Protein AF-0000000084937947 (afdb_homodimer)

Sequence (422 aa):
MNEEAKLVRDTLIARGLETPLVDSELNNEQKYARIKGLMAEVMGTLGLDLSDDSLRETPHRIAKMYVEEIFAGLDYEQFPKLCVIDNKMGVDEMVKVKEISLVSTCEHHFVTIDGTATVAYIPDKKVIGLSKINRIVQFFARRPQVQERLTQQVLVALQTLLGTNNVAVSIQATHYCVKARGVADASSYTETTALGGVFKTKAATRAEFLRMNEEAKLVRDTLIARGLETPLVDSELNNEQKYARIKGLMAEVMGTLGLDLSDDSLRETPHRIAKMYVEEIFAGLDYEQFPKLCVIDNKMGVDEMVKVKEISLVSTCEHHFVTIDGTATVAYIPDKKVIGLSKINRIVQFFARRPQVQERLTQQVLVALQTLLGTNNVAVSIQATHYCVKARGVADASSYTETTALGGVFKTKAATRAEFLR

Solvent-accessible surface area (backbone atoms only — not comparable to full-atom values): 21789 Å² total; per-residue (Å²): 110,54,70,68,41,51,52,36,52,52,53,29,50,74,68,70,52,48,78,63,62,42,90,56,89,61,53,68,69,52,36,31,54,51,34,21,53,41,42,43,49,45,39,39,53,75,14,42,31,54,84,39,84,75,38,47,54,16,26,53,43,33,16,47,37,48,58,68,48,52,33,31,40,72,41,54,74,65,46,76,87,76,65,71,39,70,36,80,82,63,58,72,57,78,47,73,50,71,72,40,76,45,52,30,25,32,43,47,56,69,30,48,25,44,35,32,32,32,42,34,35,41,41,62,61,25,43,66,52,72,68,54,55,54,47,50,50,46,35,57,28,14,20,71,34,51,71,67,48,46,39,45,45,48,39,50,40,50,25,62,75,41,71,34,52,30,27,36,25,36,38,42,31,34,51,40,66,49,34,63,34,86,86,44,52,85,76,66,66,47,76,46,76,35,63,23,51,51,42,63,72,32,66,68,55,32,51,59,65,77,98,109,54,69,67,41,49,53,36,52,52,52,29,51,75,69,70,50,48,77,62,62,42,90,56,89,59,53,68,70,54,34,28,56,52,34,20,53,41,42,44,49,44,40,38,53,76,14,43,32,53,85,39,84,74,40,48,53,16,26,54,45,32,17,47,38,48,57,67,48,52,31,30,41,74,40,55,74,64,47,74,87,76,64,72,39,71,37,81,83,62,57,73,57,78,46,72,50,70,72,40,76,45,51,31,24,31,45,47,55,68,29,48,27,43,36,33,33,33,43,32,35,41,41,63,60,25,41,68,52,72,70,54,54,53,46,49,50,47,34,58,29,14,21,71,37,51,70,65,49,45,40,45,44,50,40,51,39,48,25,61,76,40,69,36,51,32,27,34,25,35,38,42,32,34,50,40,66,50,35,64,35,83,88,45,52,84,75,66,67,46,77,45,76,36,63,22,50,53,42,62,72,32,65,69,54,32,51,59,65,75,99

Radius of gyration: 24.55 Å; Cα contacts (8 Å, |Δi|>4): 829; chains: 2; bounding box: 45×76×60 Å

InterPro domains:
  IPR001474 GTP cyclohydrolase I [MF_00223] (31-211)
  IPR001474 GTP cyclohydrolase I [NF006826] (31-210)
  IPR001474 GTP cyclohydrolase I [PTHR11109] (24-211)
  IPR001474 GTP cyclohydrolase I [TIGR00063] (35-211)
  IPR018234 GTP cyclohydrolase I, conserved site [PS00859] (93-109)
  IPR018234 GTP cyclohydrolase I, conserved site [PS00860] (141-151)
  IPR020602 GTP cyclohydrolase I domain [PF01227] (38-210)
  IPR043133 GTP cyclohydrolase I, C-terminal/NADPH-dependent 7-cyano-7-deazaguanine reductase [G3DSA:3.30.1130.10] (82-211)
  IPR043134 GTP cyclohydrolase I, N-terminal domain [G3DSA:1.10.286.10] (1-81)

pLDDT: mean 93.49, std 8.25, range [47.84, 98.88]

Structure (mmCIF, N/CA/C/O backbone):
data_AF-0000000084937947-model_v1
#
loop_
_entity.id
_entity.type
_entity.pdbx_description
1 polymer 'GTP cyclohydrolase 1'
#
loop_
_atom_site.group_PDB
_atom_site.id
_atom_site.type_symbol
_atom_site.label_atom_id
_atom_site.label_alt_id
_atom_site.label_comp_id
_atom_site.label_asym_id
_atom_site.label_entity_id
_atom_site.label_seq_id
_atom_site.pdbx_PDB_ins_code
_atom_site.Cartn_x
_atom_site.Cartn_y
_atom_site.Cartn_z
_atom_site.occupancy
_atom_site.B_iso_or_equiv
_atom_site.auth_seq_id
_atom_site.auth_comp_id
_atom_site.auth_asym_id
_atom_site.auth_atom_id
_atom_site.pdbx_PDB_model_num
ATOM 1 N N . MET A 1 1 ? -0.843 -30.859 1.226 1 83.56 1 MET A N 1
ATOM 2 C CA . MET A 1 1 ? -0.792 -30.25 -0.105 1 83.56 1 MET A CA 1
ATOM 3 C C . MET A 1 1 ? -1.388 -31.203 -1.148 1 83.56 1 MET A C 1
ATOM 5 O O . MET A 1 1 ? -1.056 -32.375 -1.184 1 83.56 1 MET A O 1
ATOM 9 N N . ASN A 1 2 ? -2.346 -30.672 -1.926 1 86 2 ASN A N 1
ATOM 10 C CA . ASN A 1 2 ? -2.975 -31.531 -2.922 1 86 2 ASN A CA 1
ATOM 11 C C . ASN A 1 2 ? -2.064 -31.75 -4.129 1 86 2 ASN A C 1
ATOM 13 O O . ASN A 1 2 ? -1.031 -31.094 -4.258 1 86 2 ASN A O 1
ATOM 17 N N . GLU A 1 3 ? -2.361 -32.719 -4.871 1 90.25 3 GLU A N 1
ATOM 18 C CA . GLU A 1 3 ? -1.52 -33.156 -5.98 1 90.25 3 GLU A CA 1
ATOM 19 C C . GLU A 1 3 ? -1.329 -32.062 -7.004 1 90.25 3 GLU A C 1
ATOM 21 O O . GLU A 1 3 ? -0.242 -31.891 -7.566 1 90.25 3 GLU A O 1
ATOM 26 N N . GLU A 1 4 ? -2.328 -31.297 -7.273 1 91.56 4 GLU A N 1
ATOM 27 C CA . GLU A 1 4 ? -2.254 -30.188 -8.219 1 91.56 4 GLU A CA 1
ATOM 28 C C . GLU A 1 4 ? -1.274 -29.125 -7.742 1 91.56 4 GLU A C 1
ATOM 30 O O . GLU A 1 4 ? -0.479 -28.594 -8.531 1 91.56 4 GLU A O 1
ATOM 35 N N . ALA A 1 5 ? -1.322 -28.844 -6.438 1 94.94 5 ALA A N 1
ATOM 36 C CA . ALA A 1 5 ? -0.422 -27.859 -5.84 1 94.94 5 ALA A CA 1
ATOM 37 C C . ALA A 1 5 ? 1.031 -28.312 -5.949 1 94.94 5 ALA A C 1
ATOM 39 O O . ALA A 1 5 ? 1.91 -27.516 -6.293 1 94.94 5 ALA A O 1
ATOM 40 N N . LYS A 1 6 ? 1.21 -29.547 -5.672 1 95.5 6 LYS A N 1
ATOM 41 C CA . LYS A 1 6 ? 2.555 -30.109 -5.75 1 95.5 6 LYS A CA 1
ATOM 42 C C . LYS A 1 6 ? 3.098 -30.047 -7.176 1 95.5 6 LYS A C 1
ATOM 44 O O . LYS A 1 6 ? 4.254 -29.672 -7.387 1 95.5 6 LYS A O 1
ATOM 49 N N . LEU A 1 7 ? 2.254 -30.453 -8.078 1 95.38 7 LEU A N 1
ATOM 50 C CA . LEU A 1 7 ? 2.646 -30.438 -9.484 1 95.38 7 LEU A CA 1
ATOM 51 C C . LEU A 1 7 ? 3.01 -29.031 -9.93 1 95.38 7 LEU A C 1
ATOM 53 O O . LEU A 1 7 ? 4.035 -28.812 -10.586 1 95.38 7 LEU A O 1
ATOM 57 N N . VAL A 1 8 ? 2.199 -28.031 -9.609 1 96.75 8 VAL A N 1
ATOM 58 C CA . VAL A 1 8 ? 2.426 -26.641 -9.984 1 96.75 8 VAL A CA 1
ATOM 59 C C . VAL A 1 8 ? 3.709 -26.141 -9.328 1 96.75 8 VAL A C 1
ATOM 61 O O . VAL A 1 8 ? 4.566 -25.562 -10 1 96.75 8 VAL A O 1
ATOM 64 N N . ARG A 1 9 ? 3.865 -26.344 -8.016 1 97 9 ARG A N 1
ATOM 65 C CA . ARG A 1 9 ? 5.055 -25.922 -7.277 1 97 9 ARG A CA 1
ATOM 66 C C . ARG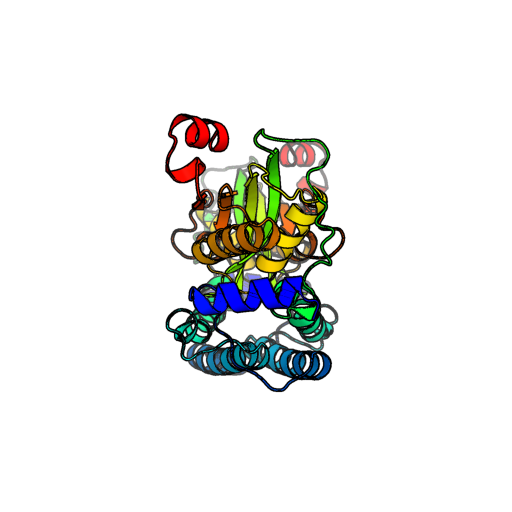 A 1 9 ? 6.32 -26.484 -7.914 1 97 9 ARG A C 1
ATOM 68 O O . ARG A 1 9 ? 7.277 -25.75 -8.164 1 97 9 ARG A O 1
ATOM 75 N N . ASP A 1 10 ? 6.309 -27.797 -8.203 1 97.5 10 ASP A N 1
ATOM 76 C CA . ASP A 1 10 ? 7.477 -28.469 -8.766 1 97.5 10 ASP A CA 1
ATOM 77 C C . ASP A 1 10 ? 7.812 -27.906 -10.148 1 97.5 10 ASP A C 1
ATOM 79 O O . ASP A 1 10 ? 8.984 -27.734 -10.484 1 97.5 10 ASP A O 1
ATOM 83 N N . THR A 1 11 ? 6.785 -27.703 -10.922 1 98.06 11 THR A N 1
ATOM 84 C CA . THR A 1 11 ? 6.996 -27.125 -12.25 1 98.06 11 THR A CA 1
ATOM 85 C C . THR A 1 11 ? 7.602 -25.734 -12.156 1 98.06 11 THR A C 1
ATOM 87 O O . THR A 1 11 ? 8.523 -25.391 -12.898 1 98.06 11 THR A O 1
ATOM 90 N N . LEU A 1 12 ? 7.094 -24.906 -11.234 1 98.06 12 LEU A N 1
ATOM 91 C CA . LEU A 1 12 ? 7.605 -23.547 -11.055 1 98.06 12 LEU A CA 1
ATOM 92 C C . LEU A 1 12 ? 9.055 -23.578 -10.586 1 98.06 12 LEU A C 1
ATOM 94 O O . LEU A 1 12 ? 9.867 -22.766 -11.023 1 98.06 12 LEU A O 1
ATOM 98 N N . ILE A 1 13 ? 9.359 -24.453 -9.656 1 97.19 13 ILE A N 1
ATOM 99 C CA . ILE A 1 13 ? 10.727 -24.594 -9.172 1 97.19 13 ILE A CA 1
ATOM 100 C C . ILE A 1 13 ? 11.648 -24.984 -10.336 1 97.19 13 ILE A C 1
ATOM 102 O O . ILE A 1 13 ? 12.711 -24.391 -10.516 1 97.19 13 ILE A O 1
ATOM 106 N N . ALA A 1 14 ? 11.234 -25.938 -11.125 1 97.88 14 ALA A N 1
ATOM 107 C CA . ALA A 1 14 ? 12.031 -26.422 -12.258 1 97.88 14 ALA A CA 1
ATOM 108 C C . ALA A 1 14 ? 12.289 -25.297 -13.266 1 97.88 14 ALA A C 1
ATOM 110 O O . ALA A 1 14 ? 13.352 -25.266 -13.891 1 97.88 14 ALA A O 1
ATOM 111 N N . ARG A 1 15 ? 11.398 -24.391 -13.391 1 97.25 15 ARG A N 1
ATOM 112 C CA . ARG A 1 15 ? 11.508 -23.328 -14.383 1 97.25 15 ARG A CA 1
ATOM 113 C C . ARG A 1 15 ? 12.148 -22.078 -13.773 1 97.25 15 ARG A C 1
ATOM 115 O O . ARG A 1 15 ? 12.281 -21.062 -14.438 1 97.25 15 ARG A O 1
ATOM 122 N N . GLY A 1 16 ? 12.461 -22.078 -12.469 1 96.5 16 GLY A N 1
ATOM 123 C CA . GLY A 1 16 ? 13.062 -20.938 -11.805 1 96.5 16 GLY A CA 1
ATOM 124 C C . GLY A 1 16 ? 12.086 -19.797 -11.586 1 96.5 16 GLY A C 1
ATOM 125 O O . GLY A 1 16 ? 12.484 -18.625 -11.555 1 96.5 16 GLY A O 1
ATOM 126 N N . LEU A 1 17 ? 10.797 -20.125 -11.453 1 97.5 17 LEU A N 1
ATOM 127 C CA . LEU A 1 17 ? 9.766 -19.094 -11.398 1 97.5 17 LEU A CA 1
ATOM 128 C C . LEU A 1 17 ? 9.125 -19.047 -10.008 1 97.5 17 LEU A C 1
ATOM 130 O O . LEU A 1 17 ? 8.258 -18.219 -9.75 1 97.5 17 LEU A O 1
ATOM 134 N N . GLU A 1 18 ? 9.523 -20 -9.133 1 97.5 18 GLU A N 1
ATOM 135 C CA . GLU A 1 18 ? 8.984 -19.953 -7.777 1 97.5 18 GLU A CA 1
ATOM 136 C C . GLU A 1 18 ? 9.594 -18.797 -6.98 1 97.5 18 GLU A C 1
ATOM 138 O O . GLU A 1 18 ? 10.711 -18.359 -7.262 1 97.5 18 GLU A O 1
ATOM 143 N N . THR A 1 19 ? 8.773 -18.234 -6.035 1 96.75 19 THR A N 1
ATOM 144 C CA . THR A 1 19 ? 9.312 -17.25 -5.098 1 96.75 19 THR A CA 1
ATOM 145 C C . THR A 1 19 ? 10.547 -17.797 -4.398 1 96.75 19 THR A C 1
ATOM 147 O O . THR A 1 19 ? 10.57 -18.953 -3.973 1 96.75 19 THR A O 1
ATOM 150 N N . PRO A 1 20 ? 11.57 -17.031 -4.41 1 96.69 20 PRO A N 1
ATOM 151 C CA . PRO A 1 20 ? 12.758 -17.516 -3.697 1 96.69 20 PRO A CA 1
ATOM 152 C C . PRO A 1 20 ? 12.5 -17.734 -2.209 1 96.69 20 PRO A C 1
ATOM 154 O O . PRO A 1 20 ? 12.383 -16.766 -1.449 1 96.69 20 PRO A O 1
ATOM 157 N N . LEU A 1 21 ? 12.461 -18.969 -1.865 1 96.44 21 LEU A N 1
ATOM 158 C CA . LEU A 1 21 ? 12.086 -19.312 -0.498 1 96.44 21 LEU A CA 1
ATOM 159 C C . LEU A 1 21 ? 13.156 -20.203 0.146 1 96.44 21 LEU A C 1
ATOM 161 O O . LEU A 1 21 ? 13.891 -20.906 -0.55 1 96.44 21 LEU A O 1
ATOM 165 N N . VAL A 1 22 ? 13.25 -20.078 1.361 1 95.06 22 VAL A N 1
ATOM 166 C CA . VAL A 1 22 ? 14.023 -20.969 2.217 1 95.06 22 VAL A CA 1
ATOM 167 C C . VAL A 1 22 ? 13.172 -21.438 3.395 1 95.06 22 VAL A C 1
ATOM 169 O O . VAL A 1 22 ? 12.312 -20.688 3.875 1 95.06 22 VAL A O 1
ATOM 172 N N . ASP A 1 23 ? 13.281 -22.672 3.734 1 91.75 23 ASP A N 1
ATOM 173 C CA . ASP A 1 23 ? 12.492 -23.188 4.848 1 91.75 23 ASP A CA 1
ATOM 174 C C . ASP A 1 23 ? 12.82 -22.453 6.145 1 91.75 23 ASP A C 1
ATOM 176 O O . ASP A 1 23 ? 13.961 -22.484 6.613 1 91.75 23 ASP A O 1
ATOM 180 N N . SER A 1 24 ? 11.859 -21.766 6.691 1 90.88 24 SER A N 1
ATOM 181 C CA . SER A 1 24 ? 12.062 -21.078 7.965 1 90.88 24 SER A CA 1
ATOM 182 C C . SER A 1 24 ? 11.906 -22.047 9.141 1 90.88 24 SER A C 1
ATOM 184 O O . SER A 1 24 ? 12.305 -21.734 10.266 1 90.88 24 SER A O 1
ATOM 186 N N . GLU A 1 25 ? 11.32 -23.188 8.93 1 93.06 25 GLU A N 1
ATOM 187 C CA . GLU A 1 25 ? 11.055 -24.219 9.938 1 93.06 25 GLU A CA 1
ATOM 188 C C . GLU A 1 25 ? 10.031 -23.719 10.961 1 93.06 25 GLU A C 1
ATOM 190 O O . GLU A 1 25 ? 9.992 -24.203 12.094 1 93.06 25 GLU A O 1
ATOM 195 N N . LEU A 1 26 ? 9.281 -22.688 10.648 1 96.38 26 LEU A N 1
ATOM 196 C CA . LEU A 1 26 ? 8.266 -22.125 11.523 1 96.38 26 LEU A CA 1
ATOM 197 C C . LEU A 1 26 ? 6.867 -22.406 10.984 1 96.38 26 LEU A C 1
ATOM 199 O O . LEU A 1 26 ? 6.641 -22.344 9.773 1 96.38 26 LEU A O 1
ATOM 203 N N . ASN A 1 27 ? 6.023 -22.734 11.867 1 95.31 27 ASN A N 1
ATOM 204 C CA . ASN A 1 27 ? 4.621 -22.797 11.461 1 95.31 27 ASN A CA 1
ATOM 205 C C . ASN A 1 27 ? 3.955 -21.422 11.523 1 95.31 27 ASN A C 1
ATOM 207 O O . ASN A 1 27 ? 4.582 -20.453 11.93 1 95.31 27 ASN A O 1
ATOM 211 N N . ASN A 1 28 ? 2.773 -21.359 11.148 1 95.94 28 ASN A N 1
ATOM 212 C CA . ASN A 1 28 ? 2.088 -20.078 11.023 1 95.94 28 ASN A CA 1
ATOM 213 C C . ASN A 1 28 ? 1.983 -19.375 12.367 1 95.94 28 ASN A C 1
ATOM 215 O O . ASN A 1 28 ? 2.131 -18.156 12.445 1 95.94 28 ASN A O 1
ATOM 219 N N . GLU A 1 29 ? 1.659 -20.141 13.406 1 97.44 29 GLU A N 1
ATOM 220 C CA . GLU A 1 29 ? 1.55 -19.547 14.734 1 97.44 29 GLU A CA 1
ATOM 221 C C . GLU A 1 29 ? 2.879 -18.953 15.18 1 97.44 29 GLU A C 1
ATOM 223 O O . GLU A 1 29 ? 2.908 -17.875 15.773 1 97.44 29 GLU A O 1
ATOM 228 N N . GLN A 1 30 ? 3.916 -19.656 14.891 1 98.38 30 GLN A N 1
ATOM 229 C CA . GLN A 1 30 ? 5.254 -19.188 15.234 1 98.38 30 GLN A CA 1
ATOM 230 C C . GLN A 1 30 ? 5.637 -17.969 14.406 1 98.38 30 GLN A C 1
ATOM 232 O O . GLN A 1 30 ? 6.211 -17 14.93 1 98.38 30 GLN A O 1
ATOM 237 N N . LYS A 1 31 ? 5.371 -18.031 13.133 1 98.38 31 LYS A N 1
ATOM 238 C CA . LYS A 1 31 ? 5.621 -16.875 12.273 1 98.38 31 LYS A CA 1
ATOM 239 C C . LYS A 1 31 ? 4.875 -15.648 12.773 1 98.38 31 LYS A C 1
ATOM 241 O O . LYS A 1 31 ? 5.453 -14.562 12.883 1 98.38 31 LYS A O 1
ATOM 246 N N . TYR A 1 32 ? 3.604 -15.883 13.102 1 98.44 32 TYR A N 1
ATOM 247 C CA . TYR A 1 32 ? 2.766 -14.805 13.617 1 98.44 32 TYR A CA 1
ATOM 248 C C . TYR A 1 32 ? 3.393 -14.18 14.859 1 98.44 32 TYR A C 1
ATOM 250 O O . TYR A 1 32 ? 3.541 -12.953 14.938 1 98.44 32 TYR A O 1
ATOM 258 N N . ALA A 1 33 ? 3.717 -14.977 15.797 1 98.81 33 ALA A N 1
ATOM 259 C CA . ALA A 1 33 ? 4.25 -14.492 17.062 1 98.81 33 ALA A CA 1
ATOM 260 C C . ALA A 1 33 ? 5.555 -13.727 16.859 1 98.81 33 ALA A C 1
ATOM 262 O O . ALA A 1 33 ? 5.758 -12.664 17.438 1 98.81 33 ALA A O 1
ATOM 263 N N . ARG A 1 34 ? 6.387 -14.266 16.016 1 98.75 34 ARG A N 1
ATOM 264 C CA . ARG A 1 34 ? 7.676 -13.633 15.758 1 98.75 34 ARG A CA 1
ATOM 265 C C . ARG A 1 34 ? 7.492 -12.305 15.039 1 98.75 34 ARG A C 1
ATOM 267 O O . ARG A 1 34 ? 8.094 -11.297 15.422 1 98.75 34 ARG A O 1
ATOM 274 N N . ILE A 1 35 ? 6.68 -12.266 14.023 1 98.81 35 ILE A N 1
ATOM 275 C CA . ILE A 1 35 ? 6.465 -11.055 13.234 1 98.81 35 ILE A CA 1
ATOM 276 C C . ILE A 1 35 ? 5.781 -10 14.094 1 98.81 35 ILE A C 1
ATOM 278 O O . ILE A 1 35 ? 6.09 -8.805 13.992 1 98.81 35 ILE A O 1
ATOM 282 N N . LYS A 1 36 ? 4.844 -10.445 14.945 1 98.81 36 LYS A N 1
ATOM 283 C CA . LYS A 1 36 ? 4.199 -9.508 15.859 1 98.81 36 LYS A CA 1
ATOM 284 C C . LYS A 1 36 ? 5.234 -8.766 16.703 1 98.81 36 LYS A C 1
ATOM 286 O O . LYS A 1 36 ? 5.195 -7.539 16.812 1 98.81 36 LYS A O 1
ATOM 291 N N . GLY A 1 37 ? 6.156 -9.516 17.234 1 98.81 37 GLY A N 1
ATOM 292 C CA . GLY A 1 37 ? 7.215 -8.906 18.031 1 98.81 37 GLY A CA 1
ATOM 293 C C . GLY A 1 37 ? 8.117 -8 17.203 1 98.81 37 GLY A C 1
ATOM 294 O O . GLY A 1 37 ? 8.484 -6.91 17.656 1 98.81 37 GLY A O 1
ATOM 295 N N . LEU A 1 38 ? 8.5 -8.438 16.047 1 98.88 38 LEU A N 1
ATOM 296 C CA . LEU A 1 38 ? 9.391 -7.668 15.188 1 98.88 38 LEU A CA 1
ATOM 297 C C . LEU A 1 38 ? 8.727 -6.359 14.758 1 98.88 38 LEU A C 1
ATOM 299 O O . LEU A 1 38 ? 9.375 -5.309 14.742 1 98.88 38 LEU A O 1
ATOM 303 N N . MET A 1 39 ? 7.434 -6.41 14.438 1 98.81 39 MET A N 1
ATOM 304 C CA . MET A 1 39 ? 6.75 -5.203 13.984 1 98.81 39 MET A CA 1
ATOM 305 C C . MET A 1 39 ? 6.531 -4.234 15.141 1 98.81 39 MET A C 1
ATOM 307 O O . MET A 1 39 ? 6.566 -3.018 14.953 1 98.81 39 MET A O 1
ATOM 311 N N . ALA A 1 40 ? 6.324 -4.766 16.359 1 98.75 40 ALA A N 1
ATOM 312 C CA . ALA A 1 40 ? 6.305 -3.893 17.531 1 98.75 40 ALA A CA 1
ATOM 313 C C . ALA A 1 40 ? 7.613 -3.123 17.656 1 98.75 40 ALA A C 1
ATOM 315 O O . ALA A 1 40 ? 7.613 -1.925 17.953 1 98.75 40 ALA A O 1
ATOM 316 N N . GLU A 1 41 ? 8.68 -3.793 17.406 1 98.69 41 GLU A N 1
ATOM 317 C CA . GLU A 1 41 ? 9.984 -3.152 17.469 1 98.69 41 GLU A CA 1
ATOM 318 C C . GLU A 1 41 ? 10.156 -2.123 16.359 1 98.69 41 GLU A C 1
ATOM 320 O O . GLU A 1 41 ? 10.727 -1.054 16.578 1 98.69 41 GLU A O 1
ATOM 325 N N . VAL A 1 42 ? 9.711 -2.459 15.172 1 98.75 42 VAL A N 1
ATOM 326 C CA . VAL A 1 42 ? 9.766 -1.513 14.062 1 98.75 42 VAL A CA 1
ATOM 327 C C . VAL A 1 42 ? 9.016 -0.236 14.43 1 98.75 42 VAL A C 1
ATOM 329 O O . VAL A 1 42 ? 9.547 0.867 14.297 1 98.75 42 VAL A O 1
ATOM 332 N N . MET A 1 43 ? 7.812 -0.397 14.953 1 98.56 43 MET A N 1
ATOM 333 C CA . MET A 1 43 ? 6.969 0.741 15.305 1 98.56 43 MET A CA 1
ATOM 334 C C . MET A 1 43 ? 7.59 1.546 16.438 1 98.56 43 MET A C 1
ATOM 336 O O . MET A 1 43 ? 7.59 2.777 16.406 1 98.56 43 MET A O 1
ATOM 340 N N . GLY A 1 44 ? 8.117 0.854 17.422 1 98.12 44 GLY A N 1
ATOM 341 C CA . GLY A 1 44 ? 8.828 1.536 18.484 1 98.12 44 GLY A CA 1
ATOM 342 C C . GLY A 1 44 ? 10.031 2.316 18 1 98.12 44 GLY A C 1
ATOM 343 O O . GLY A 1 44 ? 10.297 3.422 18.469 1 98.12 44 GLY A O 1
ATOM 344 N N . THR A 1 45 ? 10.734 1.728 17.062 1 98.38 45 THR A N 1
ATOM 345 C CA . THR A 1 45 ? 11.906 2.381 16.484 1 98.38 45 THR A CA 1
ATOM 346 C C . THR A 1 45 ? 11.5 3.674 15.773 1 98.38 45 THR A C 1
ATOM 348 O O . THR A 1 45 ? 12.234 4.664 15.82 1 98.38 45 THR A O 1
ATOM 351 N N . LEU A 1 46 ? 10.32 3.686 15.148 1 97.81 46 LEU A N 1
ATOM 352 C CA . LEU A 1 46 ? 9.797 4.852 14.453 1 97.81 46 LEU A CA 1
ATOM 353 C C . LEU A 1 46 ? 9.258 5.883 15.438 1 97.81 46 LEU A C 1
ATOM 355 O O . LEU A 1 46 ? 8.898 6.996 15.047 1 97.81 46 LEU A O 1
ATOM 359 N N . GLY A 1 47 ? 9.156 5.492 16.734 1 97.44 47 GLY A N 1
ATOM 360 C CA . GLY A 1 47 ? 8.672 6.395 17.781 1 97.44 47 GLY A CA 1
ATOM 361 C C . GLY A 1 47 ? 7.164 6.383 17.922 1 97.44 47 GLY A C 1
ATOM 362 O O . GLY A 1 47 ? 6.586 7.316 18.484 1 97.44 47 GLY A O 1
ATOM 363 N N . LEU A 1 48 ? 6.488 5.348 17.391 1 98.19 48 LEU A N 1
ATOM 364 C CA . LEU A 1 48 ? 5.039 5.238 17.531 1 98.19 48 LEU A CA 1
ATOM 365 C C . LEU A 1 48 ? 4.668 4.719 18.922 1 98.19 48 LEU A C 1
ATOM 367 O O . LEU A 1 48 ? 5.281 3.773 19.422 1 98.19 48 LEU A O 1
ATOM 371 N N . ASP A 1 49 ? 3.721 5.352 19.562 1 98 49 ASP A N 1
ATOM 372 C CA . ASP A 1 49 ? 3.318 5.027 20.938 1 98 49 ASP A CA 1
ATOM 373 C C . ASP A 1 49 ? 2.369 3.83 20.953 1 98 49 ASP A C 1
ATOM 375 O O . ASP A 1 49 ? 1.156 3.99 20.812 1 98 49 ASP A O 1
ATOM 379 N N . LEU A 1 50 ? 2.877 2.73 21.312 1 97.44 50 LEU A N 1
ATOM 380 C CA . LEU A 1 50 ? 2.1 1.496 21.281 1 97.44 50 LEU A CA 1
ATOM 381 C C . LEU A 1 50 ? 1.18 1.398 22.484 1 97.44 50 LEU A C 1
ATOM 383 O O . LEU A 1 50 ? 0.401 0.449 22.609 1 97.44 50 LEU A O 1
ATOM 387 N N . SER A 1 51 ? 1.267 2.367 23.375 1 97.19 51 SER A N 1
ATOM 388 C CA . SER A 1 51 ? 0.282 2.412 24.453 1 97.19 51 SER A CA 1
ATOM 389 C C . SER A 1 51 ? -1.019 3.057 23.984 1 97.19 51 SER A C 1
ATOM 391 O O . SER A 1 51 ? -2.047 2.953 24.672 1 97.19 51 SER A O 1
ATOM 393 N N . ASP A 1 52 ? -0.932 3.756 22.875 1 97.12 52 ASP A N 1
ATOM 394 C CA . ASP A 1 52 ? -2.119 4.375 22.297 1 97.12 52 ASP A CA 1
ATOM 395 C C . ASP A 1 52 ? -3.104 3.318 21.797 1 97.12 52 ASP A C 1
ATOM 397 O O . ASP A 1 52 ? -2.697 2.32 21.203 1 97.12 52 ASP A O 1
ATOM 401 N N . ASP A 1 53 ? -4.383 3.559 21.922 1 96.06 53 ASP A N 1
ATOM 402 C CA . ASP A 1 53 ? -5.438 2.607 21.578 1 96.06 53 ASP A CA 1
ATOM 403 C C . ASP A 1 53 ? -5.426 2.291 20.078 1 96.06 53 ASP A C 1
ATOM 405 O O . ASP A 1 53 ? -5.703 1.159 19.688 1 96.06 53 ASP A O 1
ATOM 409 N N . SER A 1 54 ? -5.105 3.225 19.312 1 95 54 SER A N 1
ATOM 410 C CA . SER A 1 54 ? -5.145 3.07 17.859 1 95 54 SER A CA 1
ATOM 411 C C . SER A 1 54 ? -3.992 2.207 17.359 1 95 54 SER A C 1
ATOM 413 O O . SER A 1 54 ? -4.129 1.495 16.359 1 95 54 SER A O 1
ATOM 415 N N . LEU A 1 55 ? -2.818 2.229 18.078 1 97.94 55 LEU A N 1
ATOM 416 C CA . LEU A 1 55 ? -1.584 1.637 17.578 1 97.94 55 LEU A CA 1
ATOM 417 C C . LEU A 1 55 ? -1.265 0.338 18.312 1 97.94 55 LEU A C 1
ATOM 419 O O . LEU A 1 55 ? -0.52 -0.501 17.797 1 97.94 55 LEU A O 1
ATOM 423 N N . ARG A 1 56 ? -1.873 0.093 19.453 1 97.88 56 ARG A N 1
ATOM 424 C CA . ARG A 1 56 ? -1.479 -0.99 20.359 1 97.88 56 ARG A CA 1
ATOM 425 C C . ARG A 1 56 ? -1.643 -2.348 19.688 1 97.88 56 ARG A C 1
ATOM 427 O O . ARG A 1 56 ? -0.841 -3.256 19.906 1 97.88 56 ARG A O 1
ATOM 434 N N . GLU A 1 57 ? -2.674 -2.43 18.859 1 98.12 57 GLU A N 1
ATOM 435 C CA . GLU A 1 57 ? -2.941 -3.721 18.234 1 98.12 57 GLU A CA 1
ATOM 436 C C . GLU A 1 57 ? -2.35 -3.783 16.828 1 98.12 57 GLU A C 1
ATOM 438 O O . GLU A 1 57 ? -2.523 -4.777 16.109 1 98.12 57 GLU A O 1
ATOM 443 N N . THR A 1 58 ? -1.669 -2.754 16.406 1 98.44 58 THR A N 1
ATOM 444 C CA . THR A 1 58 ? -1.152 -2.689 15.047 1 98.44 58 THR A CA 1
ATOM 445 C C . THR A 1 58 ? -0.162 -3.82 14.789 1 98.44 58 THR A C 1
ATOM 447 O O . THR A 1 58 ? -0.239 -4.496 13.766 1 98.44 58 THR A O 1
ATOM 450 N N . PRO A 1 59 ? 0.797 -4.121 15.719 1 98.75 59 PRO A N 1
ATOM 451 C CA . PRO A 1 59 ? 1.692 -5.254 15.477 1 98.75 59 PRO A CA 1
ATOM 452 C C . PRO A 1 59 ? 0.939 -6.566 15.25 1 98.75 59 PRO A C 1
ATOM 454 O O . PRO A 1 59 ? 1.29 -7.34 14.359 1 98.75 59 PRO A O 1
ATOM 457 N N . HIS A 1 60 ? -0.114 -6.785 16.031 1 98.62 60 HIS A N 1
ATOM 458 C CA . HIS A 1 60 ? -0.972 -7.957 15.875 1 98.62 60 HIS A CA 1
ATOM 459 C C . HIS A 1 60 ? -1.624 -7.984 14.492 1 98.62 60 HIS A C 1
ATOM 461 O O . HIS A 1 60 ? -1.604 -9.016 13.812 1 98.62 60 HIS A O 1
ATOM 467 N N . ARG A 1 61 ? -2.152 -6.883 14.102 1 98.12 61 ARG A N 1
ATOM 468 C CA . ARG A 1 61 ? -2.877 -6.797 12.844 1 98.12 61 ARG A CA 1
ATOM 469 C C . ARG A 1 61 ? -1.939 -7.02 11.656 1 98.12 61 ARG A C 1
ATOM 471 O O . ARG A 1 61 ? -2.307 -7.68 10.688 1 98.12 61 ARG A O 1
ATOM 478 N N . ILE A 1 62 ? -0.729 -6.461 11.758 1 98.25 62 ILE A N 1
ATOM 479 C CA . ILE A 1 62 ? 0.242 -6.625 10.68 1 98.25 62 ILE A CA 1
ATOM 480 C C . ILE A 1 62 ? 0.685 -8.086 10.602 1 98.25 62 ILE A C 1
ATOM 482 O O . ILE A 1 62 ? 0.753 -8.664 9.516 1 98.25 62 ILE A O 1
ATOM 486 N N . ALA A 1 63 ? 0.948 -8.672 11.727 1 98.56 63 ALA A N 1
ATOM 487 C CA . ALA A 1 63 ? 1.374 -10.07 11.75 1 98.56 63 ALA A CA 1
ATOM 488 C C . ALA A 1 63 ? 0.305 -10.984 11.156 1 98.56 63 ALA A C 1
ATOM 490 O O . ALA A 1 63 ? 0.605 -11.836 10.32 1 98.56 63 ALA A O 1
ATOM 491 N N . LYS A 1 64 ? -0.905 -10.773 11.586 1 97.88 64 LYS A N 1
ATOM 492 C CA . LYS A 1 64 ? -2.016 -11.555 11.055 1 97.88 64 LYS A CA 1
ATOM 493 C C . LYS A 1 64 ? -2.154 -11.359 9.547 1 97.88 64 LYS A C 1
ATOM 495 O O . LYS A 1 64 ? -2.316 -12.328 8.797 1 97.88 64 LYS A O 1
ATOM 500 N N . MET A 1 65 ? -2.076 -10.133 9.141 1 97.25 65 MET A N 1
ATOM 501 C CA . MET A 1 65 ? -2.205 -9.797 7.723 1 97.25 65 MET A CA 1
ATOM 502 C C . MET A 1 65 ? -1.118 -10.484 6.902 1 97.25 65 MET A C 1
ATOM 504 O O . MET A 1 65 ? -1.409 -11.125 5.887 1 97.25 65 MET A O 1
ATOM 508 N N . TYR A 1 66 ? 0.151 -10.398 7.391 1 97.88 66 TYR A N 1
ATOM 509 C CA . TYR A 1 66 ? 1.272 -10.977 6.66 1 97.88 66 TYR A CA 1
ATOM 510 C C . TYR A 1 66 ? 1.138 -12.492 6.566 1 97.88 66 TYR A C 1
ATOM 512 O O . TYR A 1 66 ? 1.296 -13.07 5.488 1 97.88 66 TYR A O 1
ATOM 520 N N . VAL A 1 67 ? 0.743 -13.133 7.641 1 97.19 67 VAL A N 1
ATOM 521 C CA . VAL A 1 67 ? 0.834 -14.586 7.727 1 97.19 67 VAL A CA 1
ATOM 522 C C . VAL A 1 67 ? -0.429 -15.219 7.148 1 97.19 67 VAL A C 1
ATOM 524 O O . VAL A 1 67 ? -0.36 -16.234 6.445 1 97.19 67 VAL A O 1
ATOM 527 N N . GLU A 1 68 ? -1.54 -14.555 7.371 1 95.44 68 GLU A N 1
ATOM 528 C CA . GLU A 1 68 ? -2.797 -15.242 7.094 1 95.44 68 GLU A CA 1
ATOM 529 C C . GLU A 1 68 ? -3.496 -14.656 5.875 1 95.44 68 GLU A C 1
ATOM 531 O O . GLU A 1 68 ? -4.418 -15.258 5.324 1 95.44 68 GLU A O 1
ATOM 536 N N . GLU A 1 69 ? -3.053 -13.547 5.469 1 95.69 69 GLU A N 1
ATOM 537 C CA . GLU A 1 69 ? -3.865 -12.875 4.453 1 95.69 69 GLU A CA 1
ATOM 538 C C . GLU A 1 69 ? -3.043 -12.562 3.207 1 95.69 69 GLU A C 1
ATOM 540 O O . GLU A 1 69 ? -2.977 -13.375 2.283 1 95.69 69 GLU A O 1
ATOM 545 N N . ILE A 1 70 ? -2.139 -11.555 3.25 1 95.81 70 ILE A N 1
ATOM 546 C CA . ILE A 1 70 ? -1.617 -11.008 2.002 1 95.81 70 ILE A CA 1
ATOM 547 C C . ILE A 1 70 ? -0.438 -11.852 1.521 1 95.81 70 ILE A C 1
ATOM 549 O O . ILE A 1 70 ? -0.03 -11.758 0.361 1 95.81 70 ILE A O 1
ATOM 553 N N . PHE A 1 71 ? 0.134 -12.719 2.396 1 97.5 71 PHE A N 1
ATOM 554 C CA . PHE A 1 71 ? 1.215 -13.602 1.963 1 97.5 71 PHE A CA 1
ATOM 555 C C . PHE A 1 71 ? 0.819 -15.062 2.119 1 97.5 71 PHE A C 1
ATOM 557 O O . PHE A 1 71 ? 1.681 -15.945 2.162 1 97.5 71 PHE A O 1
ATOM 564 N N . ALA A 1 72 ? -0.478 -15.305 2.164 1 95.38 72 ALA A N 1
ATOM 565 C CA . ALA A 1 72 ? -0.988 -16.672 2.332 1 95.38 72 ALA A CA 1
ATOM 566 C C . ALA A 1 72 ? -0.611 -17.547 1.142 1 95.38 72 ALA A C 1
ATOM 568 O O . ALA A 1 72 ? -0.524 -18.766 1.267 1 95.38 72 ALA A O 1
ATOM 569 N N . GLY A 1 73 ? -0.319 -16.938 -0.023 1 96.12 73 GLY A N 1
ATOM 570 C CA . GLY A 1 73 ? 0.021 -17.672 -1.232 1 96.12 73 GLY A CA 1
ATOM 571 C C . GLY A 1 73 ? 1.413 -18.266 -1.194 1 96.12 73 GLY A C 1
ATOM 572 O O . GLY A 1 73 ? 1.783 -19.047 -2.076 1 96.12 73 GLY A O 1
ATOM 573 N N . LEU A 1 74 ? 2.186 -17.922 -0.144 1 96.69 74 LEU A N 1
ATOM 574 C CA . LEU A 1 74 ? 3.486 -18.562 0.048 1 96.69 74 LEU A CA 1
ATOM 575 C C . LEU A 1 74 ? 3.328 -20 0.506 1 96.69 74 LEU A C 1
ATOM 577 O O . LEU A 1 74 ? 4.262 -20.797 0.395 1 96.69 74 LEU A O 1
ATOM 581 N N . ASP A 1 75 ? 2.188 -20.312 1.08 1 94.5 75 ASP A N 1
ATOM 582 C CA . ASP A 1 75 ? 1.859 -21.641 1.592 1 94.5 75 ASP A CA 1
ATOM 583 C C . ASP A 1 75 ? 1.019 -22.422 0.586 1 94.5 75 ASP A C 1
ATOM 585 O O . ASP A 1 75 ? -0.175 -22.156 0.428 1 94.5 75 ASP A O 1
ATOM 589 N N . TYR A 1 76 ? 1.538 -23.469 0.009 1 94.88 76 TYR A N 1
ATOM 590 C CA . TYR A 1 76 ? 0.857 -24.219 -1.036 1 94.88 76 TYR A CA 1
ATOM 591 C C . TYR A 1 76 ? -0.303 -25.031 -0.46 1 94.88 76 TYR A C 1
ATOM 593 O O . TYR A 1 76 ? -1.135 -25.547 -1.205 1 94.88 76 TYR A O 1
ATOM 601 N N . GLU A 1 77 ? -0.312 -25.078 0.886 1 92.88 77 GLU A N 1
ATOM 602 C CA . GLU A 1 77 ? -1.504 -25.672 1.488 1 92.88 77 GLU A CA 1
ATOM 603 C C . GLU A 1 77 ? -2.746 -24.844 1.188 1 92.88 77 GLU A C 1
ATOM 605 O O . GLU A 1 77 ? -3.871 -25.328 1.275 1 92.88 77 GLU A O 1
ATOM 610 N N . GLN A 1 78 ? -2.477 -23.594 0.799 1 93.56 78 GLN A N 1
ATOM 611 C CA . GLN A 1 78 ? -3.58 -22.688 0.511 1 93.56 78 GLN A CA 1
ATOM 612 C C . GLN A 1 78 ? -3.91 -22.672 -0.979 1 93.56 78 GLN A C 1
ATOM 614 O O . GLN A 1 78 ? -4.777 -21.922 -1.422 1 93.56 78 GLN A O 1
ATOM 619 N N . PHE A 1 79 ? -3.242 -23.484 -1.772 1 95 79 PHE A N 1
ATOM 620 C CA . PHE A 1 79 ? -3.545 -23.562 -3.195 1 95 79 PHE A CA 1
ATOM 621 C C . PHE A 1 79 ? -4.977 -24.031 -3.42 1 95 79 PHE A C 1
ATOM 623 O O . PHE A 1 79 ? -5.449 -24.953 -2.74 1 95 79 PHE A O 1
ATOM 630 N N . PRO A 1 80 ? -5.676 -23.375 -4.336 1 91.62 80 PRO A N 1
ATOM 631 C CA . PRO A 1 80 ? -7.09 -23.734 -4.496 1 91.62 80 PRO A CA 1
ATOM 632 C C . PRO A 1 80 ? -7.285 -25.172 -4.941 1 91.62 80 PRO A C 1
ATOM 634 O O . PRO A 1 80 ? -6.492 -25.703 -5.73 1 91.62 80 PRO A O 1
ATOM 637 N N . LYS A 1 81 ? -8.289 -25.812 -4.305 1 83.94 81 LYS A N 1
ATOM 638 C CA . LYS A 1 81 ? -8.664 -27.141 -4.75 1 83.94 81 LYS A CA 1
ATOM 639 C C . LYS A 1 81 ? -9.344 -27.094 -6.117 1 83.94 81 LYS A C 1
ATOM 641 O O . LYS A 1 81 ? -10.336 -26.391 -6.297 1 83.94 81 LYS A O 1
ATOM 646 N N . LEU A 1 82 ? -8.672 -27.688 -7.047 1 74.19 82 LEU A N 1
ATOM 647 C CA . LEU A 1 82 ? -9.102 -27.484 -8.43 1 74.19 82 LEU A CA 1
ATOM 648 C C . LEU A 1 82 ? -9.969 -28.641 -8.898 1 74.19 82 LEU A C 1
ATOM 650 O O . LEU A 1 82 ? -9.75 -29.797 -8.492 1 74.19 82 LEU A O 1
ATOM 654 N N . CYS A 1 83 ? -11.07 -28.172 -9.391 1 70.69 83 CYS A N 1
ATOM 655 C CA . CYS A 1 83 ? -11.906 -29.109 -10.125 1 70.69 83 CYS A CA 1
ATOM 656 C C . CYS A 1 83 ? -11.625 -29.016 -11.625 1 70.69 83 CYS A C 1
ATOM 658 O O . CYS A 1 83 ? -12.18 -28.172 -12.32 1 70.69 83 CYS A O 1
ATOM 660 N N . VAL A 1 84 ? -10.617 -29.641 -12.062 1 76.69 84 VAL A N 1
ATOM 661 C CA . VAL A 1 84 ? -10.352 -29.781 -13.492 1 76.69 84 VAL A CA 1
ATOM 662 C C . VAL A 1 84 ? -11.164 -30.953 -14.047 1 76.69 84 VAL A C 1
ATOM 664 O O . VAL A 1 84 ? -11.164 -32.031 -13.477 1 76.69 84 VAL A O 1
ATOM 667 N N . ILE A 1 85 ? -12.008 -30.547 -14.984 1 81.12 85 ILE A N 1
ATOM 668 C CA . ILE A 1 85 ? -12.891 -31.578 -15.531 1 81.12 85 ILE A CA 1
ATOM 669 C C . ILE A 1 85 ? -12.5 -31.875 -16.969 1 81.12 85 ILE A C 1
ATOM 671 O O . ILE A 1 85 ? -11.859 -31.047 -17.641 1 81.12 85 ILE A O 1
ATOM 675 N N . ASP A 1 86 ? -12.852 -33.062 -17.391 1 87.56 86 ASP A N 1
ATOM 676 C CA . ASP A 1 86 ? -12.617 -33.406 -18.781 1 87.56 86 ASP A CA 1
ATOM 677 C C . ASP A 1 86 ? -13.445 -32.562 -19.734 1 87.56 86 ASP A C 1
ATOM 679 O O . ASP A 1 86 ? -14.602 -32.219 -19.438 1 87.56 86 ASP A O 1
ATOM 683 N N . ASN A 1 87 ? -12.805 -32.188 -20.781 1 89.31 87 ASN A N 1
ATOM 684 C CA . ASN A 1 87 ? -13.477 -31.375 -21.812 1 89.31 87 ASN A CA 1
ATOM 685 C C . ASN A 1 87 ? -14.508 -32.219 -22.578 1 89.31 87 ASN A C 1
ATOM 687 O O . ASN A 1 87 ? -14.375 -32.406 -23.781 1 89.31 87 ASN A O 1
ATOM 691 N N . LYS A 1 88 ? -15.5 -32.625 -22 1 85.5 88 LYS A N 1
ATOM 692 C CA . LYS A 1 88 ? -16.531 -33.469 -22.609 1 85.5 88 LYS A CA 1
ATOM 693 C C . LYS A 1 88 ? -17.406 -32.625 -23.562 1 85.5 88 LYS A C 1
ATOM 695 O O . LYS A 1 88 ? -17.969 -33.188 -24.5 1 85.5 88 LYS A O 1
ATOM 700 N N . MET A 1 89 ? -17.422 -31.359 -23.297 1 85.12 89 MET A N 1
ATOM 701 C CA . MET A 1 89 ? -18.234 -30.453 -24.094 1 85.12 89 MET A CA 1
ATOM 702 C C . MET A 1 89 ? -17.578 -30.172 -25.438 1 85.12 89 MET A C 1
ATOM 704 O O . MET A 1 89 ? -18.219 -29.609 -26.344 1 85.12 89 MET A O 1
ATOM 708 N N . GLY A 1 90 ? -16.359 -30.531 -25.547 1 86.62 90 GLY A N 1
ATOM 709 C CA . GLY A 1 90 ? -15.633 -30.328 -26.797 1 86.62 90 GLY A CA 1
ATOM 710 C C . GLY A 1 90 ? -15.336 -28.859 -27.078 1 86.62 90 GLY A C 1
ATOM 711 O O . GLY A 1 90 ? -15.383 -28.422 -28.219 1 86.62 90 GLY A O 1
ATOM 712 N N . VAL A 1 91 ? -15.219 -28.078 -25.984 1 82.69 91 VAL A N 1
ATOM 713 C CA . VAL A 1 91 ? -14.844 -26.672 -26.141 1 82.69 91 VAL A CA 1
ATOM 714 C C . VAL A 1 91 ? -13.484 -26.578 -26.828 1 82.69 91 VAL A C 1
ATOM 716 O O . VAL A 1 91 ? -12.508 -27.172 -26.359 1 82.69 91 VAL A O 1
ATOM 719 N N . ASP A 1 92 ? -13.484 -25.906 -27.969 1 88.25 92 ASP A N 1
ATOM 720 C CA . ASP A 1 92 ? -12.227 -25.797 -28.703 1 88.25 92 ASP A CA 1
ATOM 721 C C . ASP A 1 92 ? -11.914 -24.344 -29.047 1 88.25 92 ASP A C 1
ATOM 723 O O . ASP A 1 92 ? -11.016 -24.078 -29.844 1 88.25 92 ASP A O 1
ATOM 727 N N . GLU A 1 93 ? -12.703 -23.438 -28.391 1 89.88 93 GLU A N 1
ATOM 728 C CA . GLU A 1 93 ? -12.477 -22 -28.578 1 89.88 93 GLU A CA 1
ATOM 729 C C . GLU A 1 93 ? -11.883 -21.375 -27.328 1 89.88 93 GLU A C 1
ATOM 731 O O . GLU A 1 93 ? -11.898 -21.969 -26.25 1 89.88 93 GLU A O 1
ATOM 736 N N . MET A 1 94 ? -11.383 -20.141 -27.516 1 93.44 94 MET A N 1
ATOM 737 C CA . MET A 1 94 ? -10.727 -19.406 -26.438 1 93.44 94 MET A CA 1
ATOM 738 C C . MET A 1 94 ? -11.711 -19.094 -25.312 1 93.44 94 MET A C 1
ATOM 740 O O . MET A 1 94 ? -12.812 -18.609 -25.562 1 93.44 94 MET A O 1
ATOM 744 N N . VAL A 1 95 ? -11.383 -19.453 -24.125 1 94.06 95 VAL A N 1
ATOM 745 C CA . VAL A 1 95 ? -12.039 -19 -22.922 1 94.06 95 VAL A CA 1
ATOM 746 C C . VAL A 1 95 ? -11.227 -17.875 -22.281 1 94.06 95 VAL A C 1
ATOM 748 O O . VAL A 1 95 ? -10.039 -18.047 -21.984 1 94.06 95 VAL A O 1
ATOM 751 N N . LYS A 1 96 ? -11.828 -16.703 -22.109 1 96.44 96 LYS A N 1
ATOM 752 C CA . LYS A 1 96 ? -11.117 -15.516 -21.625 1 96.44 96 LYS A CA 1
ATOM 753 C C . LYS A 1 96 ? -11.812 -14.914 -20.406 1 96.44 96 LYS A C 1
ATOM 755 O O . LYS A 1 96 ? -13.023 -14.664 -20.453 1 96.44 96 LYS A O 1
ATOM 760 N N . VAL A 1 97 ? -11.18 -14.773 -19.344 1 95.94 97 VAL A N 1
ATOM 761 C CA . VAL A 1 97 ? -11.648 -14.062 -18.156 1 95.94 97 VAL A CA 1
ATOM 762 C C . VAL A 1 97 ? -10.898 -12.742 -18.016 1 95.94 97 VAL A C 1
ATOM 764 O O . VAL A 1 97 ? -9.672 -12.727 -17.891 1 95.94 97 VAL A O 1
ATOM 767 N N . LYS A 1 98 ? -11.656 -11.625 -18.047 1 95.06 98 LYS A N 1
ATOM 768 C CA . LYS A 1 98 ? -11.047 -10.297 -18.016 1 95.06 98 LYS A CA 1
ATOM 769 C C . LYS A 1 98 ? -11.305 -9.586 -16.703 1 95.06 98 LYS A C 1
ATOM 771 O O . LYS A 1 98 ? -12.25 -9.93 -15.984 1 95.06 98 LYS A O 1
ATOM 776 N N . GLU A 1 99 ? -10.453 -8.695 -16.359 1 93.75 99 GLU A N 1
ATOM 777 C CA . GLU A 1 99 ? -10.617 -7.742 -15.266 1 93.75 99 GLU A CA 1
ATOM 778 C C . GLU A 1 99 ? -10.711 -8.461 -13.922 1 93.75 99 GLU A C 1
ATOM 780 O O . GLU A 1 99 ? -11.586 -8.164 -13.109 1 93.75 99 GLU A O 1
ATOM 785 N N . ILE A 1 100 ? -9.859 -9.508 -13.789 1 94.31 100 ILE A N 1
ATOM 786 C CA . ILE A 1 100 ? -9.703 -10.117 -12.477 1 94.31 100 ILE A CA 1
ATOM 787 C C . ILE A 1 100 ? -8.961 -9.164 -11.547 1 94.31 100 ILE A C 1
ATOM 789 O O . ILE A 1 100 ? -7.773 -8.891 -11.75 1 94.31 100 ILE A O 1
ATOM 793 N N . SER A 1 101 ? -9.641 -8.664 -10.586 1 93.12 101 SER A N 1
ATOM 794 C CA . SER A 1 101 ? -9 -7.75 -9.641 1 93.12 101 SER A CA 1
ATOM 795 C C . SER A 1 101 ? -7.906 -8.453 -8.844 1 93.12 101 SER A C 1
ATOM 797 O O . SER A 1 101 ? -8.086 -9.594 -8.414 1 93.12 101 SER A O 1
ATOM 799 N N . LEU A 1 102 ? -6.742 -7.809 -8.719 1 92.94 102 LEU A N 1
ATOM 800 C CA . LEU A 1 102 ? -5.707 -8.375 -7.867 1 92.94 102 LEU A CA 1
ATOM 801 C C . LEU A 1 102 ? -4.977 -7.285 -7.09 1 92.94 102 LEU A C 1
ATOM 803 O O . LEU A 1 102 ? -4.832 -6.164 -7.582 1 92.94 102 LEU A O 1
ATOM 807 N N . VAL A 1 103 ? -4.656 -7.551 -5.863 1 94.62 103 VAL A N 1
ATOM 808 C CA . VAL A 1 103 ? -3.775 -6.773 -5 1 94.62 103 VAL A CA 1
ATOM 809 C C . VAL A 1 103 ? -2.59 -7.629 -4.562 1 94.62 103 VAL A C 1
ATOM 811 O O . VAL A 1 103 ? -2.77 -8.758 -4.102 1 94.62 103 VAL A O 1
ATOM 814 N N . SER A 1 104 ? -1.441 -7.117 -4.832 1 96.81 104 SER A N 1
ATOM 815 C CA . SER A 1 104 ? -0.223 -7.816 -4.438 1 96.81 104 SER A CA 1
ATOM 816 C C . SER A 1 104 ? 0.73 -6.887 -3.695 1 96.81 104 SER A C 1
ATOM 818 O O . SER A 1 104 ? 0.326 -5.824 -3.221 1 96.81 104 SER A O 1
ATOM 820 N N . THR A 1 105 ? 1.921 -7.391 -3.391 1 97.75 105 THR A N 1
ATOM 821 C CA . THR A 1 105 ? 2.924 -6.641 -2.641 1 97.75 105 THR A CA 1
ATOM 822 C C . THR A 1 105 ? 4.281 -6.711 -3.336 1 97.75 105 THR A C 1
ATOM 824 O O . THR A 1 105 ? 4.785 -7.797 -3.619 1 97.75 105 THR A O 1
ATOM 827 N N . CYS A 1 106 ? 4.797 -5.582 -3.676 1 97.44 106 CYS A N 1
ATOM 828 C CA . CYS A 1 106 ? 6.125 -5.543 -4.277 1 97.44 106 CYS A CA 1
ATOM 829 C C . CYS A 1 106 ? 7.156 -6.203 -3.369 1 97.44 106 CYS A C 1
ATOM 831 O O . CYS A 1 106 ? 7.281 -5.832 -2.201 1 97.44 106 CYS A O 1
ATOM 833 N N . GLU A 1 107 ? 7.93 -7.09 -3.857 1 98.25 107 GLU A N 1
ATOM 834 C CA . GLU A 1 107 ? 8.867 -7.797 -2.992 1 98.25 107 GLU A CA 1
ATOM 835 C C . GLU A 1 107 ? 10.07 -6.918 -2.648 1 98.25 107 GLU A C 1
ATOM 837 O O . GLU A 1 107 ? 10.82 -7.223 -1.719 1 98.25 107 GLU A O 1
ATOM 842 N N . HIS A 1 108 ? 10.203 -5.832 -3.365 1 97.19 108 HIS A N 1
ATOM 843 C CA . HIS A 1 108 ? 11.367 -4.977 -3.162 1 97.19 108 HIS A CA 1
ATOM 844 C C . HIS A 1 108 ? 11.125 -3.982 -2.029 1 97.19 108 HIS A C 1
ATOM 846 O O . HIS A 1 108 ? 12.07 -3.561 -1.358 1 97.19 108 HIS A O 1
ATOM 852 N N . HIS A 1 109 ? 9.852 -3.615 -1.801 1 97.5 109 HIS A N 1
ATOM 853 C CA . HIS A 1 109 ? 9.594 -2.547 -0.842 1 97.5 109 HIS A CA 1
ATOM 854 C C . HIS A 1 109 ? 8.477 -2.932 0.123 1 97.5 109 HIS A C 1
ATOM 856 O O . HIS A 1 109 ? 8.195 -2.203 1.078 1 97.5 109 HIS A O 1
ATOM 862 N N . PHE A 1 110 ? 7.781 -4.074 -0.114 1 97.81 110 PHE A N 1
ATOM 863 C CA . PHE A 1 110 ? 6.617 -4.5 0.655 1 97.81 110 PHE A CA 1
ATOM 864 C C . PHE A 1 110 ? 5.512 -3.453 0.587 1 97.81 110 PHE A C 1
ATOM 866 O O . PHE A 1 110 ? 4.883 -3.141 1.601 1 97.81 110 PHE A O 1
ATOM 873 N N . VAL A 1 111 ? 5.328 -2.893 -0.625 1 97 111 VAL A N 1
ATOM 874 C CA . VAL A 1 111 ? 4.281 -1.906 -0.869 1 97 111 VAL A CA 1
ATOM 875 C C . VAL A 1 111 ? 3.252 -2.475 -1.844 1 97 111 VAL A C 1
ATOM 877 O O . VAL A 1 111 ? 3.578 -3.326 -2.674 1 97 111 VAL A O 1
ATOM 880 N N . THR A 1 112 ? 2.109 -1.959 -1.826 1 96.06 112 THR A N 1
ATOM 881 C CA . THR A 1 112 ? 0.933 -2.459 -2.529 1 96.06 112 THR A CA 1
ATOM 882 C C . THR A 1 112 ? 1.123 -2.361 -4.039 1 96.06 112 THR A C 1
ATOM 884 O O . THR A 1 112 ? 1.63 -1.355 -4.543 1 96.06 112 THR A O 1
ATOM 887 N N . ILE A 1 113 ? 0.821 -3.365 -4.711 1 95.62 113 ILE A N 1
ATOM 888 C CA . ILE A 1 113 ? 0.564 -3.402 -6.145 1 95.62 113 ILE A CA 1
ATOM 889 C C . ILE A 1 113 ? -0.926 -3.617 -6.398 1 95.62 113 ILE A C 1
ATOM 891 O O . ILE A 1 113 ? -1.541 -4.508 -5.809 1 95.62 113 ILE A O 1
ATOM 895 N N . ASP A 1 114 ? -1.519 -2.805 -7.172 1 94.38 114 ASP A N 1
ATOM 896 C CA . ASP A 1 114 ? -2.955 -2.891 -7.414 1 94.38 114 ASP A CA 1
ATOM 897 C C . ASP A 1 114 ? -3.258 -2.916 -8.914 1 94.38 114 ASP A C 1
ATOM 899 O O . ASP A 1 114 ? -2.824 -2.033 -9.656 1 94.38 114 ASP A O 1
ATOM 903 N N . GLY A 1 115 ? -4.039 -3.941 -9.359 1 93.88 115 GLY A N 1
ATOM 904 C CA . GLY A 1 115 ? -4.328 -3.977 -10.781 1 93.88 115 GLY A CA 1
ATOM 905 C C . GLY A 1 115 ? -5.328 -5.055 -11.156 1 93.88 115 GLY A C 1
ATOM 906 O O . GLY A 1 115 ? -6.195 -5.414 -10.359 1 93.88 115 GLY A O 1
ATOM 907 N N . THR A 1 116 ? -5.273 -5.395 -12.438 1 95.44 116 THR A N 1
ATOM 908 C CA . THR A 1 116 ? -6.172 -6.402 -12.984 1 95.44 116 THR A CA 1
ATOM 909 C C . THR A 1 116 ? -5.402 -7.395 -13.852 1 95.44 116 THR A C 1
ATOM 911 O O . THR A 1 116 ? -4.379 -7.051 -14.438 1 95.44 116 THR A O 1
ATOM 914 N N . ALA A 1 117 ? -5.957 -8.586 -13.859 1 97.06 117 ALA A N 1
ATOM 915 C CA . ALA A 1 117 ? -5.414 -9.625 -14.719 1 97.06 117 ALA A CA 1
ATOM 916 C C . ALA A 1 117 ? -6.449 -10.086 -15.75 1 97.06 117 ALA A C 1
ATOM 918 O O . ALA A 1 117 ? -7.648 -10.086 -15.469 1 97.06 117 ALA A O 1
ATOM 919 N N . THR A 1 118 ? -5.98 -10.352 -16.906 1 97.56 118 THR A N 1
ATOM 920 C CA . THR A 1 118 ? -6.727 -11.062 -17.938 1 97.56 118 THR A CA 1
ATOM 921 C C . THR A 1 118 ? -6.074 -12.406 -18.25 1 97.56 118 THR A C 1
ATOM 923 O O . THR A 1 118 ? -4.863 -12.484 -18.453 1 97.56 118 THR A O 1
ATOM 926 N N . VAL A 1 119 ? -6.879 -13.484 -18.234 1 97.75 119 VAL A N 1
ATOM 927 C CA . VAL A 1 119 ? -6.387 -14.836 -18.484 1 97.75 119 VAL A CA 1
ATOM 928 C C . VAL A 1 119 ? -7.215 -15.492 -19.578 1 97.75 119 VAL A C 1
ATOM 930 O O . VAL A 1 119 ? -8.445 -15.391 -19.578 1 97.75 119 VAL A O 1
ATOM 933 N N . ALA A 1 120 ? -6.539 -16.094 -20.531 1 97.56 120 ALA A N 1
ATOM 934 C CA . ALA A 1 120 ? -7.215 -16.859 -21.578 1 97.56 120 ALA A CA 1
ATOM 935 C C . ALA A 1 120 ? -6.555 -18.219 -21.797 1 97.56 120 ALA A C 1
ATOM 937 O O . ALA A 1 120 ? -5.367 -18.375 -21.516 1 97.56 120 ALA A O 1
ATOM 938 N N . TYR A 1 121 ? -7.359 -19.188 -22.203 1 96.38 121 TYR A N 1
ATOM 939 C CA . TYR A 1 121 ? -6.816 -20.469 -22.625 1 96.38 121 TYR A CA 1
ATOM 940 C C . TYR A 1 121 ? -7.707 -21.125 -23.672 1 96.38 121 TYR A C 1
ATOM 942 O O . TYR A 1 121 ? -8.867 -20.75 -23.828 1 96.38 121 TYR A O 1
ATOM 950 N N . ILE A 1 122 ? -7.145 -21.953 -24.469 1 95.44 122 ILE A N 1
ATOM 951 C CA . ILE A 1 122 ? -7.855 -22.812 -25.406 1 95.44 122 ILE A CA 1
ATOM 952 C C . ILE A 1 122 ? -7.77 -24.266 -24.938 1 95.44 122 ILE A C 1
ATOM 954 O O . ILE A 1 122 ? -6.688 -24.859 -24.922 1 95.44 122 ILE A O 1
ATOM 958 N N . PRO A 1 123 ? -8.977 -24.781 -24.562 1 93.19 123 PRO A N 1
ATOM 959 C CA . PRO A 1 123 ? -8.969 -26.125 -23.984 1 93.19 123 PRO A CA 1
ATOM 960 C C . PRO A 1 123 ? -8.539 -27.203 -24.984 1 93.19 123 PRO A C 1
ATOM 962 O O . PRO A 1 123 ? -8.766 -27.062 -26.188 1 93.19 123 PRO A O 1
ATOM 965 N N . ASP A 1 124 ? -7.852 -28.219 -24.453 1 91.69 124 ASP A N 1
ATOM 966 C CA . ASP A 1 124 ? -7.629 -29.469 -25.156 1 91.69 124 ASP A CA 1
ATOM 967 C C . ASP A 1 124 ? -8.414 -30.609 -24.516 1 91.69 124 ASP A C 1
ATOM 969 O O . ASP A 1 124 ? -9.609 -30.766 -24.766 1 91.69 124 ASP A O 1
ATOM 973 N N . LYS A 1 125 ? -7.898 -31.141 -23.5 1 90.06 125 LYS A N 1
ATOM 974 C CA . LYS A 1 125 ? -8.539 -32.281 -22.875 1 90.06 125 LYS A CA 1
ATOM 975 C C . LYS A 1 125 ? -9.242 -31.875 -21.578 1 90.06 125 LYS A C 1
ATOM 977 O O . LYS A 1 125 ? -10.102 -32.625 -21.078 1 90.06 125 LYS A O 1
ATOM 982 N N . LYS A 1 126 ? -8.883 -30.75 -21.109 1 91.69 126 LYS A N 1
ATOM 983 C CA . LYS A 1 126 ? -9.391 -30.344 -19.797 1 91.69 126 LYS A CA 1
ATOM 984 C C . LYS A 1 126 ? -9.945 -28.938 -19.828 1 91.69 126 LYS A C 1
ATOM 986 O O . LYS A 1 126 ? -9.508 -28.094 -20.625 1 91.69 126 LYS A O 1
ATOM 991 N N . VAL A 1 127 ? -10.93 -28.719 -19.016 1 91.5 127 VAL A N 1
ATOM 992 C CA . VAL A 1 127 ? -11.484 -27.391 -18.781 1 91.5 127 VAL A CA 1
ATOM 993 C C . VAL A 1 127 ? -11.461 -27.094 -17.281 1 91.5 127 VAL A C 1
ATOM 995 O O . VAL A 1 127 ? -11.516 -28 -16.453 1 91.5 127 VAL A O 1
ATOM 998 N N . ILE A 1 128 ? -11.305 -25.844 -16.984 1 91.44 128 ILE A N 1
ATOM 999 C CA . ILE A 1 128 ? -11.25 -25.422 -15.586 1 91.44 128 ILE A CA 1
ATOM 1000 C C . ILE A 1 128 ? -12.422 -24.5 -15.273 1 91.44 128 ILE A C 1
ATOM 1002 O O . ILE A 1 128 ? -12.875 -23.75 -16.141 1 91.44 128 ILE A O 1
ATOM 1006 N N . GLY A 1 129 ? -13 -24.656 -14.055 1 88.5 129 GLY A N 1
ATOM 1007 C CA . GLY A 1 129 ? -14.016 -23.719 -13.625 1 88.5 129 GLY A CA 1
ATOM 1008 C C . GLY A 1 129 ? -13.547 -22.281 -13.648 1 88.5 129 GLY A C 1
ATOM 1009 O O . GLY A 1 129 ? -12.414 -21.984 -13.266 1 88.5 129 GLY A O 1
ATOM 1010 N N . LEU A 1 130 ? -14.398 -21.391 -14.109 1 87.69 130 LEU A N 1
ATOM 1011 C CA . LEU A 1 130 ? -14.031 -19.984 -14.289 1 87.69 130 LEU A CA 1
ATOM 1012 C C . LEU A 1 130 ? -13.562 -19.375 -12.969 1 87.69 130 LEU A C 1
ATOM 1014 O O . LEU A 1 130 ? -12.57 -18.656 -12.93 1 87.69 130 LEU A O 1
ATOM 1018 N N . SER A 1 131 ? -14.148 -19.672 -11.852 1 90.94 131 SER A N 1
ATOM 1019 C CA . SER A 1 131 ? -13.82 -19.125 -10.547 1 90.94 131 SER A CA 1
ATOM 1020 C C . SER A 1 131 ? -12.445 -19.578 -10.078 1 90.94 131 SER A C 1
ATOM 1022 O O . SER A 1 131 ? -11.797 -18.922 -9.266 1 90.94 131 SER A O 1
ATOM 1024 N N . LYS A 1 132 ? -12.047 -20.734 -10.609 1 92.81 132 LYS A N 1
ATOM 1025 C CA . LYS A 1 132 ? -10.75 -21.281 -10.219 1 92.81 132 LYS A CA 1
ATOM 1026 C C . LYS A 1 132 ? -9.609 -20.469 -10.82 1 92.81 132 LYS A C 1
ATOM 1028 O O . LYS A 1 132 ? -8.547 -20.344 -10.219 1 92.81 132 LYS A O 1
ATOM 1033 N N . ILE A 1 133 ? -9.844 -19.906 -11.969 1 94.44 133 ILE A N 1
ATOM 1034 C CA . ILE A 1 133 ? -8.852 -19.031 -12.586 1 94.44 133 ILE A CA 1
ATOM 1035 C C . ILE A 1 133 ? -8.594 -17.828 -11.68 1 94.44 133 ILE A C 1
ATOM 1037 O O . ILE A 1 133 ? -7.441 -17.484 -11.414 1 94.44 133 ILE A O 1
ATOM 1041 N N . ASN A 1 134 ? -9.695 -17.25 -11.148 1 94.44 134 ASN A N 1
ATOM 1042 C CA . ASN A 1 134 ? -9.57 -16.125 -10.234 1 94.44 134 ASN A CA 1
ATOM 1043 C C . ASN A 1 134 ? -8.773 -16.5 -8.984 1 94.44 134 ASN A C 1
ATOM 1045 O O . ASN A 1 134 ? -7.926 -15.727 -8.531 1 94.44 134 ASN A O 1
ATOM 1049 N N . ARG A 1 135 ? -9.031 -17.641 -8.516 1 94.56 135 ARG A N 1
ATOM 1050 C CA . ARG A 1 135 ? -8.391 -18.094 -7.289 1 94.56 135 ARG A CA 1
ATOM 1051 C C . ARG A 1 135 ? -6.898 -18.344 -7.508 1 94.56 135 ARG A C 1
ATOM 1053 O O . ARG A 1 135 ? -6.086 -18.094 -6.613 1 94.56 135 ARG A O 1
ATOM 1060 N N . ILE A 1 136 ? -6.566 -18.844 -8.672 1 96.06 136 ILE A N 1
ATOM 1061 C CA . ILE A 1 136 ? -5.164 -19.062 -9 1 96.06 136 ILE A CA 1
ATOM 1062 C C . ILE A 1 136 ? -4.426 -17.734 -9.078 1 96.06 136 ILE A C 1
ATOM 1064 O O . ILE A 1 136 ? -3.328 -17.594 -8.531 1 96.06 136 ILE A O 1
ATOM 1068 N N . VAL A 1 137 ? -5.07 -16.781 -9.734 1 97.25 137 VAL A N 1
ATOM 1069 C CA . VAL A 1 137 ? -4.488 -15.445 -9.812 1 97.25 137 VAL A CA 1
ATOM 1070 C C . VAL A 1 137 ? -4.273 -14.891 -8.406 1 97.25 137 VAL A C 1
ATOM 1072 O O . VAL A 1 137 ? -3.197 -14.383 -8.086 1 97.25 137 VAL A O 1
ATOM 1075 N N . GLN A 1 138 ? -5.223 -15.062 -7.527 1 95.69 138 GLN A N 1
ATOM 1076 C CA . GLN A 1 138 ? -5.148 -14.555 -6.16 1 95.69 138 GLN A CA 1
ATOM 1077 C C . GLN A 1 138 ? -4.059 -15.273 -5.367 1 95.69 138 GLN A C 1
ATOM 1079 O O . GLN A 1 138 ? -3.346 -14.648 -4.578 1 95.69 138 GLN A O 1
ATOM 1084 N N . PHE A 1 139 ? -3.994 -16.547 -5.605 1 96.88 139 PHE A N 1
ATOM 1085 C CA . PHE A 1 139 ? -2.986 -17.328 -4.895 1 96.88 139 PHE A CA 1
ATOM 1086 C C . PHE A 1 139 ? -1.591 -16.781 -5.156 1 96.88 139 PHE A C 1
ATOM 1088 O O . PHE A 1 139 ? -0.81 -16.594 -4.223 1 96.88 139 PHE A O 1
ATOM 1095 N N . PHE A 1 140 ? -1.312 -16.469 -6.332 1 98.12 140 PHE A N 1
ATOM 1096 C CA . PHE A 1 140 ? 0.026 -16.016 -6.68 1 98.12 140 PHE A CA 1
ATOM 1097 C C . PHE A 1 140 ? 0.175 -14.523 -6.379 1 98.12 140 PHE A C 1
ATOM 1099 O O . PHE A 1 140 ? 1.29 -14.031 -6.188 1 98.12 140 PHE A O 1
ATOM 1106 N N . ALA A 1 141 ? -0.904 -13.789 -6.348 1 97.5 141 ALA A N 1
ATOM 1107 C CA . ALA A 1 141 ? -0.85 -12.375 -6 1 97.5 141 ALA A CA 1
ATOM 1108 C C . ALA A 1 141 ? -0.574 -12.188 -4.512 1 97.5 141 ALA A C 1
ATOM 1110 O O . ALA A 1 141 ? -0 -11.172 -4.102 1 97.5 141 ALA A O 1
ATOM 1111 N N . ARG A 1 142 ? -0.963 -13.125 -3.691 1 96.75 142 ARG A N 1
ATOM 1112 C CA . ARG A 1 142 ? -0.846 -13.016 -2.24 1 96.75 142 ARG A CA 1
ATOM 1113 C C . ARG A 1 142 ? 0.521 -13.5 -1.765 1 96.75 142 ARG A C 1
ATOM 1115 O O . ARG A 1 142 ? 0.611 -14.352 -0.882 1 96.75 142 ARG A O 1
ATOM 1122 N N . ARG A 1 143 ? 1.545 -12.875 -2.395 1 97.38 143 ARG A N 1
ATOM 1123 C CA . ARG A 1 143 ? 2.973 -13.047 -2.146 1 97.38 143 ARG A CA 1
ATOM 1124 C C . ARG A 1 143 ? 3.725 -11.734 -2.326 1 97.38 143 ARG A C 1
ATOM 1126 O O . ARG A 1 143 ? 3.246 -10.828 -3.014 1 97.38 143 ARG A O 1
ATOM 1133 N N . PRO A 1 144 ? 4.922 -11.617 -1.594 1 98.12 144 PRO A N 1
ATOM 1134 C CA . PRO A 1 144 ? 5.824 -10.625 -2.186 1 98.12 144 PRO A CA 1
ATOM 1135 C C . PRO A 1 144 ? 6.18 -10.945 -3.637 1 98.12 144 PRO A C 1
ATOM 1137 O O . PRO A 1 144 ? 6.652 -12.047 -3.934 1 98.12 144 PRO A O 1
ATOM 1140 N N . GLN A 1 145 ? 5.965 -9.969 -4.539 1 98.19 145 GLN A N 1
ATOM 1141 C CA . GLN A 1 145 ? 5.965 -10.352 -5.945 1 98.19 145 GLN A CA 1
ATOM 1142 C C . GLN A 1 145 ? 6.742 -9.344 -6.793 1 98.19 145 GLN A C 1
ATOM 1144 O O . GLN A 1 145 ? 6.91 -8.188 -6.395 1 98.19 145 GLN A O 1
ATOM 1149 N N . VAL A 1 146 ? 7.301 -9.781 -7.844 1 97.88 146 VAL A N 1
ATOM 1150 C CA . VAL A 1 146 ? 7.617 -9.062 -9.07 1 97.88 146 VAL A CA 1
ATOM 1151 C C . VAL A 1 146 ? 6.547 -9.336 -10.125 1 97.88 146 VAL A C 1
ATOM 1153 O O . VAL A 1 146 ? 6.219 -10.492 -10.398 1 97.88 146 VAL A O 1
ATOM 1156 N N . GLN A 1 147 ? 6.004 -8.266 -10.727 1 98 147 GLN A N 1
ATOM 1157 C CA . GLN A 1 147 ? 4.855 -8.445 -11.609 1 98 147 GLN A CA 1
ATOM 1158 C C . GLN A 1 147 ? 5.18 -9.406 -12.75 1 98 147 GLN A C 1
ATOM 1160 O O . GLN A 1 147 ? 4.332 -10.203 -13.156 1 98 147 GLN A O 1
ATOM 1165 N N . GLU A 1 148 ? 6.363 -9.32 -13.289 1 98.19 148 GLU A N 1
ATOM 1166 C CA . GLU A 1 148 ? 6.797 -10.219 -14.352 1 98.19 148 GLU A CA 1
ATOM 1167 C C . GLU A 1 148 ? 6.73 -11.68 -13.914 1 98.19 148 GLU A C 1
ATOM 1169 O O . GLU A 1 148 ? 6.227 -12.531 -14.648 1 98.19 148 GLU A O 1
ATOM 1174 N N . ARG A 1 149 ? 7.227 -11.953 -12.719 1 98.44 149 ARG A N 1
ATOM 1175 C CA . ARG A 1 149 ? 7.191 -13.312 -12.188 1 98.44 149 ARG A CA 1
ATOM 1176 C C . ARG A 1 149 ? 5.758 -13.766 -11.93 1 98.44 149 ARG A C 1
ATOM 1178 O O . ARG A 1 149 ? 5.395 -14.898 -12.242 1 98.44 149 ARG A O 1
ATOM 1185 N N . LEU A 1 150 ? 4.988 -12.859 -11.344 1 98.69 150 LEU A N 1
ATOM 1186 C CA . LEU A 1 150 ? 3.582 -13.148 -11.078 1 98.69 150 LEU A CA 1
ATOM 1187 C C . LEU A 1 150 ? 2.865 -13.578 -12.352 1 98.69 150 LEU A C 1
ATOM 1189 O O . LEU A 1 150 ? 2.154 -14.586 -12.352 1 98.69 150 LEU A O 1
ATOM 1193 N N . THR A 1 151 ? 3.082 -12.867 -13.453 1 98.69 151 THR A N 1
ATOM 1194 C CA . THR A 1 151 ? 2.443 -13.148 -14.734 1 98.69 151 THR A CA 1
ATOM 1195 C C . THR A 1 151 ? 2.844 -14.523 -15.25 1 98.69 151 THR A C 1
ATOM 1197 O O . THR A 1 151 ? 1.99 -15.312 -15.664 1 98.69 151 THR A O 1
ATOM 1200 N N . GLN A 1 152 ? 4.066 -14.836 -15.109 1 98.69 152 GLN A N 1
ATOM 1201 C CA . GLN A 1 152 ? 4.582 -16.125 -15.57 1 98.69 152 GLN A CA 1
ATOM 1202 C C . GLN A 1 152 ? 4.074 -17.266 -14.688 1 98.69 152 GLN A C 1
ATOM 1204 O O . GLN A 1 152 ? 3.771 -18.359 -15.188 1 98.69 152 GLN A O 1
ATOM 1209 N N . GLN A 1 153 ? 4.043 -17.031 -13.383 1 98.69 153 GLN A N 1
ATOM 1210 C CA . GLN A 1 153 ? 3.57 -18.062 -12.453 1 98.69 153 GLN A CA 1
ATOM 1211 C C . GLN A 1 153 ? 2.137 -18.469 -12.781 1 98.69 153 GLN A C 1
ATOM 1213 O O . GLN A 1 153 ? 1.817 -19.656 -12.789 1 98.69 153 GLN A O 1
ATOM 1218 N N . VAL A 1 154 ? 1.289 -17.516 -13.078 1 98.5 154 VAL A N 1
ATOM 1219 C CA . VAL A 1 154 ? -0.096 -17.812 -13.422 1 98.5 154 VAL A CA 1
ATOM 1220 C C . VAL A 1 154 ? -0.142 -18.609 -14.719 1 98.5 154 VAL A C 1
ATOM 1222 O O . VAL A 1 154 ? -0.848 -19.625 -14.812 1 98.5 154 VAL A O 1
ATOM 1225 N N . LEU A 1 155 ? 0.634 -18.203 -15.734 1 98.56 155 LEU A N 1
ATOM 1226 C CA . LEU A 1 155 ? 0.689 -18.891 -17.016 1 98.56 155 LEU A CA 1
ATOM 1227 C C . LEU A 1 155 ? 1.083 -20.359 -16.828 1 98.56 155 LEU A C 1
ATOM 1229 O O . LEU A 1 155 ? 0.369 -21.266 -17.266 1 98.56 155 LEU A O 1
ATOM 1233 N N . VAL A 1 156 ? 2.154 -20.594 -16.125 1 98.38 156 VAL A N 1
ATOM 1234 C CA . VAL A 1 156 ? 2.727 -21.922 -15.969 1 98.38 156 VAL A CA 1
ATOM 1235 C C . VAL A 1 156 ? 1.786 -22.797 -15.133 1 98.38 156 VAL A C 1
ATOM 1237 O O . VAL A 1 156 ? 1.61 -23.984 -15.43 1 98.38 156 VAL A O 1
ATOM 1240 N N . ALA A 1 157 ? 1.229 -22.172 -14.102 1 97.5 157 ALA A N 1
ATOM 1241 C CA . ALA A 1 157 ? 0.285 -22.922 -13.273 1 97.5 157 ALA A CA 1
ATOM 1242 C C . ALA A 1 157 ? -0.889 -23.438 -14.109 1 97.5 157 ALA A C 1
ATOM 1244 O O . ALA A 1 157 ? -1.258 -24.609 -14.016 1 97.5 157 ALA A O 1
ATOM 1245 N N . LEU A 1 158 ? -1.415 -22.594 -14.961 1 96.88 158 LEU A N 1
ATOM 1246 C CA . LEU A 1 158 ? -2.576 -22.969 -15.766 1 96.88 158 LEU A CA 1
ATOM 1247 C C . LEU A 1 158 ? -2.193 -23.984 -16.828 1 96.88 158 LEU A C 1
ATOM 1249 O O . LEU A 1 158 ? -2.934 -24.938 -17.094 1 96.88 158 LEU A O 1
ATOM 1253 N N . GLN A 1 159 ? -1.048 -23.781 -17.438 1 97.12 159 GLN A N 1
ATOM 1254 C CA . GLN A 1 159 ? -0.576 -24.766 -18.406 1 97.12 159 GLN A CA 1
ATOM 1255 C C . GLN A 1 159 ? -0.423 -26.141 -17.781 1 97.12 159 GLN A C 1
ATOM 1257 O O . GLN A 1 159 ? -0.823 -27.156 -18.359 1 97.12 159 GLN A O 1
ATOM 1262 N N . THR A 1 160 ? 0.172 -26.109 -16.625 1 95.94 160 THR A N 1
ATOM 1263 C CA . THR A 1 160 ? 0.425 -27.359 -15.891 1 95.94 160 THR A CA 1
ATOM 1264 C C . THR A 1 160 ? -0.886 -28.047 -15.531 1 95.94 160 THR A C 1
ATOM 1266 O O . THR A 1 160 ? -1.032 -29.25 -15.742 1 95.94 160 THR A O 1
ATOM 1269 N N . LEU A 1 161 ? -1.845 -27.328 -15.062 1 94.62 161 LEU A N 1
ATOM 1270 C CA . LEU A 1 161 ? -3.105 -27.891 -14.578 1 94.62 161 LEU A CA 1
ATOM 1271 C C . LEU A 1 161 ? -3.984 -28.344 -15.742 1 94.62 161 LEU A C 1
ATOM 1273 O O . LEU A 1 161 ? -4.68 -29.344 -15.641 1 94.62 161 LEU A O 1
ATOM 1277 N N . LEU A 1 162 ? -3.955 -27.625 -16.891 1 94.25 162 LEU A N 1
ATOM 1278 C CA . LEU A 1 162 ? -4.875 -27.875 -17.984 1 94.25 162 LEU A CA 1
ATOM 1279 C C . LEU A 1 162 ? -4.262 -28.812 -19.016 1 94.25 162 LEU A C 1
ATOM 1281 O O . LEU A 1 162 ? -4.969 -29.359 -19.859 1 94.25 162 LEU A O 1
ATOM 1285 N N . GLY A 1 163 ? -2.941 -28.984 -18.922 1 94 163 GLY A N 1
ATOM 1286 C CA . GLY A 1 163 ? -2.271 -29.859 -19.859 1 94 163 GLY A CA 1
ATOM 1287 C C . GLY A 1 163 ? -2.246 -29.312 -21.281 1 94 163 GLY A C 1
ATOM 1288 O O . GLY A 1 163 ? -2.389 -30.062 -22.25 1 94 163 GLY A O 1
ATOM 1289 N N . THR A 1 164 ? -2.273 -28.109 -21.406 1 95.44 164 THR A N 1
ATOM 1290 C CA . THR A 1 164 ? -2.154 -27.438 -22.688 1 95.44 164 THR A CA 1
ATOM 1291 C C . THR A 1 164 ? -1.198 -26.266 -22.609 1 95.44 164 THR A C 1
ATOM 1293 O O . THR A 1 164 ? -1.091 -25.625 -21.547 1 95.44 164 THR A O 1
ATOM 1296 N N . ASN A 1 165 ? -0.569 -25.953 -23.672 1 97.06 165 ASN A N 1
ATOM 1297 C CA . ASN A 1 165 ? 0.312 -24.797 -23.719 1 97.06 165 ASN A CA 1
ATOM 1298 C C . ASN A 1 165 ? -0.439 -23.547 -24.172 1 97.06 165 ASN A C 1
ATOM 1300 O O . ASN A 1 165 ? 0.105 -22.438 -24.125 1 97.06 165 ASN A O 1
ATOM 1304 N N . ASN A 1 166 ? -1.693 -23.719 -24.547 1 97.5 166 ASN A N 1
ATOM 1305 C CA . ASN A 1 166 ? -2.475 -22.609 -25.094 1 97.5 166 ASN A CA 1
ATOM 1306 C C . ASN A 1 166 ? -3.105 -21.766 -24 1 97.5 166 ASN A C 1
ATOM 1308 O O . ASN A 1 166 ? -4.328 -21.75 -23.844 1 97.5 166 ASN A O 1
ATOM 1312 N N . VAL A 1 167 ? -2.211 -21.016 -23.328 1 97.81 167 VAL A N 1
ATOM 1313 C CA . VAL A 1 167 ? -2.617 -20.125 -22.25 1 97.81 167 VAL A CA 1
ATOM 1314 C C . VAL A 1 167 ? -2 -18.75 -22.469 1 97.81 167 VAL A C 1
ATOM 1316 O O . VAL A 1 167 ? -0.879 -18.625 -22.969 1 97.81 167 VAL A O 1
ATOM 1319 N N . ALA A 1 168 ? -2.764 -17.688 -22.125 1 98.44 168 ALA A N 1
ATOM 1320 C CA . ALA A 1 168 ? -2.281 -16.312 -22.172 1 98.44 168 ALA A CA 1
ATOM 1321 C C . ALA A 1 168 ? -2.693 -15.547 -20.922 1 98.44 168 ALA A C 1
ATOM 1323 O O . ALA A 1 168 ? -3.811 -15.711 -20.422 1 98.44 168 ALA A O 1
ATOM 1324 N N . VAL A 1 169 ? -1.759 -14.75 -20.406 1 98.56 169 VAL A N 1
ATOM 1325 C CA . VAL A 1 169 ? -1.998 -13.961 -19.203 1 98.56 169 VAL A CA 1
ATOM 1326 C C . VAL A 1 169 ? -1.504 -12.531 -19.422 1 98.56 169 VAL A C 1
ATOM 1328 O O . VAL A 1 169 ? -0.419 -12.32 -19.969 1 98.56 169 VAL A O 1
ATOM 1331 N N . SER A 1 170 ? -2.283 -11.562 -19.078 1 98.38 170 SER A N 1
ATOM 1332 C CA . SER A 1 170 ? -1.899 -10.156 -19.047 1 98.38 17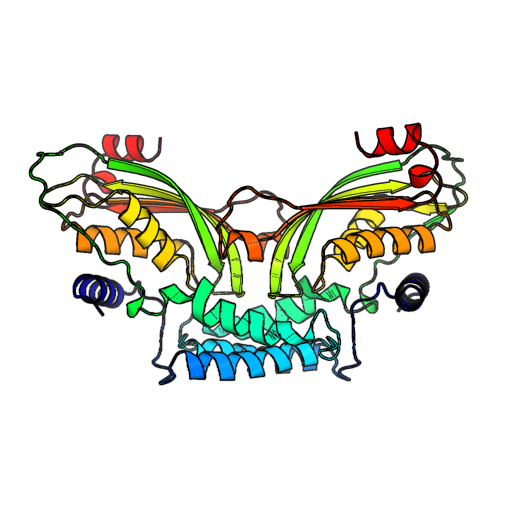0 SER A CA 1
ATOM 1333 C C . SER A 1 170 ? -2.271 -9.508 -17.719 1 98.38 170 SER A C 1
ATOM 1335 O O . SER A 1 170 ? -3.365 -9.734 -17.188 1 98.38 170 SER A O 1
ATOM 1337 N N . ILE A 1 171 ? -1.318 -8.727 -17.156 1 97.75 171 ILE A N 1
ATOM 1338 C CA . ILE A 1 171 ? -1.567 -8.008 -15.906 1 97.75 171 ILE A CA 1
ATOM 1339 C C . ILE A 1 171 ? -1.228 -6.527 -16.094 1 97.75 171 ILE A C 1
ATOM 1341 O O . ILE A 1 171 ? -0.199 -6.188 -16.672 1 97.75 171 ILE A O 1
ATOM 1345 N N . GLN A 1 172 ? -2.123 -5.703 -15.75 1 96.81 172 GLN A N 1
ATOM 1346 C CA . GLN A 1 172 ? -1.915 -4.262 -15.641 1 96.81 172 GLN A CA 1
ATOM 1347 C C . GLN A 1 172 ? -2.055 -3.797 -14.195 1 96.81 172 GLN A C 1
ATOM 1349 O O . GLN A 1 172 ? -3.064 -4.07 -13.547 1 96.81 172 GLN A O 1
ATOM 1354 N N . ALA A 1 173 ? -0.985 -3.17 -13.703 1 95.31 173 ALA A N 1
ATOM 1355 C CA . ALA A 1 173 ? -1.055 -2.84 -12.281 1 95.31 173 ALA A CA 1
ATOM 1356 C C . ALA A 1 173 ? -0.293 -1.553 -11.984 1 95.31 173 ALA A C 1
ATOM 1358 O O . ALA A 1 173 ? 0.674 -1.22 -12.672 1 95.31 173 ALA A O 1
ATOM 1359 N N . THR A 1 174 ? -0.782 -0.839 -10.977 1 93.5 174 THR A N 1
ATOM 1360 C CA . THR A 1 174 ? -0.106 0.315 -10.391 1 93.5 174 THR A CA 1
ATOM 1361 C C . THR A 1 174 ? 0.771 -0.108 -9.219 1 93.5 174 THR A C 1
ATOM 1363 O O . THR A 1 174 ? 0.32 -0.832 -8.328 1 93.5 174 THR A O 1
ATOM 1366 N N . HIS A 1 175 ? 2.043 0.296 -9.328 1 95 175 HIS A N 1
ATOM 1367 C CA . HIS A 1 175 ? 2.988 0.052 -8.25 1 95 175 HIS A CA 1
ATOM 1368 C C . HIS A 1 175 ? 3.104 1.268 -7.332 1 95 175 HIS A C 1
ATOM 1370 O O . HIS A 1 175 ? 3.656 2.297 -7.727 1 95 175 HIS A O 1
ATOM 1376 N N . TYR A 1 176 ? 2.727 1.091 -6.102 1 92.94 176 TYR A N 1
ATOM 1377 C CA . TYR A 1 176 ? 2.691 2.24 -5.207 1 92.94 176 TYR A CA 1
ATOM 1378 C C . TYR A 1 176 ? 4.078 2.549 -4.656 1 92.94 176 TYR A C 1
ATOM 1380 O O . TYR A 1 176 ? 4.316 3.635 -4.121 1 92.94 176 TYR A O 1
ATOM 1388 N N . CYS A 1 177 ? 4.996 1.612 -4.738 1 91.94 177 CYS A N 1
ATOM 1389 C CA . CYS A 1 177 ? 6.379 1.93 -4.398 1 91.94 177 CYS A CA 1
ATOM 1390 C C . CYS A 1 177 ? 6.965 2.936 -5.387 1 91.94 177 CYS A C 1
ATOM 1392 O O . CYS A 1 177 ? 7.934 3.625 -5.07 1 91.94 177 CYS A O 1
ATOM 1394 N N . VAL A 1 178 ? 6.316 2.994 -6.523 1 85.62 178 VAL A N 1
ATOM 1395 C CA . VAL A 1 178 ? 6.727 3.969 -7.527 1 85.62 178 VAL A CA 1
ATOM 1396 C C . VAL A 1 178 ? 5.918 5.254 -7.359 1 85.62 178 VAL A C 1
ATOM 1398 O O . VAL A 1 178 ? 6.461 6.355 -7.473 1 85.62 178 VAL A O 1
ATOM 1401 N N . LYS A 1 179 ? 4.648 5.125 -7.051 1 80.62 179 LYS A N 1
ATOM 1402 C CA . LYS A 1 179 ? 3.752 6.27 -6.906 1 80.62 179 LYS A CA 1
ATOM 1403 C C . LYS A 1 179 ? 4.047 7.043 -5.625 1 80.62 179 LYS A C 1
ATOM 1405 O O . LYS A 1 179 ? 3.971 8.273 -5.605 1 80.62 179 LYS A O 1
ATOM 1410 N N . ALA A 1 180 ? 4.328 6.379 -4.555 1 68.69 180 ALA A N 1
ATOM 1411 C CA . ALA A 1 180 ? 4.461 6.965 -3.225 1 68.69 180 ALA A CA 1
ATOM 1412 C C . ALA A 1 180 ? 5.836 7.605 -3.045 1 68.69 180 ALA A C 1
ATOM 1414 O O . ALA A 1 180 ? 6.027 8.438 -2.15 1 68.69 180 ALA A O 1
ATOM 1415 N N . ARG A 1 181 ? 6.605 7.211 -3.875 1 64.69 181 ARG A N 1
ATOM 1416 C CA . ARG A 1 181 ? 7.977 7.672 -3.668 1 64.69 181 ARG A CA 1
ATOM 1417 C C . ARG A 1 181 ? 8.578 8.188 -4.969 1 64.69 181 ARG A C 1
ATOM 1419 O O . ARG A 1 181 ? 8.109 7.852 -6.059 1 64.69 181 ARG A O 1
ATOM 1426 N N . GLY A 1 182 ? 9.539 9.039 -4.875 1 49.44 182 GLY A N 1
ATOM 1427 C CA . GLY A 1 182 ? 10.312 9.516 -6.016 1 49.44 182 GLY A CA 1
ATOM 1428 C C . GLY A 1 182 ? 9.547 10.508 -6.875 1 49.44 182 GLY A C 1
ATOM 1429 O O . GLY A 1 182 ? 9.031 11.5 -6.371 1 49.44 182 GLY A O 1
ATOM 1430 N N . VAL A 1 183 ? 9.516 10.195 -8.297 1 47.84 183 VAL A N 1
ATOM 1431 C CA . VAL A 1 183 ? 8.953 11.102 -9.297 1 47.84 183 VAL A CA 1
ATOM 1432 C C . VAL A 1 183 ? 7.457 11.266 -9.055 1 47.84 183 VAL A C 1
ATOM 1434 O O . VAL A 1 183 ? 6.844 12.211 -9.555 1 47.84 183 VAL A O 1
ATOM 1437 N N . ALA A 1 184 ? 6.93 10.656 -7.98 1 56.78 184 ALA A N 1
ATOM 1438 C CA . ALA A 1 184 ? 5.535 10.688 -7.555 1 56.78 184 ALA A CA 1
ATOM 1439 C C . ALA A 1 184 ? 4.598 10.758 -8.758 1 56.78 184 ALA A C 1
ATOM 1441 O O . ALA A 1 184 ? 3.768 11.672 -8.844 1 56.78 184 ALA A O 1
ATOM 1442 N N . ASP A 1 185 ? 5.062 9.914 -9.898 1 56.53 185 ASP A N 1
ATOM 1443 C CA . ASP A 1 185 ? 4.219 9.844 -11.086 1 56.53 185 ASP A CA 1
ATOM 1444 C C . ASP A 1 185 ? 2.854 9.242 -10.7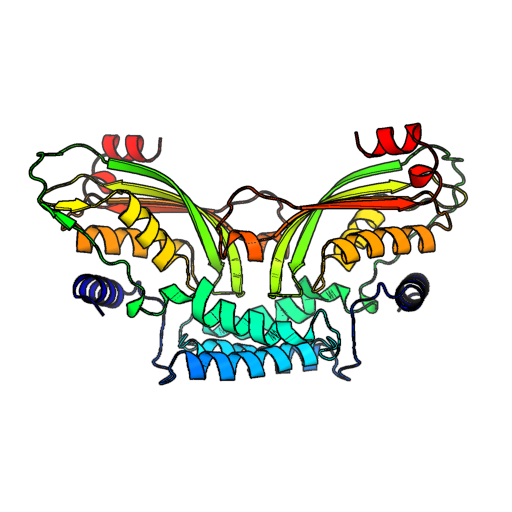58 1 56.53 185 ASP A C 1
ATOM 1446 O O . ASP A 1 185 ? 2.713 8.023 -10.664 1 56.53 185 ASP A O 1
ATOM 1450 N N . ALA A 1 186 ? 1.849 10.023 -10.602 1 62.25 186 ALA A N 1
ATOM 1451 C CA . ALA A 1 186 ? 0.54 9.68 -10.047 1 62.25 186 ALA A CA 1
ATOM 1452 C C . ALA A 1 186 ? -0.293 8.898 -11.062 1 62.25 186 ALA A C 1
ATOM 1454 O O . ALA A 1 186 ? -1.256 8.227 -10.695 1 62.25 186 ALA A O 1
ATOM 1455 N N . SER A 1 187 ? 0.28 8.648 -12.234 1 71.38 187 SER A N 1
ATOM 1456 C CA . SER A 1 187 ? -0.656 8.086 -13.203 1 71.38 187 SER A CA 1
ATOM 1457 C C . SER A 1 187 ? -0.06 6.879 -13.914 1 71.38 187 SER A C 1
ATOM 1459 O O . SER A 1 187 ? -0.755 6.184 -14.656 1 71.38 187 SER A O 1
ATOM 1461 N N . SER A 1 188 ? 1.121 6.504 -13.625 1 82.44 188 SER A N 1
ATOM 1462 C CA . SER A 1 188 ? 1.75 5.434 -14.391 1 82.44 188 SER A CA 1
ATOM 1463 C C . SER A 1 188 ? 1.293 4.062 -13.906 1 82.44 188 SER A C 1
ATOM 1465 O O . SER A 1 188 ? 0.87 3.914 -12.758 1 82.44 188 SER A O 1
ATOM 1467 N N . TYR A 1 189 ? 1.261 3.109 -14.859 1 90.38 189 TYR A N 1
ATOM 1468 C CA . TYR A 1 189 ? 1.007 1.708 -14.547 1 90.38 189 TYR A CA 1
ATOM 1469 C C . TYR A 1 189 ? 1.876 0.792 -15.398 1 90.38 189 TYR A C 1
ATOM 1471 O O . TYR A 1 189 ? 2.434 1.223 -16.406 1 90.38 189 TYR A O 1
ATOM 1479 N N . THR A 1 190 ? 2.072 -0.41 -14.977 1 94.19 190 THR A N 1
ATOM 1480 C CA . THR A 1 190 ? 2.887 -1.412 -15.656 1 94.19 190 THR A CA 1
ATOM 1481 C C . THR A 1 190 ? 2.006 -2.494 -16.281 1 94.19 190 THR A C 1
ATOM 1483 O O . THR A 1 190 ? 1.025 -2.928 -15.672 1 94.19 190 THR A O 1
ATOM 1486 N N . GLU A 1 191 ? 2.344 -2.865 -17.531 1 96.31 191 GLU A N 1
ATOM 1487 C CA . GLU A 1 191 ? 1.683 -3.986 -18.188 1 96.31 191 GLU A CA 1
ATOM 1488 C C . GLU A 1 191 ? 2.666 -5.121 -18.469 1 96.31 191 GLU A C 1
ATOM 1490 O O . GLU A 1 191 ? 3.764 -4.887 -18.984 1 96.31 191 GLU A O 1
ATOM 1495 N N . THR A 1 192 ? 2.314 -6.32 -18.078 1 98.12 192 THR A N 1
ATOM 1496 C CA . THR A 1 192 ? 3.08 -7.52 -18.391 1 98.12 192 THR A CA 1
ATOM 1497 C C . THR A 1 192 ? 2.203 -8.547 -19.109 1 98.12 192 THR A C 1
ATOM 1499 O O . THR A 1 192 ? 0.998 -8.625 -18.859 1 98.12 192 THR A O 1
ATOM 1502 N N . THR A 1 193 ? 2.783 -9.281 -20.016 1 97.5 193 THR A N 1
ATOM 1503 C CA . THR A 1 193 ? 2.08 -10.312 -20.766 1 97.5 193 THR A CA 1
ATOM 1504 C C . THR A 1 193 ? 2.92 -11.578 -20.859 1 97.5 193 THR A C 1
ATOM 1506 O O . THR A 1 193 ? 4.141 -11.516 -21.031 1 97.5 193 THR A O 1
ATOM 1509 N N . ALA A 1 194 ? 2.307 -12.734 -20.703 1 97.81 194 ALA A N 1
ATOM 1510 C CA . ALA A 1 194 ? 2.883 -14.055 -20.922 1 97.81 194 ALA A CA 1
ATOM 1511 C C . ALA A 1 194 ? 2.014 -14.883 -21.875 1 97.81 194 ALA A C 1
ATOM 1513 O O . ALA A 1 194 ? 0.808 -15.023 -21.656 1 97.81 194 ALA A O 1
ATOM 1514 N N . LEU A 1 195 ? 2.641 -15.359 -22.922 1 97.56 195 LEU A N 1
ATOM 1515 C CA . LEU A 1 195 ? 1.921 -16.078 -23.969 1 97.56 195 LEU A CA 1
ATOM 1516 C C . LEU A 1 195 ? 2.475 -17.484 -24.141 1 97.56 195 LEU A C 1
ATOM 1518 O O . LEU A 1 195 ? 3.689 -17.703 -24.078 1 97.56 195 LEU A O 1
ATOM 1522 N N . GLY A 1 196 ? 1.53 -18.422 -24.297 1 97.38 196 GLY A N 1
ATOM 1523 C CA . GLY A 1 196 ? 1.915 -19.812 -24.547 1 97.38 196 GLY A CA 1
ATOM 1524 C C . GLY A 1 196 ? 1.196 -20.422 -25.734 1 97.38 196 GLY A C 1
ATOM 1525 O O . GLY A 1 196 ? 0.067 -20.031 -26.047 1 97.38 196 GLY A O 1
ATOM 1526 N N . GLY A 1 197 ? 1.855 -21.375 -26.406 1 97 197 GLY A N 1
ATOM 1527 C CA . GLY A 1 197 ? 1.244 -22.125 -27.5 1 97 197 GLY A CA 1
ATOM 1528 C C . GLY A 1 197 ? 0.814 -21.25 -28.656 1 97 197 GLY A C 1
ATOM 1529 O O . GLY A 1 197 ? 1.606 -20.453 -29.172 1 97 197 GLY A O 1
ATOM 1530 N N . VAL A 1 198 ? -0.444 -21.375 -28.969 1 95.62 198 VAL A N 1
ATOM 1531 C CA . VAL A 1 198 ? -0.971 -20.719 -30.172 1 95.62 198 VAL A CA 1
ATOM 1532 C C . VAL A 1 198 ? -0.989 -19.203 -29.953 1 95.62 198 VAL A C 1
ATOM 1534 O O . VAL A 1 198 ? -0.982 -18.438 -30.922 1 95.62 198 VAL A O 1
ATOM 1537 N N . PHE A 1 199 ? -1.025 -18.75 -28.703 1 95.94 199 PHE A N 1
ATOM 1538 C CA . PHE A 1 199 ? -1.029 -17.312 -28.453 1 95.94 199 PHE A CA 1
ATOM 1539 C C . PHE A 1 199 ? 0.323 -16.703 -28.781 1 95.94 199 PHE A C 1
ATOM 1541 O O . PHE A 1 199 ? 0.421 -15.492 -29.016 1 95.94 199 PHE A O 1
ATOM 1548 N N . LYS A 1 200 ? 1.258 -17.516 -28.734 1 93.81 200 LYS A N 1
ATOM 1549 C CA . LYS A 1 200 ? 2.605 -17.062 -29.062 1 93.81 200 LYS A CA 1
ATOM 1550 C C . LYS A 1 200 ? 2.859 -17.156 -30.578 1 93.81 200 LYS A C 1
ATOM 1552 O O . LYS A 1 200 ? 3.518 -16.281 -31.156 1 93.81 200 LYS A O 1
ATOM 1557 N N . THR A 1 201 ? 2.24 -18.172 -31.234 1 94.69 201 THR A N 1
ATOM 1558 C CA . THR A 1 201 ? 2.664 -18.516 -32.594 1 94.69 201 THR A CA 1
ATOM 1559 C C . THR A 1 201 ? 1.692 -17.969 -33.625 1 94.69 201 THR A C 1
ATOM 1561 O O . THR A 1 201 ? 2.053 -17.781 -34.781 1 94.69 201 THR A O 1
ATOM 1564 N N . LYS A 1 202 ? 0.486 -17.766 -33.25 1 94.56 202 LYS A N 1
ATOM 1565 C CA . LYS A 1 202 ? -0.53 -17.297 -34.188 1 94.56 202 LYS A CA 1
ATOM 1566 C C . LYS A 1 202 ? -0.898 -15.836 -33.875 1 94.56 202 LYS A C 1
ATOM 1568 O O . LYS A 1 202 ? -1.538 -15.539 -32.875 1 94.56 202 LYS A O 1
ATOM 1573 N N . ALA A 1 203 ? -0.634 -15.039 -34.812 1 92.81 203 ALA A N 1
ATOM 1574 C CA . ALA A 1 203 ? -0.839 -13.602 -34.656 1 92.81 203 ALA A CA 1
ATOM 1575 C C . ALA A 1 203 ? -2.314 -13.273 -34.438 1 92.81 203 ALA A C 1
ATOM 1577 O O . ALA A 1 203 ? -2.652 -12.406 -33.625 1 92.81 203 ALA A O 1
ATOM 1578 N N . ALA A 1 204 ? -3.105 -13.93 -35.156 1 92.25 204 ALA A N 1
ATOM 1579 C CA . ALA A 1 204 ? -4.539 -13.664 -35.031 1 92.25 204 ALA A CA 1
ATOM 1580 C C . ALA A 1 204 ? -5.055 -13.969 -33.625 1 92.25 204 ALA A C 1
ATOM 1582 O O . ALA A 1 204 ? -5.824 -13.188 -33.062 1 92.25 204 ALA A O 1
ATOM 1583 N N . THR A 1 205 ? -4.637 -15.062 -33.125 1 91.56 205 THR A N 1
ATOM 1584 C CA . THR A 1 205 ? -5.059 -15.469 -31.781 1 91.56 205 THR A CA 1
ATOM 1585 C C . THR A 1 205 ? -4.52 -14.508 -30.719 1 91.56 205 THR A C 1
ATOM 1587 O O . THR A 1 205 ? -5.234 -14.141 -29.781 1 91.56 205 THR A O 1
ATOM 1590 N N . ARG A 1 206 ? -3.305 -14.086 -30.891 1 92.69 206 ARG A N 1
ATOM 1591 C CA . ARG A 1 206 ? -2.684 -13.117 -30 1 92.69 206 ARG A CA 1
ATOM 1592 C C . ARG A 1 206 ? -3.445 -11.797 -30.016 1 92.69 206 ARG A C 1
ATOM 1594 O O . ARG A 1 206 ? -3.705 -11.219 -28.953 1 92.69 206 ARG A O 1
ATOM 1601 N N . ALA A 1 207 ? -3.771 -11.383 -31.156 1 92 207 ALA A N 1
ATOM 1602 C CA . ALA A 1 207 ? -4.492 -10.117 -31.312 1 92 207 ALA A CA 1
ATOM 1603 C C . ALA A 1 207 ? -5.859 -10.188 -30.641 1 92 207 ALA A C 1
ATOM 1605 O O . ALA A 1 207 ? -6.312 -9.211 -30.031 1 92 207 ALA A O 1
ATOM 1606 N N . GLU A 1 208 ? -6.461 -11.273 -30.781 1 90.38 208 GLU A N 1
ATOM 1607 C CA . GLU A 1 208 ? -7.762 -11.469 -30.141 1 90.38 208 GLU A CA 1
ATOM 1608 C C . GLU A 1 208 ? -7.645 -11.391 -28.625 1 90.38 208 GLU A C 1
ATOM 1610 O O . GLU A 1 208 ? -8.531 -10.852 -27.953 1 90.38 208 GLU A O 1
ATOM 1615 N N . PHE A 1 209 ? -6.598 -11.938 -28.109 1 92.88 209 PHE A N 1
ATOM 1616 C CA . PHE A 1 209 ? -6.371 -11.914 -26.656 1 92.88 209 PHE A CA 1
ATOM 1617 C C . PHE A 1 209 ? -6.117 -10.492 -26.172 1 92.88 209 PHE A C 1
ATOM 1619 O O . PHE A 1 209 ? -6.645 -10.078 -25.141 1 92.88 209 PHE A O 1
ATOM 1626 N N . LEU A 1 210 ? -5.395 -9.781 -26.891 1 90 210 LEU A N 1
ATOM 1627 C CA . LEU A 1 210 ? -4.953 -8.461 -26.469 1 90 210 LEU A CA 1
ATOM 1628 C C . LEU A 1 210 ? -6.055 -7.422 -26.656 1 90 210 LEU A C 1
ATOM 1630 O O . LEU A 1 210 ? -5.926 -6.281 -26.203 1 90 210 LEU A O 1
ATOM 1634 N N . ARG A 1 211 ? -7.184 -7.801 -27.312 1 83 211 ARG A N 1
ATOM 1635 C CA . ARG A 1 211 ? -8.312 -6.898 -27.531 1 83 211 ARG A CA 1
ATOM 1636 C C . ARG A 1 211 ? -9.227 -6.859 -26.312 1 83 211 ARG A C 1
ATOM 1638 O O . ARG A 1 211 ? -9.391 -7.867 -25.609 1 83 211 ARG A O 1
ATOM 1645 N N . MET B 1 1 ? 14.219 22.781 13.742 1 83.44 1 MET B N 1
ATOM 1646 C CA . MET B 1 1 ? 12.797 22.953 13.477 1 83.44 1 MET B CA 1
ATOM 1647 C C . MET B 1 1 ? 12.438 24.438 13.383 1 83.44 1 MET B C 1
ATOM 1649 O O . MET B 1 1 ? 12.82 25.234 14.242 1 83.44 1 MET B O 1
ATOM 1653 N N . ASN B 1 2 ? 11.781 24.812 12.273 1 85.94 2 ASN B N 1
ATOM 1654 C CA . ASN B 1 2 ? 11.438 26.219 12.117 1 85.94 2 ASN B CA 1
ATOM 1655 C C . ASN B 1 2 ? 10.234 26.609 12.977 1 85.94 2 ASN B C 1
ATOM 1657 O O . ASN B 1 2 ? 9.578 25.734 13.555 1 85.94 2 ASN B O 1
ATOM 1661 N N . GLU B 1 3 ? 10.07 27.859 13.172 1 90.19 3 GLU B N 1
ATOM 1662 C CA . GLU B 1 3 ? 9.062 28.391 14.078 1 90.19 3 GLU B CA 1
ATOM 1663 C C . GLU B 1 3 ? 7.66 27.953 13.672 1 90.19 3 GLU B C 1
ATOM 1665 O O . GLU B 1 3 ? 6.824 27.656 14.523 1 90.19 3 GLU B O 1
ATOM 1670 N N . GLU B 1 4 ? 7.379 27.906 12.422 1 91.44 4 GLU B N 1
ATOM 1671 C CA . GLU B 1 4 ? 6.074 27.484 11.914 1 91.44 4 GLU B CA 1
ATOM 1672 C C . GLU B 1 4 ? 5.793 26.031 12.266 1 91.44 4 GLU B C 1
ATOM 1674 O O . GLU B 1 4 ? 4.684 25.688 12.68 1 91.44 4 GLU B O 1
ATOM 1679 N N . ALA B 1 5 ? 6.832 25.188 12.117 1 94.88 5 ALA B N 1
ATOM 1680 C CA . ALA B 1 5 ? 6.711 23.781 12.445 1 94.88 5 ALA B CA 1
ATOM 1681 C C . ALA B 1 5 ? 6.418 23.578 13.93 1 94.88 5 ALA B C 1
ATOM 1683 O O . ALA B 1 5 ? 5.559 22.766 14.297 1 94.88 5 ALA B O 1
ATOM 1684 N N . LYS B 1 6 ? 7.125 24.328 14.703 1 95.5 6 LYS B N 1
ATOM 1685 C CA . LYS B 1 6 ? 6.93 24.25 16.156 1 95.5 6 LYS B CA 1
ATOM 1686 C C . LYS B 1 6 ? 5.516 24.672 16.547 1 95.5 6 LYS B C 1
ATOM 1688 O O . LYS B 1 6 ? 4.871 24 17.359 1 95.5 6 LYS B O 1
ATOM 1693 N N . LEU B 1 7 ? 5.121 25.766 15.977 1 95.31 7 LEU B N 1
ATOM 1694 C CA . LEU B 1 7 ? 3.789 26.281 16.266 1 95.31 7 LEU B CA 1
ATOM 1695 C C . LEU B 1 7 ? 2.719 25.266 15.883 1 95.31 7 LEU B C 1
ATOM 1697 O O . LEU B 1 7 ? 1.795 25 16.656 1 95.31 7 LEU B O 1
ATOM 1701 N N . VAL B 1 8 ? 2.809 24.688 14.703 1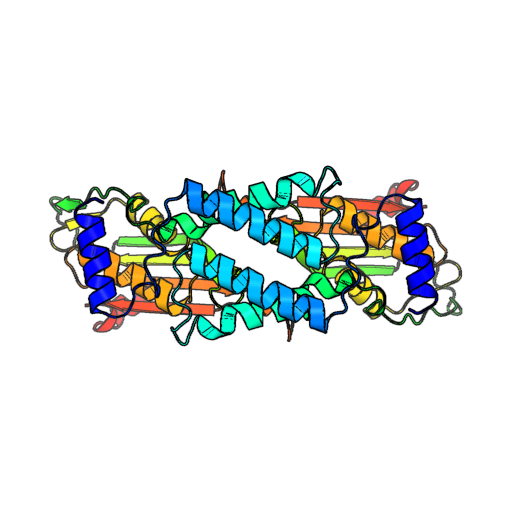 96.69 8 VAL B N 1
ATOM 1702 C CA . VAL B 1 8 ? 1.85 23.703 14.211 1 96.69 8 VAL B CA 1
ATOM 1703 C C . VAL B 1 8 ? 1.873 22.469 15.109 1 96.69 8 VAL B C 1
ATOM 1705 O O . VAL B 1 8 ? 0.823 22 15.547 1 96.69 8 VAL B O 1
ATOM 1708 N N . ARG B 1 9 ? 3.061 21.922 15.383 1 97 9 ARG B N 1
ATOM 1709 C CA . ARG B 1 9 ? 3.215 20.734 16.234 1 97 9 ARG B CA 1
ATOM 1710 C C . ARG B 1 9 ? 2.559 20.969 17.594 1 97 9 ARG B C 1
ATOM 1712 O O . ARG B 1 9 ? 1.788 20.125 18.062 1 97 9 ARG B O 1
ATOM 1719 N N . ASP B 1 10 ? 2.863 22.125 18.219 1 97.44 10 ASP B N 1
ATOM 1720 C CA . ASP B 1 10 ? 2.338 22.438 19.547 1 97.44 10 ASP B CA 1
ATOM 1721 C C . ASP B 1 10 ? 0.814 22.531 19.516 1 97.44 10 ASP B C 1
ATOM 1723 O O . ASP B 1 10 ? 0.14 22.078 20.453 1 97.44 10 ASP B O 1
ATOM 1727 N N . THR B 1 11 ? 0.314 23.172 18.5 1 98.06 11 THR B N 1
ATOM 1728 C CA . THR B 1 11 ? -1.133 23.297 18.359 1 98.06 11 THR B CA 1
ATOM 1729 C C . THR B 1 11 ? -1.781 21.922 18.219 1 98.06 11 THR B C 1
ATOM 1731 O O . THR B 1 11 ? -2.811 21.656 18.828 1 98.06 11 THR B O 1
ATOM 1734 N N . LEU B 1 12 ? -1.188 21.047 17.391 1 98.06 12 LEU B N 1
ATOM 1735 C CA . LEU B 1 12 ? -1.727 19.703 17.188 1 98.06 12 LEU B CA 1
ATOM 1736 C C . LEU B 1 12 ? -1.683 18.891 18.469 1 98.06 12 LEU B C 1
ATOM 1738 O O . LEU B 1 12 ? -2.619 18.141 18.781 1 98.06 12 LEU B O 1
ATOM 1742 N N . ILE B 1 13 ? -0.587 19 19.203 1 97.19 13 ILE B N 1
ATOM 1743 C CA . ILE B 1 13 ? -0.466 18.312 20.484 1 97.19 13 ILE B CA 1
ATOM 1744 C C . ILE B 1 13 ? -1.56 18.797 21.438 1 97.19 13 ILE B C 1
ATOM 1746 O O . ILE B 1 13 ? -2.246 17.984 22.062 1 97.19 13 ILE B O 1
ATOM 1750 N N . ALA B 1 14 ? -1.759 20.078 21.516 1 97.88 14 ALA B N 1
ATOM 1751 C CA . ALA B 1 14 ? -2.75 20.672 22.406 1 97.88 14 ALA B CA 1
ATOM 1752 C C . ALA B 1 14 ? -4.156 20.203 22.062 1 97.88 14 ALA B C 1
ATOM 1754 O O . ALA B 1 14 ? -5 20.031 22.938 1 97.88 14 ALA B O 1
ATOM 1755 N N . ARG B 1 15 ? -4.406 19.922 20.844 1 97.25 15 ARG B N 1
ATOM 1756 C CA . ARG B 1 15 ? -5.738 19.531 20.375 1 97.25 15 ARG B CA 1
ATOM 1757 C C . ARG B 1 15 ? -5.891 18.016 20.359 1 97.25 15 ARG B C 1
ATOM 1759 O O . ARG B 1 15 ? -6.93 17.5 19.938 1 97.25 15 ARG B O 1
ATOM 1766 N N . GLY B 1 16 ? -4.832 17.266 20.656 1 96.56 16 GLY B N 1
ATOM 1767 C CA . GLY B 1 16 ? -4.887 15.812 20.641 1 96.56 16 GLY B CA 1
ATOM 1768 C C . GLY B 1 16 ? -4.906 15.227 19.25 1 96.56 16 GLY B C 1
ATOM 1769 O O . GLY B 1 16 ? -5.469 14.148 19.031 1 96.56 16 GLY B O 1
ATOM 1770 N N . LEU B 1 17 ? -4.316 15.945 18.297 1 97.5 17 LEU B N 1
ATOM 1771 C CA . LEU B 1 17 ? -4.414 15.555 16.891 1 97.5 17 LEU B CA 1
ATOM 1772 C C . LEU B 1 17 ? -3.061 15.094 16.359 1 97.5 17 LEU B C 1
ATOM 1774 O O . LEU B 1 17 ? -2.949 14.695 15.203 1 97.5 17 LEU B O 1
ATOM 1778 N N . GLU B 1 18 ? -2.012 15.227 17.203 1 97.44 18 GLU B N 1
ATOM 1779 C CA . GLU B 1 18 ? -0.708 14.75 16.75 1 97.44 18 GLU B CA 1
ATOM 1780 C C . GLU B 1 18 ? -0.648 13.227 16.75 1 97.44 18 GLU B C 1
ATOM 1782 O O . GLU B 1 18 ? -1.368 12.57 17.5 1 97.44 18 GLU B O 1
ATOM 1787 N N . THR B 1 19 ? 0.154 12.664 15.789 1 96.75 19 THR B N 1
ATOM 1788 C CA . THR B 1 19 ? 0.425 11.227 15.812 1 96.75 19 THR B CA 1
ATOM 1789 C C . THR B 1 19 ? 0.933 10.797 17.188 1 96.75 19 THR B C 1
ATOM 1791 O O . THR B 1 19 ? 1.77 11.477 17.781 1 96.75 19 THR B O 1
ATOM 1794 N N . PRO B 1 20 ? 0.343 9.797 17.703 1 96.69 20 PRO B N 1
ATOM 1795 C CA . PRO B 1 20 ? 0.851 9.336 19 1 96.69 20 PRO B CA 1
ATOM 1796 C C . PRO B 1 20 ? 2.309 8.883 18.938 1 96.69 20 PRO B C 1
ATOM 1798 O O . PRO B 1 20 ? 2.607 7.82 18.391 1 96.69 20 PRO B O 1
ATOM 1801 N N . LEU B 1 21 ? 3.121 9.688 19.516 1 96.44 21 LEU B N 1
ATOM 1802 C CA . LEU B 1 21 ? 4.555 9.438 19.406 1 96.44 21 LEU B CA 1
ATOM 1803 C C . LEU B 1 21 ? 5.199 9.359 20.781 1 96.44 21 LEU B C 1
ATOM 1805 O O . LEU B 1 21 ? 4.691 9.945 21.75 1 96.44 21 LEU B O 1
ATOM 1809 N N . VAL B 1 22 ? 6.199 8.648 20.844 1 95 22 VAL B N 1
ATOM 1810 C CA . VAL B 1 22 ? 7.109 8.602 21.984 1 95 22 VAL B CA 1
ATOM 1811 C C . VAL B 1 22 ? 8.547 8.734 21.5 1 95 22 VAL B C 1
ATOM 1813 O O . VAL B 1 22 ? 8.891 8.297 20.391 1 95 22 VAL B O 1
ATOM 1816 N N . ASP B 1 23 ? 9.328 9.469 22.219 1 91.75 23 ASP B N 1
ATOM 1817 C CA . ASP B 1 23 ? 10.719 9.648 21.812 1 91.75 23 ASP B CA 1
ATOM 1818 C C . ASP B 1 23 ? 11.469 8.32 21.797 1 91.75 23 ASP B C 1
ATOM 1820 O O . ASP B 1 23 ? 11.594 7.652 22.828 1 91.75 23 ASP B O 1
ATOM 1824 N N . SER B 1 24 ? 11.914 7.914 20.641 1 90.81 24 SER B N 1
ATOM 1825 C CA . SER B 1 24 ? 12.695 6.684 20.531 1 90.81 24 SER B CA 1
ATOM 1826 C C . SER B 1 24 ? 14.156 6.918 20.906 1 90.81 24 SER B C 1
ATOM 1828 O O . SER B 1 24 ? 14.898 5.969 21.141 1 90.81 24 SER B O 1
ATOM 1830 N N . GLU B 1 25 ? 14.586 8.148 20.938 1 93.06 25 GLU B N 1
ATOM 1831 C CA . GLU B 1 25 ? 15.961 8.562 21.234 1 93.06 25 GLU B CA 1
ATOM 1832 C C . GLU B 1 25 ? 16.922 8.094 20.141 1 93.06 25 GLU B C 1
ATOM 1834 O O . GLU B 1 25 ? 18.109 7.91 20.391 1 93.06 25 GLU B O 1
ATOM 1839 N N . LEU B 1 26 ? 16.422 7.77 18.969 1 96.38 26 LEU B N 1
ATOM 1840 C CA . LEU B 1 26 ? 17.219 7.324 17.828 1 96.38 26 LEU B CA 1
ATOM 1841 C C . LEU B 1 26 ? 17.234 8.375 16.734 1 96.38 26 LEU B C 1
ATOM 1843 O O . LEU B 1 26 ? 16.219 9.023 16.469 1 96.38 26 LEU B O 1
ATOM 1847 N N . ASN B 1 27 ? 18.375 8.562 16.188 1 95.31 27 ASN B N 1
ATOM 1848 C CA . ASN B 1 27 ? 18.422 9.383 14.984 1 95.31 27 ASN B CA 1
ATOM 1849 C C . ASN B 1 27 ? 18.078 8.57 13.734 1 95.31 27 ASN B C 1
ATOM 1851 O O . ASN B 1 27 ? 17.859 7.359 13.82 1 95.31 27 ASN B O 1
ATOM 1855 N N . ASN B 1 28 ? 18.031 9.188 12.656 1 95.88 28 ASN B N 1
ATOM 1856 C CA . ASN B 1 28 ? 17.578 8.539 11.43 1 95.88 28 ASN B CA 1
ATOM 1857 C C . ASN B 1 28 ? 18.5 7.379 11.039 1 95.88 28 ASN B C 1
ATOM 1859 O O . ASN B 1 28 ? 18.016 6.34 10.578 1 95.88 28 ASN B O 1
ATOM 1863 N N . GLU B 1 29 ? 19.797 7.605 11.172 1 97.44 29 GLU B N 1
ATOM 1864 C CA . GLU B 1 29 ? 20.75 6.547 10.836 1 97.44 29 GLU B CA 1
ATOM 1865 C C . GLU B 1 29 ? 20.531 5.316 11.711 1 97.44 29 GLU B C 1
ATOM 1867 O O . GLU B 1 29 ? 20.594 4.184 11.234 1 97.44 29 GLU B O 1
ATOM 1872 N N . GLN B 1 30 ? 20.297 5.582 12.961 1 98.31 30 GLN B N 1
ATOM 1873 C CA . GLN B 1 30 ? 20.047 4.5 13.906 1 98.31 30 GLN B CA 1
ATOM 1874 C C . GLN B 1 30 ? 18.734 3.805 13.609 1 98.31 30 GLN B C 1
ATOM 1876 O O . GLN B 1 30 ? 18.641 2.576 13.664 1 98.31 30 GLN B O 1
ATOM 1881 N N . LYS B 1 31 ? 17.719 4.582 13.375 1 98.31 31 LYS B N 1
ATOM 1882 C CA . LYS B 1 31 ? 16.422 4.012 13 1 98.31 31 LYS B CA 1
ATOM 1883 C C . LYS B 1 31 ? 16.562 3.125 11.766 1 98.31 31 LYS B C 1
ATOM 1885 O O . LYS B 1 31 ? 16.047 2.002 11.742 1 98.31 31 LYS B O 1
ATOM 1890 N N . TYR B 1 32 ? 17.266 3.668 10.781 1 98.44 32 TYR B N 1
ATOM 1891 C CA . TYR B 1 32 ? 17.5 2.93 9.539 1 98.44 32 TYR B CA 1
ATOM 1892 C C . TYR B 1 32 ? 18.156 1.584 9.82 1 98.44 32 TYR B C 1
ATOM 1894 O O . TYR B 1 32 ? 17.688 0.545 9.359 1 98.44 32 TYR B O 1
ATOM 1902 N N . ALA B 1 33 ? 19.219 1.615 10.531 1 98.81 33 ALA B N 1
ATOM 1903 C CA . ALA B 1 33 ? 19.984 0.399 10.797 1 98.81 33 ALA B CA 1
ATOM 1904 C C . ALA B 1 33 ? 19.141 -0.622 11.555 1 98.81 33 ALA B C 1
ATOM 1906 O O . ALA B 1 33 ? 19.156 -1.812 11.234 1 98.81 33 ALA B O 1
ATOM 1907 N N . ARG B 1 34 ? 18.422 -0.149 12.523 1 98.75 34 ARG B N 1
ATOM 1908 C CA . ARG B 1 34 ? 17.594 -1.039 13.328 1 98.75 34 ARG B CA 1
ATOM 1909 C C . ARG B 1 34 ? 16.469 -1.635 12.5 1 98.75 34 ARG B C 1
ATOM 1911 O O . ARG B 1 34 ? 16.219 -2.844 12.539 1 98.75 34 ARG B O 1
ATOM 1918 N N . ILE B 1 35 ? 15.781 -0.834 11.734 1 98.81 35 ILE B N 1
ATOM 1919 C CA . ILE B 1 35 ? 14.648 -1.292 10.93 1 98.81 35 ILE B CA 1
ATOM 1920 C C . ILE B 1 35 ? 15.148 -2.246 9.844 1 98.81 35 ILE B C 1
ATOM 1922 O O . ILE B 1 35 ? 14.477 -3.236 9.531 1 98.81 35 ILE B O 1
ATOM 1926 N N . LYS B 1 36 ? 16.328 -1.928 9.273 1 98.81 36 LYS B N 1
ATOM 1927 C CA . LYS B 1 36 ? 16.906 -2.836 8.281 1 98.81 36 LYS B CA 1
ATOM 1928 C C . LYS B 1 36 ? 17.062 -4.242 8.859 1 98.81 36 LYS B C 1
ATOM 1930 O O . LYS B 1 36 ? 16.656 -5.223 8.227 1 98.81 36 LYS B O 1
ATOM 1935 N N . GLY B 1 37 ? 17.594 -4.305 10.047 1 98.81 37 GLY B N 1
ATOM 1936 C CA . GLY B 1 37 ? 17.75 -5.594 10.703 1 98.81 37 GLY B CA 1
ATOM 1937 C C . GLY B 1 37 ? 16.422 -6.266 11.023 1 98.81 37 GLY B C 1
ATOM 1938 O O . GLY B 1 37 ? 16.266 -7.473 10.82 1 98.81 37 GLY B O 1
ATOM 1939 N N . LEU B 1 38 ? 15.492 -5.523 11.523 1 98.88 38 LEU B N 1
ATOM 1940 C CA . LEU B 1 38 ? 14.188 -6.055 11.891 1 98.88 38 LEU B CA 1
ATOM 1941 C C . LEU B 1 38 ? 13.453 -6.586 10.672 1 98.88 38 LEU B C 1
ATOM 1943 O O . LEU B 1 38 ? 12.844 -7.656 10.719 1 98.88 38 LEU B O 1
ATOM 1947 N N . MET B 1 39 ? 13.531 -5.859 9.547 1 98.81 39 MET B N 1
ATOM 1948 C CA . MET B 1 39 ? 12.82 -6.289 8.344 1 98.81 39 MET B CA 1
ATOM 1949 C C . MET B 1 39 ? 13.492 -7.508 7.723 1 98.81 39 MET B C 1
ATOM 1951 O O . MET B 1 39 ? 12.82 -8.367 7.152 1 98.81 39 MET B O 1
ATOM 1955 N N . ALA B 1 40 ? 14.828 -7.602 7.848 1 98.75 40 ALA B N 1
ATOM 1956 C CA . ALA B 1 40 ? 15.492 -8.836 7.441 1 98.75 40 ALA B CA 1
ATOM 1957 C C . ALA B 1 40 ? 14.953 -10.031 8.219 1 98.75 40 ALA B C 1
ATOM 1959 O O . ALA B 1 40 ? 14.711 -11.094 7.641 1 98.75 40 ALA B O 1
ATOM 1960 N N . GLU B 1 41 ? 14.719 -9.82 9.461 1 98.69 41 GLU B N 1
ATOM 1961 C CA . GLU B 1 41 ? 14.172 -10.891 10.297 1 98.69 41 GLU B CA 1
ATOM 1962 C C . GLU B 1 41 ? 12.734 -11.211 9.906 1 98.69 41 GLU B C 1
ATOM 1964 O O . GLU B 1 41 ? 12.336 -12.375 9.898 1 98.69 41 GLU B O 1
ATOM 1969 N N . VAL B 1 42 ? 11.945 -10.195 9.641 1 98.75 42 VAL B N 1
ATOM 1970 C CA . VAL B 1 42 ? 10.57 -10.406 9.188 1 98.75 42 VAL B CA 1
ATOM 1971 C C . VAL B 1 42 ? 10.57 -11.258 7.926 1 98.75 42 VAL B C 1
ATOM 1973 O O . VAL B 1 42 ? 9.859 -12.266 7.852 1 98.75 42 VAL B O 1
ATOM 1976 N N . MET B 1 43 ? 11.406 -10.891 6.973 1 98.56 43 MET B N 1
ATOM 1977 C CA . MET B 1 43 ? 11.469 -11.594 5.695 1 98.56 43 MET B CA 1
ATOM 1978 C C . MET B 1 43 ? 11.961 -13.023 5.883 1 98.56 43 MET B C 1
ATOM 1980 O O . MET B 1 43 ? 11.43 -13.961 5.281 1 98.56 43 MET B O 1
ATOM 1984 N N . GLY B 1 44 ? 12.969 -13.18 6.715 1 98.12 44 GLY B N 1
ATOM 1985 C CA . GLY B 1 44 ? 13.438 -14.516 7.039 1 98.12 44 GLY B CA 1
ATOM 1986 C C . GLY B 1 44 ? 12.375 -15.375 7.695 1 98.12 44 GLY B C 1
ATOM 1987 O O . GLY B 1 44 ? 12.266 -16.578 7.402 1 98.12 44 GLY B O 1
ATOM 1988 N N . THR B 1 45 ? 11.617 -14.766 8.57 1 98.38 45 THR B N 1
ATOM 1989 C CA . THR B 1 45 ? 10.531 -15.469 9.242 1 98.38 45 THR B CA 1
ATOM 1990 C C . THR B 1 45 ? 9.492 -15.953 8.242 1 98.38 45 THR B C 1
ATOM 1992 O O . THR B 1 45 ? 8.93 -17.031 8.398 1 98.38 45 THR B O 1
ATOM 1995 N N . LEU B 1 46 ? 9.242 -15.172 7.184 1 97.81 46 LEU B N 1
ATOM 1996 C CA . LEU B 1 46 ? 8.289 -15.516 6.133 1 97.81 46 LEU B CA 1
ATOM 1997 C C . LEU B 1 46 ? 8.875 -16.562 5.199 1 97.81 46 LEU B C 1
ATOM 1999 O O . LEU B 1 46 ? 8.172 -17.094 4.328 1 97.81 46 LEU B O 1
ATOM 2003 N N . GLY B 1 47 ? 10.195 -16.859 5.344 1 97.5 47 GLY B N 1
ATOM 2004 C CA . GLY B 1 47 ? 10.852 -17.859 4.523 1 97.5 47 GLY B CA 1
ATOM 2005 C C . GLY B 1 47 ? 11.383 -17.312 3.215 1 97.5 47 GLY B C 1
ATOM 2006 O O . GLY B 1 47 ? 11.641 -18.062 2.273 1 97.5 47 GLY B O 1
ATOM 2007 N N . LEU B 1 48 ? 11.531 -15.977 3.115 1 98.19 48 LEU B N 1
ATOM 2008 C CA . LEU B 1 48 ? 12.078 -15.367 1.907 1 98.19 48 LEU B CA 1
ATOM 2009 C C . LEU B 1 48 ? 13.602 -15.492 1.88 1 98.19 48 LEU B C 1
ATOM 2011 O O . LEU B 1 48 ? 14.266 -15.258 2.893 1 98.19 48 LEU B O 1
ATOM 2015 N N . ASP B 1 49 ? 14.148 -15.898 0.771 1 98 49 ASP B N 1
ATOM 2016 C CA . ASP B 1 49 ? 15.586 -16.156 0.624 1 98 49 ASP B CA 1
ATOM 2017 C C . ASP B 1 49 ? 16.344 -14.852 0.375 1 98 49 ASP B C 1
ATOM 2019 O O . ASP B 1 49 ? 16.469 -14.406 -0.768 1 98 49 ASP B O 1
ATOM 2023 N N . LEU B 1 50 ? 16.969 -14.383 1.352 1 97.44 50 LEU B N 1
ATOM 2024 C CA . LEU B 1 50 ? 17.656 -13.094 1.271 1 97.44 50 LEU B CA 1
ATOM 2025 C C . LEU B 1 50 ? 18.984 -13.227 0.556 1 97.44 50 LEU B C 1
ATOM 2027 O O . LEU B 1 50 ? 19.688 -12.234 0.346 1 97.44 50 LEU B O 1
ATOM 2031 N N . SER B 1 51 ? 19.359 -14.438 0.185 1 97.19 51 SER B N 1
ATOM 2032 C CA . SER B 1 51 ? 20.531 -14.594 -0.662 1 97.19 51 SER B CA 1
ATOM 2033 C C . SER B 1 51 ? 20.203 -14.32 -2.125 1 97.19 51 SER B C 1
ATOM 2035 O O . SER B 1 51 ? 21.109 -14.148 -2.949 1 97.19 51 SER B O 1
ATOM 2037 N N . ASP B 1 52 ? 18.906 -14.352 -2.43 1 97.12 52 ASP B N 1
ATOM 2038 C CA . ASP B 1 52 ? 18.469 -14.062 -3.785 1 97.12 52 ASP B CA 1
ATOM 2039 C C . ASP B 1 52 ? 18.719 -12.602 -4.145 1 97.12 52 ASP B C 1
ATOM 2041 O O . ASP B 1 52 ? 18.5 -11.703 -3.324 1 97.12 52 ASP B O 1
ATOM 2045 N N . ASP B 1 53 ? 19.062 -12.312 -5.375 1 96 53 ASP B N 1
ATOM 2046 C CA . ASP B 1 53 ? 19.438 -10.984 -5.844 1 96 53 ASP B CA 1
ATOM 2047 C C . ASP B 1 53 ? 18.266 -10.008 -5.727 1 96 53 ASP B C 1
ATOM 2049 O O . ASP B 1 53 ? 18.453 -8.828 -5.43 1 96 53 ASP B O 1
ATOM 2053 N N . SER B 1 54 ? 17.109 -10.477 -5.922 1 94.94 54 SER B N 1
ATOM 2054 C CA . SER B 1 54 ? 15.922 -9.633 -5.93 1 94.94 54 SER B CA 1
ATOM 2055 C C . SER B 1 54 ? 15.539 -9.203 -4.516 1 94.94 54 SER B C 1
ATOM 2057 O O . SER B 1 54 ? 15 -8.117 -4.316 1 94.94 54 SER B O 1
ATOM 2059 N N . LEU B 1 55 ? 15.852 -10.062 -3.475 1 97.94 55 LEU B N 1
ATOM 2060 C CA . LEU B 1 55 ? 15.336 -9.875 -2.127 1 97.94 55 LEU B CA 1
ATOM 2061 C C . LEU B 1 55 ? 16.422 -9.367 -1.189 1 97.94 55 LEU B C 1
ATOM 2063 O O . LEU B 1 55 ? 16.125 -8.781 -0.146 1 97.94 55 LEU B O 1
ATOM 2067 N N . ARG B 1 56 ? 17.688 -9.484 -1.57 1 97.88 56 ARG B N 1
ATOM 2068 C CA . ARG B 1 56 ? 18.812 -9.25 -0.67 1 97.88 56 ARG B CA 1
ATOM 2069 C C . ARG B 1 56 ? 18.812 -7.805 -0.175 1 97.88 56 ARG B C 1
ATOM 2071 O O . ARG B 1 56 ? 19.172 -7.539 0.975 1 97.88 56 ARG B O 1
ATOM 2078 N N . GLU B 1 57 ? 18.406 -6.91 -1.062 1 98.12 57 GLU B N 1
ATOM 2079 C CA . GLU B 1 57 ? 18.453 -5.5 -0.688 1 98.12 57 GLU B CA 1
ATOM 2080 C C . GLU B 1 57 ? 17.094 -5.012 -0.189 1 98.12 57 GLU B C 1
ATOM 2082 O O . GLU B 1 57 ? 16.938 -3.826 0.115 1 98.12 57 GLU B O 1
ATOM 2087 N N . THR B 1 58 ? 16.141 -5.887 -0.107 1 98.5 58 THR B N 1
ATOM 2088 C CA . THR B 1 58 ? 14.789 -5.484 0.266 1 98.5 58 THR B CA 1
ATOM 2089 C C . THR B 1 58 ? 14.766 -4.895 1.673 1 98.5 58 THR B C 1
ATOM 2091 O O . THR B 1 58 ? 14.172 -3.84 1.899 1 98.5 58 THR B O 1
ATOM 2094 N N . PRO B 1 59 ? 15.461 -5.508 2.686 1 98.75 59 PRO B N 1
ATOM 2095 C CA . PRO B 1 59 ? 15.477 -4.883 4.008 1 98.75 59 PRO B CA 1
ATOM 2096 C C . PRO B 1 59 ? 16.016 -3.457 3.982 1 98.75 59 PRO B C 1
ATOM 2098 O O . PRO B 1 59 ? 15.469 -2.568 4.637 1 98.75 59 PRO B O 1
ATOM 2101 N N . HIS B 1 60 ? 17.062 -3.23 3.195 1 98.62 60 HIS B N 1
ATOM 2102 C CA . HIS B 1 60 ? 17.625 -1.902 3.01 1 98.62 60 HIS B CA 1
ATOM 2103 C C . HIS B 1 60 ? 16.609 -0.94 2.406 1 98.62 60 HIS B C 1
ATOM 2105 O O . HIS B 1 60 ? 16.438 0.176 2.9 1 98.62 60 HIS B O 1
ATOM 2111 N N . ARG B 1 61 ? 15.953 -1.38 1.394 1 98.12 61 ARG B N 1
ATOM 2112 C CA . ARG B 1 61 ? 15 -0.534 0.679 1 98.12 61 ARG B CA 1
ATOM 2113 C C . ARG B 1 61 ? 13.82 -0.17 1.568 1 98.12 61 ARG B C 1
ATOM 2115 O O . ARG B 1 61 ? 13.336 0.964 1.537 1 98.12 61 ARG B O 1
ATOM 2122 N N . ILE B 1 62 ? 13.367 -1.147 2.363 1 98.25 62 ILE B N 1
ATOM 2123 C CA . ILE B 1 62 ? 12.234 -0.897 3.258 1 98.25 62 ILE B CA 1
ATOM 2124 C C . ILE B 1 62 ? 12.656 0.084 4.352 1 98.25 62 ILE B C 1
ATOM 2126 O O . ILE B 1 62 ? 11.922 1.032 4.652 1 98.25 62 ILE B O 1
ATOM 2130 N N . ALA B 1 63 ? 13.805 -0.114 4.902 1 98.56 63 ALA B N 1
ATOM 2131 C CA . ALA B 1 63 ? 14.297 0.774 5.953 1 98.56 63 ALA B CA 1
ATOM 2132 C C . ALA B 1 63 ? 14.43 2.205 5.441 1 98.56 63 ALA B C 1
ATOM 2134 O O . ALA B 1 63 ? 13.977 3.15 6.094 1 98.56 63 ALA B O 1
ATOM 2135 N N . LYS B 1 64 ? 15.039 2.334 4.305 1 97.88 64 LYS B N 1
ATOM 2136 C CA . LYS B 1 64 ? 15.188 3.654 3.695 1 97.88 64 LYS B CA 1
ATOM 2137 C C . LYS B 1 64 ? 13.828 4.293 3.43 1 97.88 64 LYS B C 1
ATOM 2139 O O . LYS B 1 64 ? 13.617 5.469 3.734 1 97.88 64 LYS B O 1
ATOM 2144 N N . MET B 1 65 ? 12.938 3.512 2.883 1 97.25 65 MET B N 1
ATOM 2145 C CA . MET B 1 65 ? 11.602 3.998 2.561 1 97.25 65 MET B CA 1
ATOM 2146 C C . MET B 1 65 ? 10.883 4.48 3.816 1 97.25 65 MET B C 1
ATOM 2148 O O . MET B 1 65 ? 10.336 5.586 3.836 1 97.25 65 MET B O 1
ATOM 2152 N N . TYR B 1 66 ? 10.953 3.656 4.902 1 97.88 66 TYR B N 1
ATOM 2153 C CA . TYR B 1 66 ? 10.258 3.998 6.141 1 97.88 66 TYR B CA 1
ATOM 2154 C C . TYR B 1 66 ? 10.836 5.266 6.758 1 97.88 66 TYR B C 1
ATOM 2156 O O . TYR B 1 66 ? 10.094 6.172 7.141 1 97.88 66 TYR B O 1
ATOM 2164 N N . VAL B 1 67 ? 12.141 5.398 6.758 1 97.12 67 VAL B N 1
ATOM 2165 C CA . VAL B 1 67 ? 12.797 6.434 7.547 1 97.12 67 VAL B CA 1
ATOM 2166 C C . VAL B 1 67 ? 12.883 7.723 6.734 1 97.12 67 VAL B C 1
ATOM 2168 O O . VAL B 1 67 ? 12.672 8.82 7.266 1 97.12 67 VAL B O 1
ATOM 2171 N N . GLU B 1 68 ? 13.086 7.566 5.449 1 95.38 68 GLU B N 1
ATOM 2172 C CA . GLU B 1 68 ? 13.461 8.75 4.68 1 95.38 68 GLU B CA 1
ATOM 2173 C C . GLU B 1 68 ? 12.336 9.18 3.742 1 95.38 68 GLU B C 1
ATOM 2175 O O . GLU B 1 68 ? 12.352 10.297 3.215 1 95.38 68 GLU B O 1
ATOM 2180 N N . GLU B 1 69 ? 11.406 8.336 3.576 1 95.69 69 GLU B N 1
ATOM 2181 C CA . GLU B 1 69 ? 10.461 8.648 2.51 1 95.69 69 GLU B CA 1
ATOM 2182 C C . GLU B 1 69 ? 9.023 8.68 3.031 1 95.69 69 GLU B C 1
ATOM 2184 O O . GLU B 1 69 ? 8.531 9.727 3.451 1 95.69 69 GLU B O 1
ATOM 2189 N N . ILE B 1 70 ? 8.406 7.508 3.326 1 95.81 70 ILE B N 1
ATOM 2190 C CA . ILE B 1 70 ? 6.957 7.48 3.467 1 95.81 70 ILE B CA 1
ATOM 2191 C C . ILE B 1 70 ? 6.57 7.883 4.887 1 95.81 70 ILE B C 1
ATOM 2193 O O . ILE B 1 70 ? 5.41 8.203 5.156 1 95.81 70 ILE B O 1
ATOM 2197 N N . PHE B 1 71 ? 7.539 7.883 5.848 1 97.5 71 PHE B N 1
ATOM 2198 C CA . PHE B 1 71 ? 7.234 8.328 7.203 1 97.5 71 PHE B CA 1
ATOM 2199 C C . PHE B 1 71 ? 8.07 9.547 7.574 1 97.5 71 PHE B C 1
ATOM 2201 O O . PHE B 1 71 ? 8.234 9.852 8.758 1 97.5 71 PHE B O 1
ATOM 2208 N N . ALA B 1 72 ? 8.555 10.25 6.562 1 95.31 72 ALA B N 1
ATOM 2209 C CA . ALA B 1 72 ? 9.383 11.43 6.785 1 95.31 72 ALA B CA 1
ATOM 2210 C C . ALA B 1 72 ? 8.602 12.523 7.5 1 95.31 72 ALA B C 1
ATOM 2212 O O . ALA B 1 72 ? 9.188 13.375 8.18 1 95.31 72 ALA B O 1
ATOM 2213 N N . GLY B 1 73 ? 7.258 12.492 7.422 1 96.12 73 GLY B N 1
ATOM 2214 C CA . GLY B 1 73 ? 6.41 13.5 8.031 1 96.12 73 GLY B CA 1
ATOM 2215 C C . GLY B 1 73 ? 6.324 13.375 9.539 1 96.12 73 GLY B C 1
ATOM 2216 O O . GLY B 1 73 ? 5.777 14.25 10.211 1 96.12 73 GLY B O 1
ATOM 2217 N N . LEU B 1 74 ? 6.902 12.289 10.094 1 96.62 74 LEU B N 1
ATOM 2218 C CA . LEU B 1 74 ? 6.992 12.148 11.539 1 96.62 74 LEU B CA 1
ATOM 2219 C C . LEU B 1 74 ? 8.031 13.109 12.117 1 96.62 74 LEU B C 1
ATOM 2221 O O . LEU B 1 74 ? 8.016 13.391 13.32 1 96.62 74 LEU B O 1
ATOM 2225 N N . ASP B 1 75 ? 8.953 13.539 11.289 1 94.5 75 ASP B N 1
ATOM 2226 C CA . ASP B 1 75 ? 10.039 14.445 11.664 1 94.5 75 ASP B CA 1
ATOM 2227 C C . ASP B 1 75 ? 9.703 15.891 11.281 1 94.5 75 ASP B C 1
ATOM 2229 O O . ASP B 1 75 ? 9.773 16.25 10.102 1 94.5 75 ASP B O 1
ATOM 2233 N N . TYR B 1 76 ? 9.484 16.75 12.219 1 94.81 76 TYR B N 1
ATOM 2234 C CA . TYR B 1 76 ? 9.062 18.125 11.953 1 94.81 76 TYR B CA 1
ATOM 2235 C C . TYR B 1 76 ? 10.203 18.953 11.359 1 94.81 76 TYR B C 1
ATOM 2237 O O . TYR B 1 76 ? 9.992 20.047 10.859 1 94.81 76 TYR B O 1
ATOM 2245 N N . GLU B 1 77 ? 11.406 18.344 11.422 1 92.81 77 GLU B N 1
ATOM 2246 C CA . GLU B 1 77 ? 12.492 19 10.688 1 92.81 77 GLU B CA 1
ATOM 2247 C C . GLU B 1 77 ? 12.211 19 9.188 1 92.81 77 GLU B C 1
ATOM 2249 O O . GLU B 1 77 ? 12.789 19.812 8.453 1 92.81 77 GLU B O 1
ATOM 2254 N N . GLN B 1 78 ? 11.297 18.109 8.805 1 93.5 78 GLN B N 1
ATOM 2255 C CA . GLN B 1 78 ? 10.961 18.016 7.391 1 93.5 78 GLN B CA 1
ATOM 2256 C C . GLN B 1 78 ? 9.742 18.859 7.047 1 93.5 78 GLN B C 1
ATOM 2258 O O . GLN B 1 78 ? 9.273 18.844 5.91 1 93.5 78 GLN B O 1
ATOM 2263 N N . PHE B 1 79 ? 9.211 19.594 8 1 95 79 PHE B N 1
ATOM 2264 C CA . PHE B 1 79 ? 8.078 20.484 7.73 1 95 79 PHE B CA 1
ATOM 2265 C C . PHE B 1 79 ? 8.445 21.547 6.703 1 95 79 PHE B C 1
ATOM 2267 O O . PHE B 1 79 ? 9.539 22.109 6.754 1 95 79 PHE B O 1
ATOM 2274 N N . PRO B 1 80 ? 7.555 21.75 5.727 1 91.56 80 PRO B N 1
ATOM 2275 C CA . PRO B 1 80 ? 7.93 22.688 4.664 1 91.56 80 PRO B CA 1
ATOM 2276 C C . PRO B 1 80 ? 8.188 24.094 5.184 1 91.56 80 PRO B C 1
ATOM 2278 O O . PRO B 1 80 ? 7.5 24.562 6.102 1 91.56 80 PRO B O 1
ATOM 2281 N N . LYS B 1 81 ? 9.266 24.688 4.633 1 83.81 81 LYS B N 1
ATOM 2282 C CA . LYS B 1 81 ? 9.523 26.094 4.938 1 83.81 81 LYS B CA 1
ATOM 2283 C C . LYS B 1 81 ? 8.484 27 4.281 1 83.81 81 LYS B C 1
ATOM 2285 O O . LYS B 1 81 ? 8.289 26.938 3.066 1 83.81 81 LYS B O 1
ATOM 2290 N N . LEU B 1 82 ? 7.73 27.609 5.113 1 73.94 82 LEU B N 1
ATOM 2291 C CA . LEU B 1 82 ? 6.555 28.312 4.602 1 73.94 82 LEU B CA 1
ATOM 2292 C C . LEU B 1 82 ? 6.852 29.781 4.379 1 73.94 82 LEU B C 1
ATOM 2294 O O . LEU B 1 82 ? 7.621 30.391 5.133 1 73.94 82 LEU B O 1
ATOM 2298 N N . CYS B 1 83 ? 6.496 30.094 3.166 1 70.56 83 CYS B N 1
ATOM 2299 C CA . CYS B 1 83 ? 6.457 31.516 2.852 1 70.56 83 CYS B CA 1
ATOM 2300 C C . CYS B 1 83 ? 5.051 32.062 3.018 1 70.56 83 CYS B C 1
ATOM 2302 O O . CYS B 1 83 ? 4.234 32 2.098 1 70.56 83 CYS B O 1
ATOM 2304 N N . VAL B 1 84 ? 4.668 32.344 4.188 1 76.88 84 VAL B N 1
ATOM 2305 C CA . VAL B 1 84 ? 3.418 33.062 4.457 1 76.88 84 VAL B CA 1
ATOM 2306 C C . VAL B 1 84 ? 3.633 34.562 4.297 1 76.88 84 VAL B C 1
ATOM 2308 O O . VAL B 1 84 ? 4.582 35.125 4.852 1 76.88 84 VAL B O 1
ATOM 2311 N N . ILE B 1 85 ? 2.881 35.094 3.336 1 81.06 85 ILE B N 1
ATOM 2312 C CA . ILE B 1 85 ? 3.057 36.5 3.047 1 81.06 85 ILE B CA 1
ATOM 2313 C C . ILE B 1 85 ? 1.82 37.281 3.496 1 81.06 85 ILE B C 1
ATOM 2315 O O . ILE B 1 85 ? 0.735 36.719 3.629 1 81.06 85 ILE B O 1
ATOM 2319 N N . ASP B 1 86 ? 2.027 38.531 3.736 1 87.38 86 ASP B N 1
ATOM 2320 C CA . ASP B 1 86 ? 0.905 39.406 4.074 1 87.38 86 ASP B CA 1
ATOM 2321 C C . ASP B 1 86 ? -0.061 39.531 2.9 1 87.38 86 ASP B C 1
ATOM 2323 O O . ASP B 1 86 ? 0.364 39.625 1.746 1 87.38 86 ASP B O 1
ATOM 2327 N N . ASN B 1 87 ? -1.321 39.5 3.242 1 89.06 87 ASN B N 1
ATOM 2328 C CA . ASN B 1 87 ? -2.363 39.656 2.232 1 89.06 87 ASN B CA 1
ATOM 2329 C C . ASN B 1 87 ? -2.42 41.094 1.71 1 89.06 87 ASN B C 1
ATOM 2331 O O . ASN B 1 87 ? -3.434 41.75 1.871 1 89.06 87 ASN B O 1
ATOM 2335 N N . LYS B 1 88 ? -1.485 41.531 1.086 1 85.06 88 LYS B N 1
ATOM 2336 C CA . LYS B 1 88 ? -1.415 42.906 0.573 1 85.06 88 LYS B CA 1
ATOM 2337 C C . LYS B 1 88 ? -2.35 43.094 -0.619 1 85.06 88 LYS B C 1
ATOM 2339 O O . LYS B 1 88 ? -2.809 44.219 -0.885 1 85.06 88 LYS B O 1
ATOM 2344 N N . MET B 1 89 ? -2.641 41.969 -1.252 1 84.75 89 MET B N 1
ATOM 2345 C CA . MET B 1 89 ? -3.494 42 -2.436 1 84.75 89 MET B CA 1
ATOM 2346 C C . MET B 1 89 ? -4.957 42.188 -2.047 1 84.75 89 MET B C 1
ATOM 2348 O O . MET B 1 89 ? -5.805 42.438 -2.9 1 84.75 89 MET B O 1
ATOM 2352 N N . GLY B 1 90 ? -5.215 42 -0.798 1 86.06 90 GLY B N 1
ATOM 2353 C CA . GLY B 1 90 ? -6.578 42.156 -0.308 1 86.06 90 GLY B CA 1
ATOM 2354 C C . GLY B 1 90 ? -7.5 41.031 -0.764 1 86.06 90 GLY B C 1
ATOM 2355 O O . GLY B 1 90 ? -8.672 41.281 -1.058 1 86.06 90 GLY B O 1
ATOM 2356 N N . VAL B 1 91 ? -6.902 39.844 -1.02 1 82.56 91 VAL B N 1
ATOM 2357 C CA . VAL B 1 91 ? -7.715 38.688 -1.385 1 82.56 91 VAL B CA 1
ATOM 2358 C C . VAL B 1 91 ? -8.711 38.375 -0.268 1 82.56 91 VAL B C 1
ATOM 2360 O O . VAL B 1 91 ? -8.32 38.219 0.889 1 82.56 91 VAL B O 1
ATOM 2363 N N . ASP B 1 92 ? -9.992 38.438 -0.637 1 87.94 92 ASP B N 1
ATOM 2364 C CA . ASP B 1 92 ? -11.008 38.188 0.382 1 87.94 92 ASP B CA 1
ATOM 2365 C C . ASP B 1 92 ? -11.984 37.094 -0.07 1 87.94 92 ASP B C 1
ATOM 2367 O O . ASP B 1 92 ? -13.031 36.906 0.558 1 87.94 92 ASP B O 1
ATOM 2371 N N . GLU B 1 93 ? -11.562 36.406 -1.163 1 89.88 93 GLU B N 1
ATOM 2372 C CA . GLU B 1 93 ? -12.375 35.312 -1.676 1 89.88 93 GLU B CA 1
ATOM 2373 C C . GLU B 1 93 ? -11.695 33.969 -1.419 1 89.88 93 GLU B C 1
ATOM 2375 O O . GLU B 1 93 ? -10.508 33.906 -1.109 1 89.88 93 GLU B O 1
ATOM 2380 N N . MET B 1 94 ? -12.5 32.906 -1.585 1 93.44 94 MET B N 1
ATOM 2381 C CA . MET B 1 94 ? -12.031 31.531 -1.329 1 93.44 94 MET B CA 1
ATOM 2382 C C . MET B 1 94 ? -10.922 31.156 -2.303 1 93.44 94 MET B C 1
ATOM 2384 O O . MET B 1 94 ? -11.047 31.359 -3.512 1 93.44 94 MET B O 1
ATOM 2388 N N . VAL B 1 95 ? -9.82 30.719 -1.801 1 94.06 95 VAL B N 1
ATOM 2389 C CA . VAL B 1 95 ? -8.781 30.047 -2.564 1 94.06 95 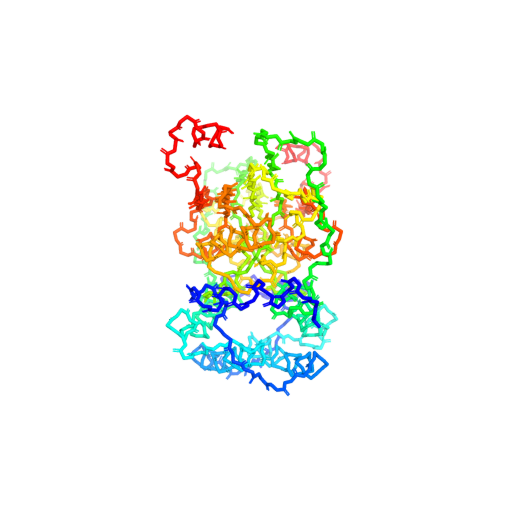VAL B CA 1
ATOM 2390 C C . VAL B 1 95 ? -8.898 28.531 -2.375 1 94.06 95 VAL B C 1
ATOM 2392 O O . VAL B 1 95 ? -8.883 28.047 -1.246 1 94.06 95 VAL B O 1
ATOM 2395 N N . LYS B 1 96 ? -9.078 27.797 -3.463 1 96.5 96 LYS B N 1
ATOM 2396 C CA . LYS B 1 96 ? -9.328 26.359 -3.4 1 96.5 96 LYS B CA 1
ATOM 2397 C C . LYS B 1 96 ? -8.336 25.594 -4.266 1 96.5 96 LYS B C 1
ATOM 2399 O O . LYS B 1 96 ? -8.148 25.906 -5.441 1 96.5 96 LYS B O 1
ATOM 2404 N N . VAL B 1 97 ? -7.621 24.703 -3.746 1 95.94 97 VAL B N 1
ATOM 2405 C CA . VAL B 1 97 ? -6.758 23.781 -4.461 1 95.94 97 VAL B CA 1
ATOM 2406 C C . VAL B 1 97 ? -7.375 22.375 -4.441 1 95.94 97 VAL B C 1
ATOM 2408 O O . VAL B 1 97 ? -7.59 21.797 -3.375 1 95.94 97 VAL B O 1
ATOM 2411 N N . LYS B 1 98 ? -7.664 21.828 -5.645 1 95.06 98 LYS B N 1
ATOM 2412 C CA . LYS B 1 98 ? -8.352 20.547 -5.762 1 95.06 98 LYS B CA 1
ATOM 2413 C C . LYS B 1 98 ? -7.414 19.469 -6.293 1 95.06 98 LYS B C 1
ATOM 2415 O O . LYS B 1 98 ? -6.402 19.781 -6.926 1 95.06 98 LYS B O 1
ATOM 2420 N N . GLU B 1 99 ? -7.719 18.266 -5.977 1 93.88 99 GLU B N 1
ATOM 2421 C CA . GLU B 1 99 ? -7.102 17.078 -6.551 1 93.88 99 GLU B CA 1
ATOM 2422 C C . GLU B 1 99 ? -5.613 17.016 -6.23 1 93.88 99 GLU B C 1
ATOM 2424 O O . GLU B 1 99 ? -4.793 16.75 -7.113 1 93.88 99 GLU B O 1
ATOM 2429 N N . ILE B 1 100 ? -5.297 17.406 -4.977 1 94.31 100 ILE B N 1
ATOM 2430 C CA . ILE B 1 100 ? -3.939 17.172 -4.496 1 94.31 100 ILE B CA 1
ATOM 2431 C C . ILE B 1 100 ? -3.715 15.688 -4.273 1 94.31 100 ILE B C 1
ATOM 2433 O O . ILE B 1 100 ? -4.32 15.086 -3.383 1 94.31 100 ILE B O 1
ATOM 2437 N N . SER B 1 101 ? -2.904 15.109 -5.086 1 93.12 101 SER B N 1
ATOM 2438 C CA . SER B 1 101 ? -2.621 13.68 -4.941 1 93.12 101 SER B CA 1
ATOM 2439 C C . SER B 1 101 ? -1.921 13.391 -3.619 1 93.12 101 SER B C 1
ATOM 2441 O O . SER B 1 101 ? -1.026 14.133 -3.207 1 93.12 101 SER B O 1
ATOM 2443 N N . LEU B 1 102 ? -2.379 12.344 -2.906 1 93 102 LEU B N 1
ATOM 2444 C CA . LEU B 1 102 ? -1.664 11.938 -1.701 1 93 102 LEU B CA 1
ATOM 2445 C C . LEU B 1 102 ? -1.629 10.422 -1.575 1 93 102 LEU B C 1
ATOM 2447 O O . LEU B 1 102 ? -2.555 9.734 -2.014 1 93 102 LEU B O 1
ATOM 2451 N N . VAL B 1 103 ? -0.532 9.898 -1.126 1 94.62 103 VAL B N 1
ATOM 2452 C CA . VAL B 1 103 ? -0.33 8.508 -0.713 1 94.62 103 VAL B CA 1
ATOM 2453 C C . VAL B 1 103 ? 0.095 8.469 0.753 1 94.62 103 VAL B C 1
ATOM 2455 O O . VAL B 1 103 ? 1.012 9.18 1.163 1 94.62 103 VAL B O 1
ATOM 2458 N N . SER B 1 104 ? -0.662 7.734 1.499 1 96.81 104 SER B N 1
ATOM 2459 C CA . SER B 1 104 ? -0.35 7.578 2.916 1 96.81 104 SER B CA 1
ATOM 2460 C C . SER B 1 104 ? -0.336 6.105 3.318 1 96.81 104 SER B C 1
ATOM 2462 O O . SER B 1 104 ? -0.244 5.223 2.461 1 96.81 104 SER B O 1
ATOM 2464 N N . THR B 1 105 ? -0.173 5.855 4.613 1 97.75 105 THR B N 1
ATOM 2465 C CA . THR B 1 105 ? -0.09 4.5 5.148 1 97.75 105 THR B CA 1
ATOM 2466 C C . THR B 1 105 ? -1.025 4.332 6.34 1 97.75 105 THR B C 1
ATOM 2468 O O . THR B 1 105 ? -0.96 5.102 7.301 1 97.75 105 THR B O 1
ATOM 2471 N N . CYS B 1 106 ? -1.919 3.42 6.238 1 97.38 106 CYS B N 1
ATOM 2472 C CA . CYS B 1 106 ? -2.811 3.143 7.359 1 97.38 106 CYS B CA 1
ATOM 2473 C C . CYS B 1 106 ? -2.02 2.785 8.609 1 97.38 106 CYS B C 1
ATOM 2475 O O . CYS B 1 106 ? -1.183 1.88 8.586 1 97.38 106 CYS B O 1
ATOM 2477 N N . GLU B 1 107 ? -2.291 3.379 9.703 1 98.25 107 GLU B N 1
ATOM 2478 C CA . GLU B 1 107 ? -1.492 3.119 10.898 1 98.25 107 GLU B CA 1
ATOM 2479 C C . GLU B 1 107 ? -1.865 1.781 11.523 1 98.25 107 GLU B C 1
ATOM 2481 O O . GLU B 1 107 ? -1.127 1.256 12.359 1 98.25 107 GLU B O 1
ATOM 2486 N N . HIS B 1 108 ? -2.971 1.237 11.086 1 97.19 108 HIS B N 1
ATOM 2487 C CA . HIS B 1 108 ? -3.447 -0.001 11.695 1 97.19 108 HIS B CA 1
ATOM 2488 C C . HIS B 1 108 ? -2.803 -1.218 11.039 1 97.19 108 HIS B C 1
ATOM 2490 O O . HIS B 1 108 ? -2.635 -2.258 11.68 1 97.19 108 HIS B O 1
ATOM 2496 N N . HIS B 1 109 ? -2.418 -1.088 9.75 1 97.5 109 HIS B N 1
ATOM 2497 C CA . HIS B 1 109 ? -1.951 -2.271 9.039 1 97.5 109 HIS B CA 1
ATOM 2498 C C . HIS B 1 109 ? -0.658 -1.986 8.281 1 97.5 109 HIS B C 1
ATOM 2500 O O . HIS B 1 109 ? -0.048 -2.898 7.723 1 97.5 109 HIS B O 1
ATOM 2506 N N . PHE B 1 110 ? -0.218 -0.699 8.219 1 97.81 110 PHE B N 1
ATOM 2507 C CA . PHE B 1 110 ? 0.935 -0.267 7.438 1 97.81 110 PHE B CA 1
ATOM 2508 C C . PHE B 1 110 ? 0.736 -0.586 5.961 1 97.81 110 PHE B C 1
ATOM 2510 O O . PHE B 1 110 ? 1.659 -1.057 5.293 1 97.81 110 PHE B O 1
ATOM 2517 N N . VAL B 1 111 ? -0.503 -0.356 5.496 1 96.94 111 VAL B N 1
ATOM 2518 C CA . VAL B 1 111 ? -0.844 -0.566 4.09 1 96.94 111 VAL B CA 1
ATOM 2519 C C . VAL B 1 111 ? -1.187 0.77 3.436 1 96.94 111 VAL B C 1
ATOM 2521 O O . VAL B 1 111 ? -1.646 1.697 4.105 1 96.94 111 VAL B O 1
ATOM 2524 N N . THR B 1 112 ? -1.088 0.841 2.189 1 96 112 THR B N 1
ATOM 2525 C CA . THR B 1 112 ? -1.185 2.051 1.38 1 96 112 THR B CA 1
ATOM 2526 C C . THR B 1 112 ? -2.592 2.635 1.448 1 96 112 THR B C 1
ATOM 2528 O O . THR B 1 112 ? -3.58 1.9 1.388 1 96 112 THR B O 1
ATOM 2531 N N . ILE B 1 113 ? -2.68 3.859 1.652 1 95.56 113 ILE B N 1
ATOM 2532 C CA . ILE B 1 113 ? -3.848 4.695 1.398 1 95.56 113 ILE B CA 1
ATOM 2533 C C . ILE B 1 113 ? -3.586 5.598 0.194 1 95.56 113 ILE B C 1
ATOM 2535 O O . ILE B 1 113 ? -2.541 6.246 0.114 1 95.56 113 ILE B O 1
ATOM 2539 N N . ASP B 1 114 ? -4.445 5.594 -0.748 1 94.44 114 ASP B N 1
ATOM 2540 C CA . ASP B 1 114 ? -4.242 6.375 -1.963 1 94.44 114 ASP B CA 1
ATOM 2541 C C . ASP B 1 114 ? -5.461 7.246 -2.264 1 94.44 114 ASP B C 1
ATOM 2543 O O . ASP B 1 114 ? -6.586 6.742 -2.34 1 94.44 114 ASP B O 1
ATOM 2547 N N . GLY B 1 115 ? -5.227 8.562 -2.455 1 93.88 115 GLY B N 1
ATOM 2548 C CA . GLY B 1 115 ? -6.383 9.398 -2.738 1 93.88 115 GLY B CA 1
ATOM 2549 C C . GLY B 1 115 ? -6.012 10.828 -3.098 1 93.88 115 GLY B C 1
ATOM 2550 O O . GLY B 1 115 ? -4.938 11.078 -3.652 1 93.88 115 GLY B O 1
ATOM 2551 N N . THR B 1 116 ? -7.004 11.688 -2.936 1 95.5 116 THR B N 1
ATOM 2552 C CA . THR B 1 116 ? -6.832 13.102 -3.246 1 95.5 116 THR B CA 1
ATOM 2553 C C . THR B 1 116 ? -7.387 13.977 -2.121 1 95.5 116 THR B C 1
ATOM 2555 O O . THR B 1 116 ? -8.312 13.57 -1.413 1 95.5 116 THR B O 1
ATOM 2558 N N . ALA B 1 117 ? -6.766 15.117 -2.025 1 97.06 117 ALA B N 1
ATOM 2559 C CA . ALA B 1 117 ? -7.234 16.125 -1.069 1 97.06 117 ALA B CA 1
ATOM 2560 C C . ALA B 1 117 ? -7.668 17.391 -1.781 1 97.06 117 ALA B C 1
ATOM 2562 O O . ALA B 1 117 ? -7.109 17.766 -2.82 1 97.06 117 ALA B O 1
ATOM 2563 N N . THR B 1 118 ? -8.688 17.969 -1.28 1 97.56 118 THR B N 1
ATOM 2564 C CA . THR B 1 118 ? -9.109 19.328 -1.621 1 97.56 118 THR B CA 1
ATOM 2565 C C . THR B 1 118 ? -9 20.25 -0.409 1 97.56 118 THR B C 1
ATOM 2567 O O . THR B 1 118 ? -9.469 19.906 0.68 1 97.56 118 THR B O 1
ATOM 2570 N N . VAL B 1 119 ? -8.32 21.406 -0.584 1 97.81 119 VAL B N 1
ATOM 2571 C CA . VAL B 1 119 ? -8.117 22.359 0.496 1 97.81 119 VAL B CA 1
ATOM 2572 C C . VAL B 1 119 ? -8.586 23.75 0.056 1 97.81 119 VAL B C 1
ATOM 2574 O O . VAL B 1 119 ? -8.305 24.172 -1.067 1 97.81 119 VAL B O 1
ATOM 2577 N N . ALA B 1 120 ? -9.336 24.406 0.91 1 97.5 120 ALA B N 1
ATOM 2578 C CA . ALA B 1 120 ? -9.766 25.766 0.652 1 97.5 120 ALA B CA 1
ATOM 2579 C C . ALA B 1 120 ? -9.562 26.656 1.885 1 97.5 120 ALA B C 1
ATOM 2581 O O . ALA B 1 120 ? -9.57 26.156 3.014 1 97.5 120 ALA B O 1
ATOM 2582 N N . TYR B 1 121 ? -9.312 27.922 1.641 1 96.44 121 TYR B N 1
ATOM 2583 C CA . TYR B 1 121 ? -9.297 28.891 2.729 1 96.44 121 TYR B CA 1
ATOM 2584 C C . TYR B 1 121 ? -9.711 30.281 2.232 1 96.4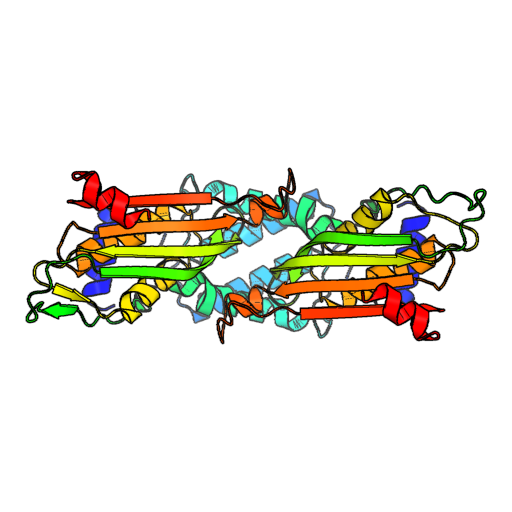4 121 TYR B C 1
ATOM 2586 O O . TYR B 1 121 ? -9.695 30.531 1.028 1 96.44 121 TYR B O 1
ATOM 2594 N N . ILE B 1 122 ? -10.203 31.078 3.105 1 95.44 122 ILE B N 1
ATOM 2595 C CA . ILE B 1 122 ? -10.484 32.5 2.871 1 95.44 122 ILE B CA 1
ATOM 2596 C C . ILE B 1 122 ? -9.5 33.344 3.668 1 95.44 122 ILE B C 1
ATOM 2598 O O . ILE B 1 122 ? -9.539 33.344 4.898 1 95.44 122 ILE B O 1
ATOM 2602 N N . PRO B 1 123 ? -8.648 34.062 2.898 1 93.25 123 PRO B N 1
ATOM 2603 C CA . PRO B 1 123 ? -7.59 34.812 3.578 1 93.25 123 PRO B CA 1
ATOM 2604 C C . PRO B 1 123 ? -8.133 35.938 4.441 1 93.25 123 PRO B C 1
ATOM 2606 O O . PRO B 1 123 ? -9.18 36.5 4.129 1 93.25 123 PRO B O 1
ATOM 2609 N N . ASP B 1 124 ? -7.441 36.188 5.555 1 91.69 124 ASP B N 1
ATOM 2610 C CA . ASP B 1 124 ? -7.602 37.406 6.336 1 91.69 124 ASP B CA 1
ATOM 2611 C C . ASP B 1 124 ? -6.367 38.281 6.223 1 91.69 124 ASP B C 1
ATOM 2613 O O . 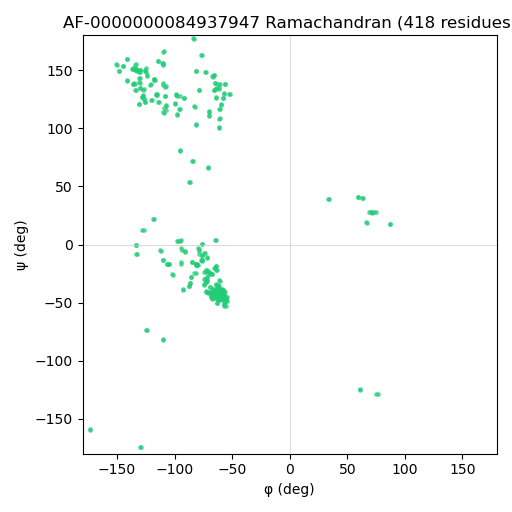ASP B 1 124 ? -6.219 39.031 5.254 1 91.69 124 ASP B O 1
ATOM 2617 N N . LYS B 1 125 ? -5.387 38.031 6.941 1 90.25 125 LYS B N 1
ATOM 2618 C CA . LYS B 1 125 ? -4.195 38.875 6.949 1 90.25 125 LYS B CA 1
ATOM 2619 C C . LYS B 1 125 ? -3.051 38.219 6.184 1 90.25 125 LYS B C 1
ATOM 2621 O O . LYS B 1 125 ? -2.086 38.875 5.809 1 90.25 125 LYS B O 1
ATOM 2626 N N . LYS B 1 126 ? -3.205 36.938 5.973 1 91.56 126 LYS B N 1
ATOM 2627 C CA . LYS B 1 126 ? -2.092 36.188 5.383 1 91.56 126 LYS B CA 1
ATOM 2628 C C . LYS B 1 126 ? -2.557 35.344 4.203 1 91.56 126 LYS B C 1
ATOM 2630 O O . LYS B 1 126 ? -3.709 34.906 4.16 1 91.56 126 LYS B O 1
ATOM 2635 N N . VAL B 1 127 ? -1.667 35.188 3.273 1 91.5 127 VAL B N 1
ATOM 2636 C CA . VAL B 1 127 ? -1.858 34.281 2.15 1 91.5 127 VAL B CA 1
ATOM 2637 C C . VAL B 1 127 ? -0.685 33.312 2.068 1 91.5 127 VAL B C 1
ATOM 2639 O O . VAL B 1 127 ? 0.425 33.625 2.5 1 91.5 127 VAL B O 1
ATOM 2642 N N . ILE B 1 128 ? -0.975 32.125 1.589 1 91.56 128 ILE B N 1
ATOM 2643 C CA . ILE B 1 128 ? 0.058 31.109 1.486 1 91.56 128 ILE B CA 1
ATOM 2644 C C . ILE B 1 128 ? 0.258 30.719 0.022 1 91.56 128 ILE B C 1
ATOM 2646 O O . ILE B 1 128 ? -0.688 30.75 -0.769 1 91.56 128 ILE B O 1
ATOM 2650 N N . GLY B 1 129 ? 1.533 30.484 -0.36 1 88.5 129 GLY B N 1
ATOM 2651 C CA . GLY B 1 129 ? 1.789 29.969 -1.695 1 88.5 129 GLY B CA 1
ATOM 2652 C C . GLY B 1 129 ? 1.044 28.672 -1.989 1 88.5 129 GLY B C 1
ATOM 2653 O O . GLY B 1 129 ? 0.959 27.797 -1.134 1 88.5 129 GLY B O 1
ATOM 2654 N N . LEU B 1 130 ? 0.507 28.562 -3.178 1 87.75 130 LEU B N 1
ATOM 2655 C CA . LEU B 1 130 ? -0.322 27.422 -3.547 1 87.75 130 LEU B CA 1
ATOM 2656 C C . LEU B 1 130 ? 0.455 26.125 -3.396 1 87.75 130 LEU B C 1
ATOM 2658 O O . LEU B 1 130 ? -0.075 25.125 -2.885 1 87.75 130 LEU B O 1
ATOM 2662 N N . SER B 1 131 ? 1.695 26.047 -3.725 1 91 131 SER B N 1
ATOM 2663 C CA . SER B 1 131 ? 2.521 24.844 -3.666 1 91 131 SER B CA 1
ATOM 2664 C C . SER B 1 131 ? 2.76 24.406 -2.227 1 91 131 SER B C 1
ATOM 2666 O O . SER B 1 131 ? 3.023 23.234 -1.965 1 91 131 SER B O 1
ATOM 2668 N N . LYS B 1 132 ? 2.676 25.391 -1.347 1 92.81 132 LYS B N 1
ATOM 2669 C CA . LYS B 1 132 ? 2.902 25.078 0.063 1 92.81 132 LYS B CA 1
ATOM 2670 C C . LYS B 1 132 ? 1.74 24.281 0.646 1 92.81 132 LYS B C 1
ATOM 2672 O O . LYS B 1 132 ? 1.937 23.453 1.536 1 92.81 132 LYS B O 1
ATOM 2677 N N . ILE B 1 133 ? 0.571 24.516 0.147 1 94.5 133 ILE B N 1
ATOM 2678 C CA . ILE B 1 133 ? -0.585 23.734 0.571 1 94.5 133 ILE B CA 1
ATOM 2679 C C . ILE B 1 133 ? -0.363 22.266 0.24 1 94.5 133 ILE B C 1
ATOM 2681 O O . ILE B 1 133 ? -0.578 21.391 1.086 1 94.5 133 ILE B O 1
ATOM 2685 N N . ASN B 1 134 ? 0.15 22 -0.99 1 94.5 134 ASN B N 1
ATOM 2686 C CA . ASN B 1 134 ? 0.448 20.641 -1.399 1 94.5 134 ASN B CA 1
ATOM 2687 C C . ASN B 1 134 ? 1.485 19.984 -0.485 1 94.5 134 ASN B C 1
ATOM 2689 O O . ASN B 1 134 ? 1.344 18.828 -0.102 1 94.5 134 ASN B O 1
ATOM 2693 N N . ARG B 1 135 ? 2.434 20.75 -0.135 1 94.62 135 ARG B N 1
ATOM 2694 C CA . ARG B 1 135 ? 3.523 20.234 0.688 1 94.62 135 ARG B CA 1
ATOM 2695 C C . ARG B 1 135 ? 3.043 19.922 2.102 1 94.62 135 ARG B C 1
ATOM 2697 O O . ARG B 1 135 ? 3.512 18.969 2.727 1 94.62 135 ARG B O 1
ATOM 2704 N N . ILE B 1 136 ? 2.146 20.734 2.6 1 96.06 136 ILE B N 1
ATOM 2705 C CA . ILE B 1 136 ? 1.589 20.5 3.926 1 96.06 136 ILE B CA 1
ATOM 2706 C C . ILE B 1 136 ? 0.778 19.203 3.92 1 96.06 136 ILE B C 1
ATOM 2708 O O . ILE B 1 136 ? 0.908 18.375 4.824 1 96.06 136 ILE B O 1
ATOM 2712 N N . VAL B 1 137 ? -0.025 19.062 2.873 1 97.25 137 VAL B N 1
ATOM 2713 C CA . VAL B 1 137 ? -0.795 17.828 2.73 1 97.25 137 VAL B CA 1
ATOM 2714 C C . VAL B 1 137 ? 0.148 16.625 2.691 1 97.25 137 VAL B C 1
ATOM 2716 O O . VAL B 1 137 ? -0.065 15.633 3.396 1 97.25 137 VAL B O 1
ATOM 2719 N N . GLN B 1 138 ? 1.233 16.719 1.972 1 95.69 138 GLN B N 1
ATOM 2720 C CA . GLN B 1 138 ? 2.197 15.633 1.832 1 95.69 138 GLN B CA 1
ATOM 2721 C C . GLN B 1 138 ? 2.9 15.344 3.156 1 95.69 138 GLN B C 1
ATOM 2723 O O . GLN B 1 138 ? 3.146 14.188 3.498 1 95.69 138 GLN B O 1
ATOM 2728 N N . PHE B 1 139 ? 3.203 16.422 3.836 1 96.81 139 PHE B N 1
ATOM 2729 C CA . PHE B 1 139 ? 3.879 16.266 5.117 1 96.81 139 PHE B CA 1
ATOM 2730 C C . PHE B 1 139 ? 3.057 15.391 6.059 1 96.81 139 PHE B C 1
ATOM 2732 O O . PHE B 1 139 ? 3.588 14.461 6.676 1 96.81 139 PHE B O 1
ATOM 2739 N N . PHE B 1 140 ? 1.832 15.625 6.117 1 98.12 140 PHE B N 1
ATOM 2740 C CA . PHE B 1 140 ? 0.988 14.883 7.047 1 98.12 140 PHE B CA 1
ATOM 2741 C C . PHE B 1 140 ? 0.6 13.523 6.465 1 98.12 140 PHE B C 1
ATOM 2743 O O . PHE B 1 140 ? 0.275 12.594 7.203 1 98.12 140 PHE B O 1
ATOM 2750 N N . ALA B 1 141 ? 0.608 13.391 5.164 1 97.5 141 ALA B N 1
ATOM 2751 C CA . ALA B 1 141 ? 0.314 12.109 4.535 1 97.5 141 ALA B CA 1
ATOM 2752 C C . ALA B 1 141 ? 1.464 11.125 4.73 1 97.5 141 ALA B C 1
ATOM 2754 O O . ALA B 1 141 ? 1.254 9.906 4.754 1 97.5 141 ALA B O 1
ATOM 2755 N N . ARG B 1 142 ? 2.67 11.602 4.867 1 96.75 142 ARG B N 1
ATOM 2756 C CA . ARG B 1 142 ? 3.861 10.766 4.969 1 96.75 142 ARG B CA 1
ATOM 2757 C C . ARG B 1 142 ? 4.113 10.344 6.41 1 96.75 142 ARG B C 1
ATOM 2759 O O . ARG B 1 142 ? 5.211 10.531 6.938 1 96.75 142 ARG B O 1
ATOM 2766 N N . ARG B 1 143 ? 3.041 9.742 6.988 1 97.31 143 ARG B N 1
ATOM 2767 C CA . ARG B 1 143 ? 2.955 9.172 8.328 1 97.31 143 ARG B CA 1
ATOM 2768 C C . ARG B 1 143 ? 2.057 7.938 8.336 1 97.31 143 ARG B C 1
ATOM 2770 O O . ARG B 1 143 ? 1.21 7.773 7.457 1 97.31 143 ARG B O 1
ATOM 2777 N N . PRO B 1 144 ? 2.332 6.996 9.352 1 98.12 144 PRO B N 1
ATOM 2778 C CA . PRO B 1 144 ? 1.172 6.148 9.641 1 98.12 144 PRO B CA 1
ATOM 2779 C C . PRO B 1 144 ? -0.057 6.953 10.055 1 98.12 144 PRO B C 1
ATOM 2781 O O . PRO B 1 144 ? 0.012 7.746 11 1 98.12 144 PRO B O 1
ATOM 2784 N N . GLN B 1 145 ? -1.188 6.742 9.359 1 98.19 145 GLN B N 1
ATOM 2785 C CA . GLN B 1 145 ? -2.258 7.723 9.508 1 98.19 145 GLN B CA 1
ATOM 2786 C C . GLN B 1 145 ? -3.613 7.035 9.664 1 98.19 145 GLN B C 1
ATOM 2788 O O . GLN B 1 145 ? -3.785 5.887 9.258 1 98.19 145 GLN B O 1
ATOM 2793 N N . VAL B 1 146 ? -4.496 7.652 10.328 1 97.81 146 VAL B N 1
ATOM 2794 C CA . VAL B 1 146 ? -5.945 7.562 10.219 1 97.81 146 VAL B CA 1
ATOM 2795 C C . VAL B 1 146 ? -6.473 8.727 9.383 1 97.81 146 VAL B C 1
ATOM 2797 O O . VAL B 1 146 ? -6.145 9.891 9.648 1 97.81 146 VAL B O 1
ATOM 2800 N N . GLN B 1 147 ? -7.289 8.422 8.367 1 97.94 147 GLN B N 1
ATOM 2801 C CA . GLN B 1 147 ? -7.688 9.453 7.422 1 97.94 147 GLN B CA 1
ATOM 2802 C C . GLN B 1 147 ? -8.375 10.617 8.133 1 97.94 147 GLN B C 1
ATOM 2804 O O . GLN B 1 147 ? -8.172 11.781 7.766 1 97.94 147 GLN B O 1
ATOM 2809 N N . GLU B 1 148 ? -9.188 10.344 9.094 1 98.19 148 GLU B N 1
ATOM 2810 C CA . GLU B 1 148 ? -9.867 11.375 9.875 1 98.19 148 GLU B CA 1
ATOM 2811 C C . GLU B 1 148 ? -8.867 12.312 10.539 1 98.19 148 GLU B C 1
ATOM 2813 O O . GLU B 1 148 ? -9.023 13.531 10.5 1 98.19 148 GLU B O 1
ATOM 2818 N N . ARG B 1 149 ? -7.848 11.734 11.156 1 98.44 149 ARG B N 1
ATOM 2819 C CA . ARG B 1 149 ? -6.812 12.531 11.812 1 98.44 149 ARG B CA 1
ATOM 2820 C C . ARG B 1 149 ? -6.023 13.344 10.789 1 98.44 149 ARG B C 1
ATOM 2822 O O . ARG B 1 149 ? -5.73 14.523 11.016 1 98.44 149 ARG B O 1
ATOM 2829 N N . LEU B 1 150 ? -5.688 12.68 9.688 1 98.69 150 LEU B N 1
ATOM 2830 C CA . LEU B 1 150 ? -4.965 13.352 8.617 1 98.69 150 LEU B CA 1
ATOM 2831 C C . LEU B 1 150 ? -5.707 14.602 8.156 1 98.69 150 LEU B C 1
ATOM 2833 O O . LEU B 1 150 ? -5.109 15.672 8.023 1 98.69 150 LEU B O 1
ATOM 2837 N N . THR B 1 151 ? -7.016 14.5 7.965 1 98.69 151 THR B N 1
ATOM 2838 C CA . THR B 1 151 ? -7.852 15.602 7.5 1 98.69 151 THR B CA 1
ATOM 2839 C C . THR B 1 151 ? -7.84 16.75 8.5 1 98.69 151 THR B C 1
ATOM 2841 O O . THR B 1 151 ? -7.656 17.906 8.125 1 98.69 151 THR B O 1
ATOM 2844 N N . GLN B 1 152 ? -7.91 16.422 9.734 1 98.69 152 GLN B N 1
ATOM 2845 C CA . GLN B 1 152 ? -7.914 17.422 10.797 1 98.69 152 GLN B CA 1
ATOM 2846 C C . GLN B 1 152 ? -6.547 18.078 10.93 1 98.69 152 GLN B C 1
ATOM 2848 O O . GLN B 1 152 ? -6.453 19.281 11.188 1 98.69 152 GLN B O 1
ATOM 2853 N N . GLN B 1 153 ? -5.5 17.281 10.836 1 98.69 153 GLN B N 1
ATOM 2854 C CA . GLN B 1 153 ? -4.145 17.812 10.953 1 98.69 153 GLN B CA 1
ATOM 2855 C C . GLN B 1 153 ? -3.879 18.875 9.891 1 98.69 153 GLN B C 1
ATOM 2857 O O . GLN B 1 153 ? -3.314 19.938 10.195 1 98.69 153 GLN B O 1
ATOM 2862 N N . VAL B 1 154 ? -4.312 18.625 8.672 1 98.5 154 VAL B N 1
ATOM 2863 C CA . VAL B 1 154 ? -4.125 19.594 7.598 1 98.5 154 VAL B CA 1
ATOM 2864 C C . VAL B 1 154 ? -4.918 20.859 7.902 1 98.5 154 VAL B C 1
ATOM 2866 O O . VAL B 1 154 ? -4.398 21.969 7.773 1 98.5 154 VAL B O 1
ATOM 2869 N N . LEU B 1 155 ? -6.172 20.719 8.352 1 98.56 155 LEU B N 1
ATOM 2870 C CA . LEU B 1 155 ? -7.02 21.859 8.695 1 98.56 155 LEU B CA 1
ATOM 2871 C C . LEU B 1 155 ? -6.355 22.734 9.758 1 98.56 155 LEU B C 1
ATOM 2873 O O . LEU B 1 155 ? -6.184 23.938 9.555 1 98.56 155 LEU B O 1
ATOM 2877 N N . VAL B 1 156 ? -5.93 22.125 10.82 1 98.31 156 VAL B N 1
ATOM 2878 C CA . VAL B 1 156 ? -5.395 22.844 11.977 1 98.31 156 VAL B CA 1
ATOM 2879 C C . VAL B 1 156 ? -4.062 23.5 11.609 1 98.31 156 VAL B C 1
ATOM 2881 O O . VAL B 1 156 ? -3.783 24.625 12.031 1 98.31 156 VAL B O 1
ATOM 2884 N N . ALA B 1 157 ? -3.27 22.75 1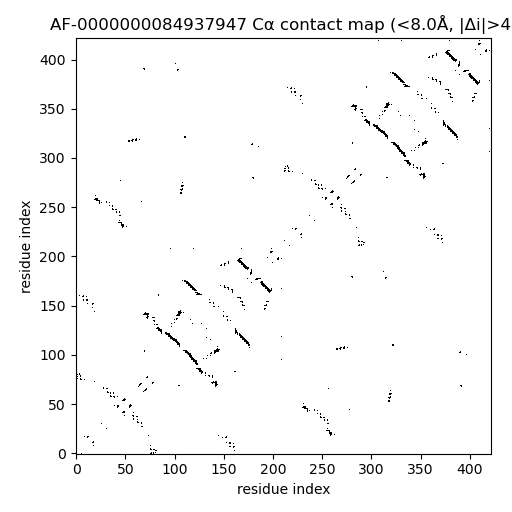0.859 1 97.44 157 ALA B N 1
ATOM 2885 C CA . ALA B 1 157 ? -1.991 23.312 10.43 1 97.44 157 ALA B CA 1
ATOM 2886 C C . ALA B 1 157 ? -2.195 24.594 9.625 1 97.44 157 ALA B C 1
ATOM 2888 O O . ALA B 1 157 ? -1.535 25.594 9.875 1 97.44 157 ALA B O 1
ATOM 2889 N N . LEU B 1 158 ? -3.154 24.578 8.727 1 96.81 158 LEU B N 1
ATOM 2890 C CA . LEU B 1 158 ? -3.393 25.734 7.871 1 96.81 158 LEU B CA 1
ATOM 2891 C C . LEU B 1 158 ? -4.012 26.875 8.664 1 96.81 158 LEU B C 1
ATOM 2893 O O . LEU B 1 158 ? -3.643 28.047 8.477 1 96.81 158 LEU B O 1
ATOM 2897 N N . GLN B 1 159 ? -4.922 26.547 9.539 1 97.12 159 GLN B N 1
ATOM 2898 C CA . GLN B 1 159 ? -5.488 27.594 10.398 1 97.12 159 GLN B CA 1
ATOM 2899 C C . GLN B 1 159 ? -4.406 28.281 11.219 1 97.12 159 GLN B C 1
ATOM 2901 O O . GLN B 1 159 ? -4.391 29.5 11.344 1 97.12 159 GLN B O 1
ATOM 2906 N N . THR B 1 160 ? -3.572 27.453 11.766 1 96 160 THR B N 1
ATOM 2907 C CA . THR B 1 160 ? -2.494 27.938 12.609 1 96 160 THR B CA 1
ATOM 2908 C C . THR B 1 160 ? -1.549 28.844 11.82 1 96 160 THR B C 1
ATOM 2910 O O . THR B 1 160 ? -1.192 29.938 12.273 1 96 160 THR B O 1
ATOM 2913 N N . LEU B 1 161 ? -1.172 28.453 10.656 1 94.62 161 LEU B N 1
ATOM 2914 C CA . LEU B 1 161 ? -0.188 29.172 9.844 1 94.62 161 LEU B CA 1
ATOM 2915 C C . LEU B 1 161 ? -0.784 30.438 9.25 1 94.62 161 LEU B C 1
ATOM 2917 O O . LEU B 1 161 ? -0.097 31.453 9.141 1 94.62 161 LEU B O 1
ATOM 2921 N N . LEU B 1 162 ? -2.086 30.438 8.898 1 94.25 162 LEU B N 1
ATOM 2922 C CA . LEU B 1 162 ? -2.705 31.547 8.172 1 94.25 162 LEU B CA 1
ATOM 2923 C C . LEU B 1 162 ? -3.363 32.531 9.133 1 94.25 162 LEU B C 1
ATOM 2925 O O . LEU B 1 162 ? -3.699 33.656 8.75 1 94.25 162 LEU B O 1
ATOM 2929 N N . GLY B 1 163 ? -3.57 32.062 10.375 1 94 163 GLY B N 1
ATOM 2930 C CA . GLY B 1 163 ? -4.207 32.938 11.352 1 94 163 GLY B CA 1
ATOM 2931 C C . GLY B 1 163 ? -5.676 33.188 11.062 1 94 163 GLY B C 1
ATOM 2932 O O . GLY B 1 163 ? -6.176 34.281 11.273 1 94 163 GLY B O 1
ATOM 2933 N N . THR B 1 164 ? -6.273 32.312 10.453 1 95.5 164 THR B N 1
ATOM 2934 C CA . THR B 1 164 ? -7.707 32.375 10.188 1 95.5 164 THR B CA 1
ATOM 2935 C C . THR B 1 164 ? -8.359 31.031 10.453 1 95.5 164 THR B C 1
ATOM 2937 O O . THR B 1 164 ? -7.738 29.984 10.266 1 95.5 164 THR B O 1
ATOM 2940 N N . ASN B 1 165 ? -9.594 31.062 10.812 1 97.06 165 ASN B N 1
ATOM 2941 C CA . ASN B 1 165 ? -10.344 29.828 11.016 1 97.06 165 ASN B CA 1
ATOM 2942 C C . ASN B 1 165 ? -11.047 29.391 9.734 1 97.06 165 ASN B C 1
ATOM 2944 O O . ASN B 1 165 ? -11.586 28.281 9.672 1 97.06 165 ASN B O 1
ATOM 2948 N N . ASN B 1 166 ? -10.984 30.219 8.711 1 97.5 166 ASN B N 1
ATOM 2949 C CA . ASN B 1 166 ? -11.711 29.953 7.477 1 97.5 166 ASN B CA 1
ATOM 2950 C C . ASN B 1 166 ? -10.938 29.031 6.551 1 97.5 166 ASN B C 1
ATOM 2952 O O . ASN B 1 166 ? -10.484 29.438 5.48 1 97.5 166 ASN B O 1
ATOM 2956 N N . VAL B 1 167 ? -10.891 27.75 6.988 1 97.81 167 VAL B N 1
ATOM 2957 C CA . VAL B 1 167 ? -10.219 26.703 6.23 1 97.81 167 VAL B CA 1
ATOM 2958 C C . VAL B 1 167 ? -11.141 25.5 6.09 1 97.81 167 VAL B C 1
ATOM 2960 O O . VAL B 1 167 ? -11.922 25.188 6.996 1 97.81 167 VAL B O 1
ATOM 2963 N N . ALA B 1 168 ? -11.086 24.828 4.922 1 98.44 168 ALA B N 1
ATOM 2964 C CA . ALA B 1 168 ? -11.812 23.594 4.672 1 98.44 168 ALA B CA 1
ATOM 2965 C C . ALA B 1 168 ? -10.922 22.562 3.984 1 98.44 168 ALA B C 1
ATOM 2967 O O . ALA B 1 168 ? -10.133 22.906 3.104 1 98.44 168 ALA B O 1
ATOM 2968 N N . VAL B 1 169 ? -11.047 21.312 4.422 1 98.5 169 VAL B N 1
ATOM 2969 C CA . VAL B 1 169 ? -10.258 20.219 3.867 1 98.5 169 VAL B CA 1
ATOM 2970 C C . VAL B 1 169 ? -11.164 19.016 3.596 1 98.5 169 VAL B C 1
ATOM 2972 O O . VAL B 1 169 ? -12.008 18.672 4.422 1 98.5 169 VAL B O 1
ATOM 2975 N N . SER B 1 170 ? -11.062 18.422 2.453 1 98.31 170 SER B N 1
ATOM 2976 C CA . SER B 1 170 ? -11.711 17.172 2.104 1 98.31 170 SER B CA 1
ATOM 2977 C C . SER B 1 170 ? -10.719 16.188 1.509 1 98.31 170 SER B C 1
ATOM 2979 O O . SER B 1 170 ? -9.891 16.547 0.676 1 98.31 170 SER B O 1
ATOM 2981 N N . ILE B 1 171 ? -10.797 14.914 1.98 1 97.75 171 ILE B N 1
ATOM 2982 C CA . ILE B 1 171 ? -9.938 13.859 1.454 1 97.75 171 ILE B CA 1
ATOM 2983 C C . ILE B 1 171 ? -10.789 12.664 1.024 1 97.75 171 ILE B C 1
ATOM 2985 O O . ILE B 1 171 ? -11.711 12.266 1.736 1 97.75 171 ILE B O 1
ATOM 2989 N N . GLN B 1 172 ? -10.602 12.227 -0.147 1 96.81 172 GLN B N 1
ATOM 2990 C CA . GLN B 1 172 ? -11.148 10.977 -0.664 1 96.81 172 GLN B CA 1
ATOM 2991 C C . GLN B 1 172 ? -10.039 9.977 -0.962 1 96.81 172 GLN B C 1
ATOM 2993 O O . GLN B 1 172 ? -9.086 10.281 -1.688 1 96.81 172 GLN B O 1
ATOM 2998 N N . ALA B 1 173 ? -10.148 8.82 -0.323 1 95.25 173 ALA B N 1
ATOM 2999 C CA . ALA B 1 173 ? -9.023 7.902 -0.499 1 95.25 173 ALA B CA 1
ATOM 3000 C C . ALA B 1 173 ? -9.492 6.449 -0.449 1 95.25 173 ALA B C 1
ATOM 3002 O O . ALA B 1 173 ? -10.484 6.129 0.211 1 95.25 173 ALA B O 1
ATOM 3003 N N . THR B 1 174 ? -8.781 5.613 -1.187 1 93.44 174 THR B N 1
ATOM 3004 C CA . THR B 1 174 ? -8.922 4.16 -1.137 1 93.44 174 THR B CA 1
ATOM 3005 C C . THR B 1 174 ? -7.953 3.559 -0.122 1 93.44 174 THR B C 1
ATOM 3007 O O . THR B 1 174 ? -6.758 3.869 -0.133 1 93.44 174 THR B O 1
ATOM 3010 N N . HIS B 1 175 ? -8.547 2.785 0.779 1 95 175 HIS B N 1
ATOM 3011 C CA . HIS B 1 175 ? -7.754 2.059 1.76 1 95 175 HIS B CA 1
ATOM 3012 C C . HIS B 1 175 ? -7.484 0.629 1.302 1 95 175 HIS B C 1
ATOM 3014 O O . HIS B 1 175 ? -8.398 -0.199 1.27 1 95 175 HIS B O 1
ATOM 3020 N N . TYR B 1 176 ? -6.25 0.321 1.106 1 92.94 176 TYR B N 1
ATOM 3021 C CA . TYR B 1 176 ? -5.93 -0.985 0.543 1 92.94 176 TYR B CA 1
ATOM 3022 C C . TYR B 1 176 ? -5.938 -2.061 1.622 1 92.94 176 TYR B C 1
ATOM 3024 O O . TYR B 1 176 ? -5.973 -3.256 1.316 1 92.94 176 TYR B O 1
ATOM 3032 N N . CYS B 1 177 ? -5.863 -1.668 2.873 1 91.88 177 CYS B N 1
ATOM 3033 C CA . CYS B 1 177 ? -6.066 -2.648 3.936 1 91.88 177 CYS B CA 1
ATOM 3034 C C . CYS B 1 177 ? -7.488 -3.191 3.914 1 91.88 177 CYS B C 1
ATOM 3036 O O . CYS B 1 177 ? -7.75 -4.277 4.434 1 91.88 177 CYS B O 1
ATOM 3038 N N . VAL B 1 178 ? -8.336 -2.414 3.281 1 85.5 178 VAL B N 1
ATOM 3039 C CA . VAL B 1 178 ? -9.719 -2.85 3.125 1 85.5 178 VAL B CA 1
ATOM 3040 C C . VAL B 1 178 ? -9.883 -3.592 1.801 1 85.5 178 VAL B C 1
ATOM 3042 O O . VAL B 1 178 ? -10.562 -4.617 1.735 1 85.5 178 VAL B O 1
ATOM 3045 N N . LYS B 1 179 ? -9.227 -3.127 0.768 1 80.62 179 LYS B N 1
ATOM 3046 C CA . LYS B 1 179 ? -9.328 -3.713 -0.565 1 80.62 179 LYS B CA 1
ATOM 3047 C C . LYS B 1 179 ? -8.594 -5.051 -0.635 1 80.62 179 LYS B C 1
ATOM 3049 O O . LYS B 1 179 ? -9.055 -5.984 -1.295 1 80.62 179 LYS B O 1
ATOM 3054 N N . ALA B 1 180 ? -7.457 -5.168 -0.039 1 68.69 180 ALA B N 1
ATOM 3055 C CA . ALA B 1 180 ? -6.566 -6.32 -0.158 1 68.69 180 ALA B CA 1
ATOM 3056 C C . ALA B 1 180 ? -7.031 -7.469 0.73 1 68.69 180 ALA B C 1
ATOM 3058 O O . ALA B 1 180 ? -6.637 -8.617 0.526 1 68.69 180 ALA B O 1
ATOM 3059 N N . ARG B 1 181 ? -7.809 -7.078 1.572 1 64.44 181 ARG B N 1
ATOM 3060 C CA . ARG B 1 181 ? -8.18 -8.102 2.543 1 64.44 181 ARG B CA 1
ATOM 3061 C C . ARG B 1 181 ? -9.688 -8.109 2.783 1 64.44 181 ARG B C 1
ATOM 3063 O O . ARG B 1 181 ? -10.367 -7.125 2.512 1 64.44 181 ARG B O 1
ATOM 3070 N N . GLY B 1 182 ? -10.219 -9.211 3.189 1 49.44 182 GLY B N 1
ATOM 3071 C CA . GLY B 1 182 ? -11.609 -9.344 3.592 1 49.44 182 GLY B CA 1
ATOM 3072 C C . GLY B 1 182 ? -12.57 -9.383 2.416 1 49.44 182 GLY B C 1
ATOM 3073 O O . GLY B 1 182 ? -12.398 -10.188 1.496 1 49.44 182 GLY B O 1
ATOM 3074 N N . VAL B 1 183 ? -13.688 -8.461 2.486 1 47.97 183 VAL B N 1
ATOM 3075 C CA . VAL B 1 183 ? -14.781 -8.453 1.517 1 47.97 183 VAL B CA 1
ATOM 3076 C C . VAL B 1 183 ? -14.242 -8.07 0.139 1 47.97 183 VAL B C 1
ATOM 3078 O O . VAL B 1 183 ? -14.898 -8.32 -0.878 1 47.97 183 VAL B O 1
ATOM 3081 N N . ALA B 1 184 ? -12.891 -7.887 0.022 1 56.62 184 ALA B N 1
ATOM 3082 C CA . ALA B 1 184 ? -12.164 -7.539 -1.194 1 56.62 184 ALA B CA 1
ATOM 3083 C C . ALA B 1 184 ? -12.992 -6.625 -2.09 1 56.62 184 ALA B C 1
ATOM 3085 O O . ALA B 1 184 ? -13.219 -6.934 -3.262 1 56.62 184 ALA B O 1
ATOM 3086 N N . ASP B 1 185 ? -13.758 -5.609 -1.303 1 56.59 185 ASP B N 1
ATOM 3087 C CA . ASP B 1 185 ? -14.539 -4.625 -2.045 1 56.59 185 ASP B CA 1
ATOM 3088 C C . ASP B 1 185 ? -13.648 -3.77 -2.936 1 56.59 185 ASP B C 1
ATOM 3090 O O . ASP B 1 185 ? -13.016 -2.82 -2.461 1 56.59 185 ASP B O 1
ATOM 3094 N N . ALA B 1 186 ? -13.578 -4.031 -4.188 1 62.72 186 ALA B N 1
ATOM 3095 C CA . ALA B 1 186 ? -12.617 -3.498 -5.148 1 62.72 186 ALA B CA 1
ATOM 3096 C C . ALA B 1 186 ? -12.953 -2.061 -5.527 1 62.72 186 ALA B C 1
ATOM 3098 O O . ALA B 1 186 ? -12.102 -1.326 -6.031 1 62.72 186 ALA B O 1
ATOM 3099 N N . SER B 1 187 ? -14.031 -1.523 -4.938 1 71.62 187 SER B N 1
ATOM 3100 C CA . SER B 1 187 ? -14.398 -0.234 -5.512 1 71.62 187 SER B CA 1
ATOM 3101 C C . SER B 1 187 ? -14.68 0.796 -4.422 1 71.62 187 SER B C 1
ATOM 3103 O O . SER B 1 187 ? -14.859 1.98 -4.715 1 71.62 187 SER B O 1
ATOM 3105 N N . SER B 1 188 ? -14.586 0.454 -3.195 1 82.44 188 SER B N 1
ATOM 3106 C CA . SER B 1 188 ? -14.984 1.39 -2.148 1 82.44 188 SER B CA 1
ATOM 3107 C C . SER B 1 188 ? -13.875 2.402 -1.863 1 82.44 188 SER B C 1
ATOM 3109 O O . SER B 1 188 ? -12.703 2.139 -2.125 1 82.44 188 SER B O 1
ATOM 3111 N N . TYR B 1 189 ? -14.32 3.615 -1.456 1 90.25 189 TYR B N 1
ATOM 3112 C CA . TYR B 1 189 ? -13.406 4.652 -0.988 1 90.25 189 TYR B CA 1
ATOM 3113 C C . TYR B 1 189 ? -14 5.414 0.19 1 90.25 189 TYR B C 1
ATOM 3115 O O . TYR B 1 189 ? -15.203 5.336 0.44 1 90.25 189 TYR B O 1
ATOM 3123 N N . THR B 1 190 ? -13.195 6.062 0.958 1 94.12 190 THR B N 1
ATOM 3124 C CA . THR B 1 190 ? -13.586 6.832 2.135 1 94.12 190 THR B CA 1
ATOM 3125 C C . THR B 1 190 ? -13.453 8.328 1.872 1 94.12 190 THR B C 1
ATOM 3127 O O . THR B 1 190 ? -12.492 8.773 1.245 1 94.12 190 THR B O 1
ATOM 3130 N N . GLU B 1 191 ? -14.484 9.078 2.307 1 96.31 191 GLU B N 1
ATOM 3131 C CA . GLU B 1 191 ? -14.43 10.539 2.256 1 96.31 191 GLU B CA 1
ATOM 3132 C C . GLU B 1 191 ? -14.469 11.141 3.656 1 96.31 191 GLU B C 1
ATOM 3134 O O . GLU B 1 191 ? -15.297 10.758 4.48 1 96.31 191 GLU B O 1
ATOM 3139 N N . THR B 1 192 ? -13.531 12.023 3.955 1 98.12 192 THR B N 1
ATOM 3140 C CA . THR B 1 192 ? -13.523 12.781 5.195 1 98.12 192 THR B CA 1
ATOM 3141 C C . THR B 1 192 ? -13.484 14.281 4.91 1 98.12 192 THR B C 1
ATOM 3143 O O . THR B 1 192 ? -12.914 14.711 3.906 1 98.12 192 THR B O 1
ATOM 3146 N N . THR B 1 193 ? -14.141 15.039 5.727 1 97.5 193 THR B N 1
ATOM 3147 C CA . THR B 1 193 ? -14.188 16.5 5.59 1 97.5 193 THR B CA 1
ATOM 3148 C C . THR B 1 193 ? -13.969 17.172 6.938 1 97.5 193 THR B C 1
ATOM 3150 O O . THR B 1 193 ? -14.469 16.703 7.965 1 97.5 193 THR B O 1
ATOM 3153 N N . ALA B 1 194 ? -13.195 18.234 6.977 1 97.81 194 ALA B N 1
ATOM 3154 C CA . ALA B 1 194 ? -13 19.125 8.117 1 97.81 194 ALA B CA 1
ATOM 3155 C C . ALA B 1 194 ? -13.258 20.578 7.73 1 97.81 194 ALA B C 1
ATOM 3157 O O . ALA B 1 194 ? -12.695 21.078 6.754 1 97.81 194 ALA B O 1
ATOM 3158 N N . LEU B 1 195 ? -14.141 21.203 8.469 1 97.56 195 LEU B N 1
ATOM 3159 C CA . LEU B 1 195 ? -14.562 22.562 8.164 1 97.56 195 LEU B CA 1
ATOM 3160 C C . LEU B 1 195 ? -14.273 23.5 9.328 1 97.56 195 LEU B C 1
ATOM 3162 O O . LEU B 1 195 ? -14.445 23.125 10.492 1 97.56 195 LEU B O 1
ATOM 3166 N N . GLY B 1 196 ? -13.781 24.703 8.961 1 97.44 196 GLY B N 1
ATOM 3167 C CA . GLY B 1 196 ? -13.531 25.719 9.953 1 97.44 196 GLY B CA 1
ATOM 3168 C C . GLY B 1 196 ? -14.133 27.062 9.586 1 97.44 196 GLY B C 1
ATOM 3169 O O . GLY B 1 196 ? -14.266 27.391 8.406 1 97.44 196 GLY B O 1
ATOM 3170 N N . GLY B 1 197 ? -14.5 27.859 10.617 1 97 197 GLY B N 1
ATOM 3171 C CA . GLY B 1 197 ? -14.984 29.219 10.414 1 97 197 GLY B CA 1
ATOM 3172 C C . GLY B 1 197 ? -16.25 29.281 9.57 1 97 197 GLY B C 1
ATOM 3173 O O . GLY B 1 197 ? -17.234 28.594 9.867 1 97 197 GLY B O 1
ATOM 3174 N N . VAL B 1 198 ? -16.156 30.047 8.539 1 95.69 198 VAL B N 1
ATOM 3175 C CA . VAL B 1 198 ? -17.328 30.344 7.719 1 95.69 198 VAL B CA 1
ATOM 3176 C C . VAL B 1 198 ? -17.75 29.078 6.973 1 95.69 198 VAL B C 1
ATOM 3178 O O . VAL B 1 198 ? -18.922 28.953 6.574 1 95.69 198 VAL B O 1
ATOM 3181 N N . PHE B 1 199 ? -16.844 28.141 6.746 1 96 199 PHE B N 1
ATOM 3182 C CA . PHE B 1 199 ? -17.203 26.906 6.051 1 96 199 PHE B CA 1
ATOM 3183 C C . PHE B 1 199 ? -18.109 26.047 6.922 1 96 199 PHE B C 1
ATOM 3185 O O . PHE B 1 199 ? -18.828 25.188 6.41 1 96 199 PHE B O 1
ATOM 3192 N N . LYS B 1 200 ? -17.969 26.266 8.141 1 93.88 200 LYS B N 1
ATOM 3193 C CA . LYS B 1 200 ? -18.797 25.516 9.078 1 93.88 200 LYS B CA 1
ATOM 3194 C C . LYS B 1 200 ? -20.141 26.219 9.297 1 93.88 200 LYS B C 1
ATOM 3196 O O . LYS B 1 200 ? -21.172 25.562 9.438 1 93.88 200 LYS B O 1
ATOM 3201 N N . THR B 1 201 ? -20.141 27.594 9.242 1 94.75 201 THR B N 1
ATOM 3202 C CA . THR B 1 201 ? -21.281 28.344 9.742 1 94.75 201 THR B CA 1
ATOM 3203 C C . THR B 1 201 ? -22.172 28.812 8.586 1 94.75 201 THR B C 1
ATOM 3205 O O . THR B 1 201 ? -23.344 29.094 8.781 1 94.75 201 THR B O 1
ATOM 3208 N N . LYS B 1 202 ? -21.609 28.969 7.445 1 94.5 202 LYS B N 1
ATOM 3209 C CA . LYS B 1 202 ? -22.344 29.469 6.293 1 94.5 202 LYS B CA 1
ATOM 3210 C C . LYS B 1 202 ? -22.594 28.359 5.273 1 94.5 202 LYS B C 1
ATOM 3212 O O . LYS B 1 202 ? -21.656 27.906 4.605 1 94.5 202 LYS B O 1
ATOM 3217 N N . ALA B 1 203 ? -23.797 28.062 5.086 1 92.88 203 ALA B N 1
ATOM 3218 C CA . ALA B 1 203 ? -24.203 26.969 4.211 1 92.88 203 ALA B CA 1
ATOM 3219 C C . ALA B 1 203 ? -23.75 27.219 2.773 1 92.88 203 ALA B C 1
ATOM 3221 O O . ALA B 1 203 ? -23.312 26.297 2.08 1 92.88 203 ALA B O 1
ATOM 3222 N N . ALA B 1 204 ? -23.891 28.391 2.369 1 92.38 204 ALA B N 1
ATOM 3223 C CA . ALA B 1 204 ? -23.547 28.734 0.993 1 92.38 204 ALA B CA 1
ATOM 3224 C C . ALA B 1 204 ? -22.047 28.5 0.735 1 92.38 204 ALA B C 1
ATOM 3226 O O . ALA B 1 204 ? -21.672 27.953 -0.298 1 92.38 204 ALA B O 1
ATOM 3227 N N . THR B 1 205 ? -21.25 28.922 1.658 1 91.56 205 THR B N 1
ATOM 3228 C CA . THR B 1 205 ? -19.812 28.766 1.531 1 91.56 205 THR B CA 1
ATOM 3229 C C . THR B 1 205 ? -19.422 27.281 1.565 1 91.56 205 THR B C 1
ATOM 3231 O O . THR B 1 205 ? -18.562 26.844 0.794 1 91.56 205 THR B O 1
ATOM 3234 N N . ARG B 1 206 ? -20.062 26.547 2.414 1 92.75 206 ARG B N 1
ATOM 3235 C CA . ARG B 1 206 ? -19.844 25.109 2.514 1 92.75 206 ARG B CA 1
ATOM 3236 C C . ARG B 1 206 ? -20.188 24.406 1.203 1 92.75 206 ARG B C 1
ATOM 3238 O O . ARG B 1 206 ? -19.438 23.547 0.733 1 92.75 206 ARG B O 1
ATOM 3245 N N . ALA B 1 207 ? -21.297 24.781 0.672 1 91.94 207 ALA B N 1
ATOM 3246 C CA . ALA B 1 207 ? -21.75 24.188 -0.579 1 91.94 207 ALA B CA 1
ATOM 3247 C C . ALA B 1 207 ? -20.766 24.469 -1.715 1 91.94 207 ALA B C 1
ATOM 3249 O O . ALA B 1 207 ? -20.531 23.625 -2.568 1 91.94 207 ALA B O 1
ATOM 3250 N N . GLU B 1 208 ? -20.281 25.625 -1.711 1 90.38 208 GLU B N 1
ATOM 3251 C CA . GLU B 1 208 ? -19.312 26 -2.729 1 90.38 208 GLU B CA 1
ATOM 3252 C C . GLU B 1 208 ? -18.047 25.156 -2.613 1 90.38 208 GLU B C 1
ATOM 3254 O O . GLU B 1 208 ? -17.438 24.781 -3.625 1 90.38 208 GLU B O 1
ATOM 3259 N N . PHE B 1 209 ? -17.656 24.891 -1.432 1 92.94 209 PHE B N 1
ATOM 3260 C CA . PHE B 1 209 ? -16.453 24.078 -1.197 1 92.94 209 PHE B CA 1
ATOM 3261 C C . PHE B 1 209 ? -16.688 22.641 -1.653 1 92.94 209 PHE B C 1
ATOM 3263 O O . PHE B 1 209 ? -15.805 22.031 -2.277 1 92.94 209 PHE B O 1
ATOM 3270 N N . LEU B 1 210 ? -17.812 22.125 -1.377 1 90 210 LEU B N 1
ATOM 3271 C CA . LEU B 1 210 ? -18.094 20.719 -1.614 1 90 210 LEU B CA 1
ATOM 3272 C C . LEU B 1 210 ? -18.406 20.469 -3.086 1 90 210 LEU B C 1
ATOM 3274 O O . LEU B 1 210 ? -18.516 19.312 -3.512 1 90 210 LEU B O 1
ATOM 3278 N N . ARG B 1 211 ? -18.5 21.547 -3.9 1 83.31 211 ARG B N 1
ATOM 3279 C CA . ARG B 1 211 ? -18.781 21.406 -5.328 1 83.31 211 ARG B CA 1
ATOM 3280 C C . ARG B 1 211 ? -17.484 21.156 -6.105 1 83.31 211 ARG B C 1
ATOM 3282 O O . ARG B 1 211 ? -16.422 21.641 -5.734 1 83.31 211 ARG B O 1
#

Nearest PDB structures (foldseek):
  1a9c-assembly1_A  TM=9.885E-01  e=5.326E-33  Escherichia coli
  4du6-assembly1_E-2  TM=9.847E-01  e=1.015E-32  Yersinia pestis CO92
  4du6-assembly1_A  TM=9.905E-01  e=3.472E-32  Yersinia pestis CO92
  1n3t-assembly1_L  TM=9.782E-01  e=1.719E-32  Escherichia coli
  1a8r-assembly1_A  TM=9.806E-01  e=1.593E-31  Escherichia coli

Foldseek 3Di:
DDPLLVLLQVLCVVVVLDDDDDDPVDDLVRQLVVQLVVVVVVCVVVVHDLVDPVNVCVSNVVSCCLRPNLQVLNDSVQQDDWDKDFPPVPQQDKDKDWFLWAWAAALVPRFIKTWGKMKIFGADTIDTDPVNLSRLLHSLRSRNDDVQSSQVSSQSSCCSVRVHFGMKMKIKIDDVVVCVDDPVPVDDIDMDMDGTDCCVVPPVNVVVRVD/DDPLLVLLQVLCVVVVLDDDDDDPVDDLVRQLVVQLVVVVVVCVVVVHDLVDPVNVCVSNVVSCCLRPNLQVLNDSVQQDDWDKDFPPVPQQDKDKDWFLWAWAAALVPRFIKTWGKMKIFGADTIDTDPVNLSRLLHSLRSRNDDVQSSQVSSQSSCCSRRVHFGMKMKIKIDDVVVCVDDPVPVDDIDMDMDGTDCCVVPPVNVVVRVD

Organism: Ferrimonas balearica (strain DSM 9799 / CCM 4581 / KCTC 23876 / PAT) (NCBI:txid550540)

Secondary structure (DSSP, 8-state):
--HHHHHHHHHHHHTT-S--B------HHHHHHHHHHHHHHHHHHTTB-TTSTTTTTHHHHHHHIIIIIITGGG-GGGS----EEE-TT---S-EEEEEEEEEEEETTT--EEEEEEEEEE--SSEEE-HHHHHHHHHHHHSSEE-HHHHHHHHHHHHHHHHT-S-EEEEEEEEEHHHHSSTT--TT--EEEEEE-THHHH-HHHHHHHH-/--HHHHHHHHHHHHTT-S--B------HHHHHHHHHHHHHHHHHHTTB-TTSTTTTTHHHHHHHIIIIIITGGG-GGGS----EEE-TT---S-EEEEEEEEEEEETTT--EEEEEEEEEE--SSEEE-HHHHHHHHHHHHSSEE-HHHHHHHHHHHHHHHHT-S-EEEEEEEEEHHHHSSTT--TT--EEEEEE-THHHH-HHHHHHHH-